Protein AF-A0A8H4RK35-F1 (afdb_monomer_lite)

Structure (mmCIF, N/CA/C/O backbone):
data_AF-A0A8H4RK35-F1
#
_entry.id   AF-A0A8H4RK35-F1
#
loop_
_atom_site.group_PDB
_atom_site.id
_atom_site.type_symbol
_atom_site.label_atom_id
_atom_site.label_alt_id
_atom_site.label_comp_id
_atom_site.label_asym_id
_atom_site.label_entity_id
_atom_site.label_seq_id
_atom_site.pdbx_PDB_ins_code
_atom_site.Cartn_x
_atom_site.Cartn_y
_atom_site.Cartn_z
_atom_site.occupancy
_atom_site.B_iso_or_equiv
_atom_site.auth_seq_id
_atom_site.auth_comp_id
_atom_site.auth_asym_id
_atom_site.auth_atom_id
_atom_site.pdbx_PDB_model_num
ATOM 1 N N . MET A 1 1 ? 37.881 6.947 0.145 1.00 39.62 1 MET A N 1
ATOM 2 C CA . MET A 1 1 ? 37.598 7.132 1.584 1.00 39.62 1 MET A CA 1
ATOM 3 C C . MET A 1 1 ? 38.360 6.062 2.355 1.00 39.62 1 MET A C 1
ATOM 5 O O . MET A 1 1 ? 38.333 4.922 1.907 1.00 39.62 1 MET A O 1
ATOM 9 N N . PRO A 1 2 ? 39.087 6.406 3.430 1.00 35.59 2 PRO A N 1
ATOM 10 C CA . PRO A 1 2 ? 39.788 5.427 4.257 1.00 35.59 2 PRO A CA 1
ATOM 11 C C . PRO A 1 2 ? 38.775 4.466 4.896 1.00 35.59 2 PRO A C 1
ATOM 13 O O . PRO A 1 2 ? 37.676 4.885 5.260 1.00 35.59 2 PRO A O 1
ATOM 16 N N . GLY A 1 3 ? 39.137 3.181 4.942 1.00 47.47 3 GLY A N 1
ATOM 17 C CA . GLY A 1 3 ? 38.248 2.041 5.166 1.00 47.47 3 GLY A CA 1
ATOM 18 C C . GLY A 1 3 ? 37.337 2.161 6.385 1.00 47.47 3 GLY A C 1
ATOM 19 O O . GLY A 1 3 ? 37.748 1.881 7.509 1.00 47.47 3 GLY A O 1
ATOM 20 N N . LYS A 1 4 ? 36.066 2.503 6.147 1.00 56.28 4 LYS A N 1
ATOM 21 C CA . LYS A 1 4 ? 34.997 2.148 7.081 1.00 56.28 4 LYS A CA 1
ATOM 22 C C . LYS A 1 4 ? 34.865 0.628 7.043 1.00 56.28 4 LYS A C 1
ATOM 24 O O . LYS A 1 4 ? 34.703 0.060 5.965 1.00 56.28 4 LYS A O 1
ATOM 29 N N . ALA A 1 5 ? 34.993 -0.011 8.203 1.00 62.56 5 ALA A N 1
ATOM 30 C CA . ALA A 1 5 ? 34.724 -1.434 8.347 1.00 62.56 5 ALA A CA 1
ATOM 31 C C . ALA A 1 5 ? 33.320 -1.730 7.799 1.00 62.56 5 ALA A C 1
ATOM 33 O O . ALA A 1 5 ? 32.367 -1.032 8.153 1.00 62.56 5 ALA A O 1
ATOM 34 N N . ILE A 1 6 ? 33.221 -2.718 6.908 1.00 66.38 6 ILE A N 1
ATOM 35 C CA . ILE A 1 6 ? 31.940 -3.215 6.401 1.00 66.38 6 ILE A CA 1
ATOM 36 C C . ILE A 1 6 ? 31.143 -3.684 7.617 1.00 66.38 6 ILE A C 1
ATOM 38 O O . ILE A 1 6 ? 31.608 -4.566 8.343 1.00 66.38 6 ILE A O 1
ATOM 42 N N . LYS A 1 7 ? 29.984 -3.065 7.867 1.00 71.69 7 LYS A N 1
ATOM 43 C CA . LYS A 1 7 ? 29.102 -3.512 8.945 1.00 71.69 7 LYS A CA 1
ATOM 44 C C . LYS A 1 7 ? 28.591 -4.913 8.611 1.00 71.69 7 LYS A C 1
ATOM 46 O O . LYS A 1 7 ? 28.168 -5.200 7.501 1.00 71.69 7 LYS A O 1
ATOM 51 N N . THR A 1 8 ? 28.622 -5.795 9.587 1.00 71.19 8 THR A N 1
ATOM 52 C CA . THR A 1 8 ? 28.110 -7.160 9.521 1.00 71.19 8 THR A CA 1
ATOM 53 C C . THR A 1 8 ? 26.734 -7.237 10.178 1.00 71.19 8 THR A C 1
ATOM 55 O O . THR A 1 8 ? 26.341 -6.355 10.940 1.00 71.19 8 THR A O 1
ATOM 58 N N . ALA A 1 9 ? 26.004 -8.335 9.968 1.00 69.75 9 ALA A N 1
ATOM 59 C CA . ALA A 1 9 ? 24.742 -8.583 10.674 1.00 69.75 9 ALA A CA 1
ATOM 60 C C . ALA A 1 9 ? 24.881 -8.502 12.213 1.00 69.75 9 ALA A C 1
ATOM 62 O O . ALA A 1 9 ? 23.932 -8.129 12.902 1.00 69.75 9 ALA A O 1
ATOM 63 N N . ALA A 1 10 ? 26.067 -8.807 12.760 1.00 77.94 10 ALA A N 1
ATOM 64 C CA . ALA A 1 10 ? 26.338 -8.714 14.193 1.00 77.94 10 ALA A CA 1
ATOM 65 C C . ALA A 1 10 ? 26.300 -7.266 14.711 1.00 77.94 10 ALA A C 1
ATOM 67 O O . ALA A 1 10 ? 25.851 -7.039 15.834 1.00 77.94 10 ALA A O 1
ATOM 68 N N . ASP A 1 11 ? 26.689 -6.293 13.883 1.00 81.00 11 ASP A N 1
ATOM 69 C CA . ASP A 1 11 ? 26.673 -4.870 14.238 1.00 81.00 11 ASP A CA 1
ATOM 70 C C . ASP A 1 11 ? 25.243 -4.335 14.413 1.00 81.00 11 ASP A C 1
ATOM 72 O O . ASP A 1 11 ? 25.012 -3.391 15.168 1.00 81.00 11 ASP A O 1
ATOM 76 N N . PHE A 1 12 ? 24.265 -4.981 13.770 1.00 79.19 12 PHE A N 1
ATOM 77 C CA . PHE A 1 12 ? 22.845 -4.634 13.859 1.00 79.19 12 PHE A CA 1
ATOM 78 C C . PHE A 1 12 ? 22.069 -5.494 14.869 1.00 79.19 12 PHE A C 1
ATOM 80 O O . PHE A 1 12 ? 20.941 -5.155 15.229 1.00 79.19 12 PHE A O 1
ATOM 87 N N . ALA A 1 13 ? 22.653 -6.584 15.380 1.00 79.88 13 ALA A N 1
ATOM 88 C CA . ALA A 1 13 ? 21.965 -7.539 16.253 1.00 79.88 13 ALA A CA 1
ATOM 89 C C . ALA A 1 13 ? 21.331 -6.914 17.517 1.00 79.88 13 ALA A C 1
ATOM 91 O O . ALA A 1 13 ? 20.206 -7.298 17.855 1.00 79.88 13 ALA A O 1
ATOM 92 N N . PRO A 1 14 ? 21.960 -5.943 18.217 1.00 82.44 14 PRO A N 1
ATOM 93 C CA . PRO A 1 14 ? 21.325 -5.282 19.358 1.00 82.44 14 PRO A CA 1
ATOM 94 C C . PRO A 1 14 ? 20.081 -4.473 18.966 1.00 82.44 14 PRO A C 1
ATOM 96 O O . PRO A 1 14 ? 19.072 -4.533 19.672 1.00 82.44 14 PRO A O 1
ATOM 99 N N . ALA A 1 15 ? 20.136 -3.756 17.837 1.00 76.38 15 ALA A N 1
ATOM 100 C CA . ALA A 1 15 ? 19.015 -2.975 17.316 1.00 76.38 15 ALA A CA 1
ATOM 101 C C . ALA A 1 15 ? 17.861 -3.897 16.894 1.00 76.38 15 ALA A C 1
ATOM 103 O O . ALA A 1 15 ? 16.739 -3.724 17.365 1.00 76.38 15 ALA A O 1
ATOM 104 N N . ILE A 1 16 ? 18.164 -4.964 16.146 1.00 74.56 16 ILE A N 1
ATOM 105 C CA . ILE A 1 16 ? 17.194 -5.995 15.745 1.00 74.56 16 ILE A CA 1
ATOM 106 C C . ILE A 1 16 ? 16.544 -6.646 16.973 1.00 74.56 16 ILE A C 1
ATOM 108 O O . ILE A 1 16 ? 15.328 -6.817 17.028 1.00 74.56 16 ILE A O 1
ATOM 112 N N . LYS A 1 17 ? 17.327 -6.994 18.003 1.00 76.25 17 LYS A N 1
ATOM 113 C CA . LYS A 1 17 ? 16.791 -7.601 19.230 1.00 76.25 17 LYS A CA 1
ATOM 114 C C . LYS A 1 17 ? 15.854 -6.649 19.977 1.00 76.25 17 LYS A C 1
ATOM 116 O O . LYS A 1 17 ? 14.818 -7.090 20.472 1.00 76.25 17 LYS A O 1
ATOM 121 N N . LYS A 1 18 ? 16.207 -5.362 20.066 1.00 75.25 18 LYS A N 1
ATOM 122 C CA . LYS A 1 18 ? 15.355 -4.326 20.666 1.00 75.25 18 LYS A CA 1
ATOM 123 C C . LYS A 1 18 ? 14.044 -4.176 19.884 1.00 75.25 18 LYS A C 1
ATOM 125 O O . LYS A 1 18 ? 12.985 -4.172 20.506 1.00 75.25 18 LYS A O 1
ATOM 130 N N . LYS A 1 19 ? 14.127 -4.130 18.552 1.00 68.75 19 LYS A N 1
ATOM 131 C CA . LYS A 1 19 ? 12.992 -4.051 17.622 1.00 68.75 19 LYS A CA 1
ATOM 132 C C . LYS A 1 19 ? 12.044 -5.238 17.798 1.00 68.75 19 LYS A C 1
ATOM 134 O O . LYS A 1 19 ? 10.891 -5.054 18.176 1.00 68.75 19 LYS A O 1
ATOM 139 N N . ASN A 1 20 ? 12.556 -6.466 17.709 1.00 68.12 20 ASN A N 1
ATOM 140 C CA . ASN A 1 20 ? 11.764 -7.688 17.897 1.00 68.12 20 ASN A CA 1
ATOM 141 C C . ASN A 1 20 ? 11.079 -7.761 19.275 1.00 68.12 20 ASN A C 1
ATOM 143 O O . ASN A 1 20 ? 9.989 -8.315 19.396 1.00 68.12 20 ASN A O 1
ATOM 147 N N . ALA A 1 21 ? 11.688 -7.200 20.326 1.00 68.12 21 ALA A N 1
ATOM 148 C CA . ALA A 1 21 ? 11.085 -7.172 21.659 1.00 68.12 21 ALA A CA 1
ATOM 149 C C . ALA A 1 21 ? 9.867 -6.232 21.753 1.00 68.12 21 ALA A C 1
ATOM 151 O O . ALA A 1 21 ? 8.951 -6.503 22.529 1.00 68.12 21 ALA A O 1
ATOM 152 N N . GLN A 1 22 ? 9.828 -5.154 20.963 1.00 61.41 22 GLN A N 1
ATOM 153 C CA . GLN A 1 22 ? 8.703 -4.211 20.922 1.00 61.41 22 GLN A CA 1
ATOM 154 C C . GLN A 1 22 ? 7.500 -4.750 20.130 1.00 61.41 22 GLN A C 1
ATOM 156 O O . GLN A 1 22 ? 6.371 -4.327 20.368 1.00 61.41 22 GLN A O 1
ATOM 161 N N . GLN A 1 23 ? 7.712 -5.732 19.250 1.00 60.75 23 GLN A N 1
ATOM 162 C CA . GLN A 1 23 ? 6.673 -6.283 18.375 1.00 60.75 23 GLN A CA 1
ATOM 163 C C . GLN A 1 23 ? 5.674 -7.239 19.076 1.00 60.75 23 GLN A C 1
ATOM 165 O O . GLN A 1 23 ? 4.707 -7.682 18.459 1.00 60.75 23 GLN A O 1
ATOM 170 N N . LEU A 1 24 ? 5.869 -7.583 20.359 1.00 58.88 24 LEU A N 1
ATOM 171 C CA . LEU A 1 24 ? 5.286 -8.794 20.972 1.00 58.88 24 LEU A CA 1
ATOM 172 C C . LEU A 1 24 ? 4.182 -8.576 22.029 1.00 58.88 24 LEU A C 1
ATOM 174 O O . LEU A 1 24 ? 4.066 -9.363 22.967 1.00 58.88 24 LEU A O 1
ATOM 178 N N . ALA A 1 25 ? 3.317 -7.569 21.883 1.00 62.53 25 ALA A N 1
ATOM 179 C CA . ALA A 1 25 ? 2.195 -7.389 22.821 1.00 62.53 25 ALA A CA 1
ATOM 180 C C . ALA A 1 25 ? 1.102 -8.479 22.707 1.00 62.53 25 ALA A C 1
ATOM 182 O O . ALA A 1 25 ? 0.469 -8.823 23.705 1.00 62.53 25 ALA A O 1
ATOM 183 N N . TRP A 1 26 ? 0.892 -9.046 21.513 1.00 71.81 26 TRP A N 1
ATOM 184 C CA . TRP A 1 26 ? -0.109 -10.092 21.249 1.00 71.81 26 TRP A CA 1
ATOM 185 C C . TRP A 1 26 ? 0.537 -11.294 20.562 1.00 71.81 26 TRP A C 1
ATOM 187 O O . TRP A 1 26 ? 0.339 -11.551 19.377 1.00 71.81 26 TRP A O 1
ATOM 197 N N . ASN A 1 27 ? 1.381 -11.998 21.314 1.00 67.31 27 ASN A N 1
ATOM 198 C CA . ASN A 1 27 ? 2.145 -13.128 20.802 1.00 67.31 27 ASN A CA 1
ATOM 199 C C . ASN A 1 27 ? 1.324 -14.429 20.835 1.00 67.31 27 ASN A C 1
ATOM 201 O O . ASN A 1 27 ? 0.792 -14.805 21.879 1.00 67.31 27 ASN A O 1
ATOM 205 N N . ILE A 1 28 ? 1.282 -15.146 19.711 1.00 66.75 28 ILE A N 1
ATOM 206 C CA . ILE A 1 28 ? 0.770 -16.519 19.640 1.00 66.75 28 ILE A CA 1
ATOM 207 C C . ILE A 1 28 ? 1.924 -17.463 19.984 1.00 66.75 28 ILE A C 1
ATOM 209 O O . ILE A 1 28 ? 3.001 -17.388 19.387 1.00 66.75 28 ILE A O 1
ATOM 213 N N . ALA A 1 29 ? 1.717 -18.362 20.949 1.00 68.12 29 ALA A N 1
ATOM 214 C CA . ALA A 1 29 ? 2.724 -19.363 21.287 1.00 68.12 29 ALA A CA 1
ATOM 215 C C . ALA A 1 29 ? 3.028 -20.251 20.068 1.00 68.12 29 ALA A C 1
ATOM 217 O O . ALA A 1 29 ? 2.109 -20.655 19.363 1.00 68.12 29 ALA A O 1
ATOM 218 N N . ALA A 1 30 ? 4.300 -20.609 19.859 1.00 71.00 30 ALA A N 1
ATOM 219 C CA . ALA A 1 30 ? 4.744 -21.382 18.691 1.00 71.00 30 ALA A CA 1
ATOM 220 C C . ALA A 1 30 ? 3.949 -22.686 18.468 1.00 71.00 30 ALA A C 1
ATOM 222 O O . ALA A 1 30 ? 3.739 -23.090 17.332 1.00 71.00 30 ALA A O 1
ATOM 223 N N . ALA A 1 31 ? 3.452 -23.302 19.546 1.00 69.25 31 ALA A N 1
ATOM 224 C CA . ALA A 1 31 ? 2.622 -24.507 19.500 1.00 69.25 31 ALA A CA 1
ATOM 225 C C . ALA A 1 31 ? 1.232 -24.311 18.855 1.00 69.25 31 ALA A C 1
ATOM 227 O O . ALA A 1 31 ? 0.598 -25.292 18.490 1.00 69.25 31 ALA A O 1
ATOM 228 N N . HIS A 1 32 ? 0.759 -23.069 18.724 1.00 74.00 32 HIS A N 1
ATOM 229 C CA . HIS A 1 32 ? -0.528 -22.715 18.114 1.00 74.00 32 HIS A CA 1
ATOM 230 C C . HIS A 1 32 ? -0.359 -22.068 16.733 1.00 74.00 32 HIS A C 1
ATOM 232 O O . HIS A 1 32 ? -1.297 -21.467 16.211 1.00 74.00 32 HIS A O 1
ATOM 238 N N . MET A 1 33 ? 0.841 -22.149 16.150 1.00 75.75 33 MET A N 1
ATOM 239 C CA . MET A 1 33 ? 1.058 -21.726 14.771 1.00 75.75 33 MET A CA 1
ATOM 240 C C . MET A 1 33 ? 0.312 -22.670 13.815 1.00 75.75 33 MET A C 1
ATOM 242 O O . MET A 1 33 ? 0.210 -23.867 14.094 1.00 75.75 33 MET A O 1
ATOM 246 N N . PRO A 1 34 ? -0.222 -22.153 12.697 1.00 74.44 34 PRO A N 1
ATOM 247 C CA . PRO A 1 34 ? -0.911 -22.969 11.722 1.00 74.44 34 PRO A CA 1
ATOM 248 C C . PRO A 1 34 ? 0.071 -23.935 11.049 1.00 74.44 34 PRO A C 1
ATOM 250 O O . PRO A 1 34 ? 1.275 -23.659 11.001 1.00 74.44 34 PRO A O 1
ATOM 253 N N . PRO A 1 35 ? -0.432 -25.054 10.506 1.00 77.75 35 PRO A N 1
ATOM 254 C CA . PRO A 1 35 ? 0.391 -25.969 9.727 1.00 77.75 35 PRO A CA 1
ATOM 255 C C . PRO A 1 35 ? 0.931 -25.276 8.469 1.00 77.75 35 PRO A C 1
ATOM 257 O O . PRO A 1 35 ? 0.308 -24.351 7.950 1.00 77.75 35 PRO A O 1
ATOM 260 N N . GLU A 1 36 ? 2.040 -25.778 7.919 1.00 76.00 36 GLU A N 1
ATOM 261 C CA . GLU A 1 36 ? 2.629 -25.270 6.663 1.00 76.00 36 GLU A CA 1
ATOM 262 C C . GLU A 1 36 ? 1.656 -25.326 5.471 1.00 76.00 36 GLU A C 1
ATOM 264 O O . GLU A 1 36 ? 1.804 -24.589 4.502 1.00 76.00 36 GLU A O 1
ATOM 269 N N . THR A 1 37 ? 0.620 -26.165 5.554 1.00 75.81 37 THR A N 1
ATOM 270 C CA . THR A 1 37 ? -0.448 -26.266 4.552 1.00 75.81 37 THR A CA 1
ATOM 271 C C . THR A 1 37 ? -1.437 -25.096 4.585 1.00 75.81 37 THR A C 1
ATOM 273 O O . THR A 1 37 ? -2.235 -24.958 3.660 1.00 75.81 37 THR A O 1
ATOM 276 N N . GLN A 1 38 ? -1.441 -24.268 5.637 1.00 74.44 38 GLN A N 1
ATOM 277 C CA . GLN A 1 38 ? -2.316 -23.100 5.740 1.00 74.44 38 GLN A CA 1
ATOM 278 C C . GLN A 1 38 ? -1.737 -21.935 4.931 1.00 74.44 38 GLN A C 1
ATOM 280 O O . GLN A 1 38 ? -0.868 -21.198 5.392 1.00 74.44 38 GLN A O 1
ATOM 285 N N . THR A 1 39 ? -2.270 -21.721 3.733 1.00 68.31 39 THR A N 1
ATOM 286 C CA . THR A 1 39 ? -1.806 -20.665 2.819 1.00 68.31 39 THR A CA 1
ATOM 287 C C . THR A 1 39 ? -2.515 -19.323 3.028 1.00 68.31 39 THR A C 1
ATOM 289 O O . THR A 1 39 ? -2.046 -18.291 2.550 1.00 68.31 39 THR A O 1
ATOM 292 N N . ARG A 1 40 ? -3.640 -19.302 3.764 1.00 68.69 40 ARG A N 1
ATOM 293 C CA . ARG A 1 40 ? -4.471 -18.105 3.979 1.00 68.69 40 ARG A CA 1
ATOM 294 C C . ARG A 1 40 ? -4.368 -17.581 5.409 1.00 68.69 40 ARG A C 1
ATOM 296 O O . ARG A 1 40 ? -4.878 -18.193 6.345 1.00 68.69 40 ARG A O 1
ATOM 303 N N . VAL A 1 41 ? -3.800 -16.384 5.556 1.00 70.56 41 VAL A N 1
ATOM 304 C CA . VAL A 1 41 ? -3.624 -15.689 6.849 1.00 70.56 41 VAL A CA 1
ATOM 305 C C . VAL A 1 41 ? -4.959 -15.250 7.475 1.00 70.56 41 VAL A C 1
ATOM 307 O O . VAL A 1 41 ? -5.111 -15.235 8.698 1.00 70.56 41 VAL A O 1
ATOM 310 N N . ILE A 1 42 ? -5.948 -14.924 6.638 1.00 71.25 42 ILE A N 1
ATOM 311 C CA . ILE A 1 42 ? -7.263 -14.416 7.069 1.00 71.25 42 ILE A CA 1
ATOM 312 C C . ILE A 1 42 ? -8.022 -15.471 7.881 1.00 71.25 42 ILE A C 1
ATOM 314 O O . ILE A 1 42 ? -8.547 -15.178 8.952 1.00 71.25 42 ILE A O 1
ATOM 318 N N . GLU A 1 43 ? -8.041 -16.713 7.393 1.00 75.94 43 GLU A N 1
ATOM 319 C CA . GLU A 1 43 ? -8.719 -17.827 8.062 1.00 75.94 43 GLU A CA 1
ATOM 320 C C . GLU A 1 43 ? -8.075 -18.124 9.411 1.00 75.94 43 GLU A C 1
ATOM 322 O O . GLU A 1 43 ? -8.771 -18.190 10.426 1.00 75.94 43 GLU A O 1
ATOM 327 N N . PHE A 1 44 ? -6.743 -18.211 9.442 1.00 81.12 44 PHE A N 1
ATOM 328 C CA . PHE A 1 44 ? -6.019 -18.469 10.678 1.00 81.12 44 PHE A CA 1
ATOM 329 C C . PHE A 1 44 ? -6.317 -17.420 11.749 1.00 81.12 44 PHE A C 1
ATOM 331 O O . PHE A 1 44 ? -6.559 -17.764 12.904 1.00 81.12 44 PHE A O 1
ATOM 338 N N . THR A 1 45 ? -6.365 -16.140 11.385 1.00 82.25 45 THR A N 1
ATOM 339 C CA . THR A 1 45 ? -6.602 -15.097 12.386 1.00 82.25 45 THR A CA 1
ATOM 340 C C . THR A 1 45 ? -7.977 -15.207 13.045 1.00 82.25 45 THR A C 1
ATOM 342 O O . THR A 1 45 ? -8.098 -14.930 14.237 1.00 82.25 45 THR A O 1
ATOM 345 N N . SER A 1 46 ? -8.992 -15.697 12.324 1.00 83.25 46 SER A N 1
ATOM 346 C CA . SER A 1 46 ? -10.305 -15.994 12.916 1.00 83.25 46 SER A CA 1
ATOM 347 C C . SER A 1 46 ? -10.297 -17.196 13.872 1.00 83.25 46 SER A C 1
ATOM 349 O O . SER A 1 46 ? -11.143 -17.284 14.758 1.00 83.25 46 SER A O 1
ATOM 351 N N . GLN A 1 47 ? -9.328 -18.102 13.723 1.00 84.12 47 GLN A N 1
ATOM 352 C CA . GLN A 1 47 ? -9.230 -19.365 14.463 1.00 84.12 47 GLN A CA 1
ATOM 353 C C . GLN A 1 47 ? -8.212 -19.319 15.611 1.00 84.12 47 GLN A C 1
ATOM 355 O O . GLN A 1 47 ? -8.289 -20.122 16.535 1.00 84.12 47 GLN A O 1
ATOM 360 N N . CYS A 1 48 ? -7.267 -18.375 15.581 1.00 83.69 48 CYS A N 1
ATOM 361 C CA . CYS A 1 48 ? -6.136 -18.324 16.511 1.00 83.69 48 CYS A CA 1
ATOM 362 C C . CYS A 1 48 ? -6.503 -17.954 17.961 1.00 83.69 48 CYS A C 1
ATOM 364 O O . CYS A 1 48 ? -5.658 -18.044 18.849 1.00 83.69 48 CYS A O 1
ATOM 366 N N . GLY A 1 49 ? -7.736 -17.500 18.210 1.00 85.25 49 GLY A N 1
ATOM 367 C CA . GLY A 1 49 ? -8.240 -17.165 19.547 1.00 85.25 49 GLY A CA 1
ATOM 368 C C . GLY A 1 49 ? -7.712 -15.857 20.154 1.00 85.25 49 GLY A C 1
ATOM 369 O O . GLY A 1 49 ? -8.071 -15.534 21.283 1.00 85.25 49 GLY A O 1
ATOM 370 N N . ILE A 1 50 ? -6.886 -15.087 19.433 1.00 87.38 50 ILE A N 1
ATOM 371 C CA . ILE A 1 50 ? -6.377 -13.780 19.897 1.00 87.38 50 ILE A CA 1
ATOM 372 C C . ILE A 1 50 ? -7.443 -12.682 19.805 1.00 87.38 50 ILE A C 1
ATOM 374 O O . ILE A 1 50 ? -7.499 -11.792 20.661 1.00 87.38 50 ILE A O 1
ATOM 378 N N . LEU A 1 51 ? -8.269 -12.733 18.758 1.00 89.81 51 LEU A N 1
ATOM 379 C CA . LEU A 1 51 ? -9.367 -11.801 18.551 1.00 89.81 51 LEU A CA 1
ATOM 380 C C . LEU A 1 51 ? -10.664 -12.411 19.072 1.00 89.81 51 LEU A C 1
ATOM 382 O O . LEU A 1 51 ? -10.986 -13.561 18.772 1.00 89.81 51 LEU A O 1
ATOM 386 N N . ASN A 1 52 ? -11.414 -11.630 19.844 1.00 92.62 52 ASN A N 1
ATOM 387 C CA . ASN A 1 52 ? -12.762 -12.014 20.246 1.00 92.62 52 ASN A CA 1
ATOM 388 C C . ASN A 1 52 ? -13.767 -11.788 19.095 1.00 92.62 52 ASN A C 1
ATOM 390 O O . ASN A 1 52 ? -13.432 -11.239 18.045 1.00 92.62 52 ASN A O 1
ATOM 394 N N . LYS A 1 53 ? -15.022 -12.204 19.296 1.00 93.31 53 LYS A N 1
ATOM 395 C CA . LYS A 1 53 ? -16.074 -12.093 18.275 1.00 93.31 53 LYS A CA 1
ATOM 396 C C . LYS A 1 53 ? -16.293 -10.652 17.792 1.00 93.31 53 LYS A C 1
ATOM 398 O O . LYS A 1 53 ? -16.407 -10.436 16.592 1.00 93.31 53 LYS A O 1
ATOM 403 N N . GLU A 1 54 ? -16.320 -9.682 18.702 1.00 94.19 54 GLU A N 1
ATOM 404 C CA . GLU A 1 54 ? -16.519 -8.266 18.362 1.00 94.19 54 GLU A CA 1
ATOM 405 C C . GLU A 1 54 ? -15.331 -7.714 17.564 1.00 94.19 54 GLU A C 1
ATOM 407 O O . GLU A 1 54 ? -15.510 -7.002 16.583 1.00 94.19 54 GLU A O 1
ATOM 412 N N . GLU A 1 55 ? -14.108 -8.089 17.934 1.00 93.44 55 GLU A N 1
ATOM 413 C CA . GLU A 1 55 ? -12.889 -7.686 17.230 1.00 93.44 55 GLU A CA 1
ATOM 414 C C . GLU A 1 55 ? -12.837 -8.268 15.814 1.00 93.44 55 GLU A C 1
ATOM 416 O O . GLU A 1 55 ? -12.476 -7.554 14.879 1.00 93.44 55 GLU A O 1
ATOM 421 N N . LEU A 1 56 ? -13.258 -9.524 15.635 1.00 91.19 56 LEU A N 1
ATOM 422 C CA . LEU A 1 56 ? -13.413 -10.139 14.313 1.00 91.19 56 LEU A CA 1
ATOM 423 C C . LEU A 1 56 ? -14.477 -9.420 13.475 1.00 91.19 56 LEU A C 1
ATOM 425 O O . LEU A 1 56 ? -14.269 -9.174 12.287 1.00 91.19 56 LEU A O 1
ATOM 429 N N . GLU A 1 57 ? -15.595 -9.033 14.088 1.00 92.19 57 GLU A N 1
ATOM 430 C CA . GLU A 1 57 ? -16.634 -8.237 13.430 1.00 92.19 57 GLU A CA 1
ATOM 431 C C . GLU A 1 57 ? -16.166 -6.823 13.072 1.00 92.19 57 GLU A C 1
ATOM 433 O O . GLU A 1 57 ? -16.702 -6.244 12.134 1.00 92.19 57 GLU A O 1
ATOM 438 N N . ILE A 1 58 ? -15.201 -6.246 13.794 1.00 91.50 58 ILE A N 1
ATOM 439 C CA . ILE A 1 58 ? -14.614 -4.936 13.480 1.00 91.50 58 ILE A CA 1
ATOM 440 C C . ILE A 1 58 ? -13.688 -5.037 12.269 1.00 91.50 58 ILE A C 1
ATOM 442 O O . ILE A 1 58 ? -13.856 -4.283 11.314 1.00 91.50 58 ILE A O 1
ATOM 446 N N . ILE A 1 59 ? -12.723 -5.961 12.284 1.00 86.38 59 ILE A N 1
ATOM 447 C CA . ILE A 1 59 ? -11.693 -6.040 11.230 1.00 86.38 59 ILE A CA 1
ATOM 448 C C . ILE A 1 59 ? -12.233 -6.520 9.879 1.00 86.38 59 ILE A C 1
ATOM 450 O O . ILE A 1 59 ? -11.529 -6.453 8.878 1.00 86.38 59 ILE A O 1
ATOM 454 N N . THR A 1 60 ? -13.466 -7.027 9.860 1.00 85.19 60 THR A N 1
ATOM 455 C CA . THR A 1 60 ? -14.157 -7.468 8.646 1.00 85.19 60 THR A CA 1
ATOM 456 C C . THR A 1 60 ? -15.086 -6.406 8.059 1.00 85.19 60 THR A C 1
ATOM 458 O O . THR A 1 60 ? -15.680 -6.676 7.025 1.00 85.19 60 THR A O 1
ATOM 461 N N . LYS A 1 61 ? -15.226 -5.218 8.670 1.00 84.31 61 LYS A N 1
ATOM 462 C CA . LYS A 1 61 ? -16.072 -4.126 8.150 1.00 84.31 61 LYS A CA 1
ATOM 463 C C . LYS A 1 61 ? -15.389 -3.312 7.063 1.00 84.31 61 LYS A C 1
ATOM 465 O O . LYS A 1 61 ? -14.177 -3.113 7.083 1.00 84.31 61 LYS A O 1
ATOM 470 N N . ASP A 1 62 ? -16.214 -2.744 6.188 1.00 82.06 62 ASP A N 1
ATOM 471 C CA . ASP A 1 62 ? -15.780 -1.747 5.220 1.00 82.06 62 ASP A CA 1
ATOM 472 C C . ASP A 1 62 ? -15.280 -0.466 5.902 1.00 82.06 62 ASP A C 1
ATOM 474 O O . ASP A 1 62 ? -15.775 -0.057 6.953 1.00 82.06 62 ASP A O 1
ATOM 478 N N . ALA A 1 63 ? -14.316 0.215 5.279 1.00 79.75 63 ALA A N 1
ATOM 479 C CA . ALA A 1 63 ? -13.723 1.431 5.834 1.00 79.75 63 ALA A CA 1
ATOM 480 C C . ALA A 1 63 ? -14.763 2.545 6.035 1.00 79.75 63 ALA A C 1
ATOM 482 O O . ALA A 1 63 ? -14.757 3.212 7.066 1.00 79.75 63 ALA A O 1
ATOM 483 N N . GLY A 1 64 ? -15.698 2.700 5.089 1.00 84.50 64 GLY A N 1
ATOM 484 C CA . GLY A 1 64 ? -16.804 3.654 5.213 1.00 84.50 64 GLY A CA 1
ATOM 485 C C . GLY A 1 64 ? -17.744 3.322 6.376 1.00 84.50 64 GLY A C 1
ATOM 486 O O . GLY A 1 64 ? -18.160 4.222 7.105 1.00 84.50 64 GLY A O 1
ATOM 487 N N . ASP A 1 65 ? -18.014 2.035 6.610 1.00 89.62 65 ASP A N 1
ATOM 488 C CA . ASP A 1 65 ? -18.801 1.582 7.759 1.00 89.62 65 ASP A CA 1
ATOM 489 C C . ASP A 1 65 ? -18.062 1.842 9.073 1.00 89.62 65 ASP A C 1
ATOM 491 O O . ASP A 1 65 ? -18.672 2.309 10.033 1.00 89.62 65 ASP A O 1
ATOM 495 N N . LEU A 1 66 ? -16.752 1.587 9.126 1.00 90.75 66 LEU A N 1
ATOM 496 C CA . LEU A 1 66 ? -15.928 1.888 10.297 1.00 90.75 66 LEU A CA 1
ATOM 497 C C . LEU A 1 66 ? -15.935 3.381 10.618 1.00 90.75 66 LEU A C 1
ATOM 499 O O . LEU A 1 66 ? -16.220 3.732 11.760 1.00 90.75 66 LEU A O 1
ATOM 503 N N . VAL A 1 67 ? -15.712 4.242 9.618 1.00 91.56 67 VAL A N 1
ATOM 504 C CA . VAL A 1 67 ? -15.786 5.704 9.772 1.00 91.56 67 VAL A CA 1
ATOM 505 C C . VAL A 1 67 ? -17.173 6.131 10.252 1.00 91.56 67 VAL A C 1
ATOM 507 O O . VAL A 1 67 ? -17.297 6.949 11.157 1.00 91.56 67 VAL A O 1
ATOM 510 N N . ASN A 1 68 ? -18.248 5.561 9.708 1.00 93.69 68 ASN A N 1
ATOM 511 C CA . ASN A 1 68 ? -19.603 5.860 10.172 1.00 93.69 68 ASN A CA 1
ATOM 512 C C . ASN A 1 68 ? -19.825 5.420 11.635 1.00 93.69 68 ASN A C 1
ATOM 514 O O . ASN A 1 68 ? -20.432 6.130 12.435 1.00 93.69 68 ASN A O 1
ATOM 518 N N . LEU A 1 69 ? -19.321 4.249 12.027 1.00 95.69 69 LEU A N 1
ATOM 519 C CA . LEU A 1 69 ? -19.461 3.740 13.392 1.00 95.69 69 LEU A CA 1
ATOM 520 C C . LEU A 1 69 ? -18.649 4.550 14.410 1.00 95.69 69 LEU A C 1
ATOM 522 O O . LEU A 1 69 ? -19.145 4.774 15.515 1.00 95.69 69 LEU A O 1
ATOM 526 N N . THR A 1 70 ? -17.450 5.011 14.052 1.00 94.50 70 THR A N 1
ATOM 527 C CA . THR A 1 70 ? -16.623 5.870 14.914 1.00 94.50 70 THR A CA 1
ATOM 528 C C . THR A 1 70 ? -17.196 7.282 15.016 1.00 94.50 70 THR A C 1
ATOM 530 O O . THR A 1 70 ? -17.341 7.805 16.117 1.00 94.50 70 THR A O 1
ATOM 533 N N . THR A 1 71 ? -17.617 7.884 13.900 1.00 94.00 71 THR A N 1
ATOM 534 C CA . THR A 1 71 ? -18.210 9.238 13.875 1.00 94.00 71 THR A CA 1
ATOM 535 C C . THR A 1 71 ? -19.566 9.322 14.579 1.00 94.00 71 THR A C 1
ATOM 537 O O . THR A 1 71 ? -19.897 10.361 15.147 1.00 94.00 71 THR A O 1
ATOM 540 N N . THR A 1 72 ? -20.340 8.231 14.600 1.00 93.69 72 THR A N 1
ATOM 541 C CA . THR A 1 72 ? -21.598 8.137 15.367 1.00 93.69 72 THR A CA 1
ATOM 542 C C . THR A 1 72 ? -21.395 7.716 16.825 1.00 93.69 72 THR A C 1
ATOM 544 O O . THR A 1 72 ? -22.368 7.635 17.576 1.00 93.69 72 THR A O 1
ATOM 547 N N . GLY A 1 73 ? -20.158 7.423 17.240 1.00 92.31 73 GLY A N 1
ATOM 548 C CA . GLY A 1 73 ? -19.831 6.969 18.593 1.00 92.31 73 GLY A CA 1
ATOM 549 C C . GLY A 1 73 ? -20.322 5.558 18.933 1.00 92.31 73 GLY A C 1
ATOM 550 O O . GLY A 1 73 ? -20.300 5.170 20.100 1.00 92.31 73 GLY A O 1
ATOM 551 N N . LYS A 1 74 ? -20.777 4.779 17.940 1.00 95.56 74 LYS A N 1
ATOM 552 C CA . LYS A 1 74 ? -21.183 3.374 18.126 1.00 95.56 74 LYS A CA 1
ATOM 553 C C . LYS A 1 74 ? -19.987 2.466 18.402 1.00 95.56 74 LYS A C 1
ATOM 555 O O . LYS A 1 74 ? -20.135 1.465 19.095 1.00 95.56 74 LYS A O 1
ATOM 560 N N . LEU A 1 75 ? -18.823 2.814 17.859 1.00 96.12 75 LEU A N 1
ATOM 561 C CA . LEU A 1 75 ? -17.531 2.227 18.198 1.00 96.12 75 LEU A CA 1
ATOM 562 C C . LEU A 1 75 ? -16.570 3.344 18.605 1.00 96.12 75 LEU A C 1
ATOM 564 O O . LEU A 1 75 ? -16.630 4.440 18.058 1.00 96.12 75 LEU A O 1
ATOM 568 N N . SER A 1 76 ? -15.668 3.064 19.544 1.00 96.25 76 SER A N 1
ATOM 569 C CA . SER A 1 76 ? -14.584 3.989 19.879 1.00 96.25 76 SER A CA 1
ATOM 570 C C . SER A 1 76 ? -13.396 3.815 18.930 1.00 96.25 76 SER A C 1
ATOM 572 O O . SER A 1 76 ? -13.134 2.706 18.446 1.00 96.25 76 SER A O 1
ATOM 574 N N . CYS A 1 77 ? -12.632 4.886 18.703 1.00 95.12 77 CYS A N 1
ATOM 575 C CA . CYS A 1 77 ? -11.386 4.844 17.933 1.00 95.12 77 CYS A CA 1
ATOM 576 C C . CYS A 1 77 ? -10.418 3.813 18.529 1.00 95.12 77 CYS A C 1
ATOM 578 O O . CYS A 1 77 ? -9.739 3.083 17.797 1.00 95.12 77 CYS A O 1
ATOM 580 N N . LEU A 1 78 ? -10.379 3.720 19.864 1.00 95.12 78 LEU A N 1
ATOM 581 C CA . LEU A 1 78 ? -9.541 2.767 20.584 1.00 95.12 78 LEU A CA 1
ATOM 582 C C . LEU A 1 78 ? -9.951 1.313 20.321 1.00 95.12 78 LEU A C 1
ATOM 584 O O . LEU A 1 78 ? -9.069 0.469 20.146 1.00 95.12 78 LEU A O 1
ATOM 588 N N . ALA A 1 79 ? -11.252 1.004 20.286 1.00 95.25 79 ALA A N 1
ATOM 589 C CA . ALA A 1 79 ? -11.735 -0.351 20.015 1.00 95.25 79 ALA A CA 1
ATOM 590 C C . ALA A 1 79 ? -11.369 -0.787 18.592 1.00 95.25 79 ALA A C 1
ATOM 592 O O . ALA A 1 79 ? -10.792 -1.861 18.407 1.00 95.25 79 ALA A O 1
ATOM 593 N N . VAL A 1 80 ? -11.617 0.087 17.609 1.00 93.94 80 VAL A N 1
ATOM 594 C CA 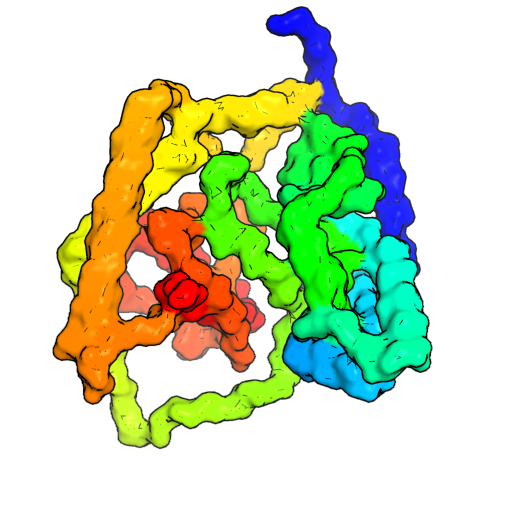. VAL A 1 80 ? -11.282 -0.174 16.204 1.00 93.94 80 VAL A CA 1
ATOM 595 C C . VAL A 1 80 ? -9.779 -0.391 16.046 1.00 93.94 80 VAL A C 1
ATOM 597 O O . VAL A 1 80 ? -9.343 -1.443 15.582 1.00 93.94 80 VAL A O 1
ATOM 600 N N . THR A 1 81 ? -8.969 0.553 16.522 1.00 92.12 81 THR A N 1
ATOM 601 C CA . THR A 1 81 ? -7.507 0.473 16.412 1.00 92.12 81 THR A CA 1
ATOM 602 C C . THR A 1 81 ? -6.951 -0.763 17.113 1.00 92.12 81 THR A C 1
ATOM 604 O O . THR A 1 81 ? -6.094 -1.446 16.561 1.00 92.12 81 THR A O 1
ATOM 607 N N . THR A 1 82 ? -7.458 -1.116 18.297 1.00 91.12 82 THR A N 1
ATOM 608 C CA . THR A 1 82 ? -6.994 -2.306 19.028 1.00 91.12 82 THR A CA 1
ATOM 609 C C . THR A 1 82 ? -7.245 -3.593 18.240 1.00 91.12 82 THR A C 1
ATOM 611 O O . THR A 1 82 ? -6.343 -4.427 18.157 1.00 91.12 82 THR A O 1
ATOM 614 N N . ALA A 1 83 ? -8.419 -3.740 17.618 1.00 91.19 83 ALA A N 1
ATOM 615 C CA . ALA A 1 83 ? -8.743 -4.909 16.803 1.00 91.19 83 ALA A CA 1
ATOM 616 C C . ALA A 1 83 ? -7.802 -5.039 15.588 1.00 91.19 83 ALA A C 1
ATOM 618 O O . ALA A 1 83 ? -7.241 -6.111 15.348 1.00 91.19 83 ALA A O 1
ATOM 619 N N . PHE A 1 84 ? -7.547 -3.936 14.874 1.00 89.50 84 PHE A N 1
ATOM 620 C CA . PHE A 1 84 ? -6.620 -3.920 13.735 1.00 89.50 84 PHE A CA 1
ATOM 621 C C . PHE A 1 84 ? -5.168 -4.178 14.145 1.00 89.50 84 PHE A C 1
ATOM 623 O O . PHE A 1 84 ? -4.456 -4.910 13.460 1.00 89.50 84 PHE A O 1
ATOM 630 N N . CYS A 1 85 ? -4.721 -3.630 15.273 1.00 87.00 85 CYS A N 1
ATOM 631 C CA . CYS A 1 85 ? -3.378 -3.875 15.787 1.00 87.00 85 CYS A CA 1
ATOM 632 C C . CYS A 1 85 ? -3.192 -5.359 16.177 1.00 87.00 85 CYS A C 1
ATOM 634 O O . CYS A 1 85 ? -2.161 -5.950 15.851 1.00 87.00 85 CYS A O 1
ATOM 636 N N . LYS A 1 86 ? -4.201 -6.001 16.791 1.00 86.38 86 LYS A N 1
ATOM 637 C CA . LYS A 1 86 ? -4.193 -7.453 17.051 1.00 86.38 86 LYS A CA 1
ATOM 638 C C . LYS A 1 86 ? -4.098 -8.254 15.758 1.00 86.38 86 LYS A C 1
ATOM 640 O O . LYS A 1 86 ? -3.238 -9.121 15.641 1.00 86.38 86 LYS A O 1
ATOM 645 N N . ALA A 1 87 ? -4.943 -7.937 14.780 1.00 85.75 87 ALA A N 1
ATOM 646 C CA . ALA A 1 87 ? -4.947 -8.615 13.490 1.00 85.75 87 ALA A CA 1
ATOM 647 C C . ALA A 1 87 ? -3.601 -8.478 12.755 1.00 85.75 87 ALA A C 1
ATOM 649 O O . ALA A 1 87 ? -3.097 -9.460 12.211 1.00 85.75 87 ALA A O 1
ATOM 650 N N . ALA A 1 88 ? -2.989 -7.289 12.793 1.00 82.88 88 ALA A N 1
ATOM 651 C CA . ALA A 1 88 ? -1.667 -7.041 12.225 1.00 82.88 88 ALA A CA 1
ATOM 652 C C . ALA A 1 88 ? -0.579 -7.870 12.923 1.00 82.88 88 ALA A C 1
ATOM 654 O O . ALA A 1 88 ? 0.241 -8.485 12.245 1.00 82.88 88 ALA A O 1
ATOM 655 N N . ALA A 1 89 ? -0.600 -7.948 14.258 1.00 81.06 89 ALA A N 1
ATOM 656 C CA . ALA A 1 89 ? 0.345 -8.765 15.017 1.00 81.06 89 ALA A CA 1
ATOM 657 C C . ALA A 1 89 ? 0.228 -10.257 14.670 1.00 81.06 89 ALA A C 1
ATOM 659 O O . ALA A 1 89 ? 1.247 -10.914 14.466 1.00 81.06 89 ALA A O 1
ATOM 660 N N . VAL A 1 90 ? -0.997 -10.780 14.536 1.00 79.88 90 VAL A N 1
ATOM 661 C CA . VAL A 1 90 ? -1.230 -12.167 14.102 1.00 79.88 90 VAL A CA 1
ATOM 662 C C . VAL A 1 90 ? -0.693 -12.384 12.687 1.00 79.88 90 VAL A C 1
ATOM 664 O O . VAL A 1 90 ? 0.135 -13.267 12.472 1.00 79.88 90 VAL A O 1
ATOM 667 N N . ALA A 1 91 ? -1.084 -11.538 11.731 1.00 80.00 91 ALA A N 1
ATOM 668 C CA . ALA A 1 91 ? -0.651 -11.654 10.341 1.00 80.00 91 ALA A CA 1
ATOM 669 C C . ALA A 1 91 ? 0.877 -11.572 10.187 1.00 80.00 91 ALA A C 1
ATOM 671 O O . ALA A 1 91 ? 1.468 -12.301 9.382 1.00 80.00 91 ALA A O 1
ATOM 672 N N . HIS A 1 92 ? 1.530 -10.735 10.996 1.00 77.00 92 HIS A N 1
ATOM 673 C CA . HIS A 1 92 ? 2.973 -10.537 10.964 1.00 77.00 92 HIS A CA 1
ATOM 674 C C . HIS A 1 92 ? 3.740 -11.811 11.309 1.00 77.00 92 HIS A C 1
ATOM 676 O O . HIS A 1 92 ? 4.777 -12.077 10.711 1.00 77.00 92 HIS A O 1
ATOM 682 N N . ARG A 1 93 ? 3.204 -12.663 12.190 1.00 74.31 93 ARG A N 1
ATOM 683 C CA . ARG A 1 93 ? 3.838 -13.946 12.531 1.00 74.31 93 ARG A CA 1
ATOM 684 C C . ARG A 1 93 ? 3.883 -14.926 11.360 1.00 74.31 93 ARG A C 1
ATOM 686 O O . ARG A 1 93 ? 4.766 -15.776 11.342 1.00 74.31 93 ARG A O 1
ATOM 693 N N . HIS A 1 94 ? 2.969 -14.807 10.398 1.00 71.38 94 HIS A N 1
ATOM 694 C CA . HIS A 1 94 ? 2.944 -15.667 9.210 1.00 71.38 94 HIS A CA 1
ATOM 695 C C . HIS A 1 94 ? 3.765 -15.110 8.061 1.00 71.38 94 HIS A C 1
ATOM 697 O O . HIS A 1 94 ? 4.349 -15.870 7.299 1.00 71.38 94 HIS A O 1
ATOM 703 N N . THR A 1 95 ? 3.771 -13.789 7.912 1.00 72.69 95 THR A N 1
ATOM 704 C CA . THR A 1 95 ? 4.228 -13.146 6.672 1.00 72.69 95 THR A CA 1
ATOM 705 C C . THR A 1 95 ? 5.424 -12.226 6.865 1.00 72.69 95 THR A C 1
ATOM 707 O O . THR A 1 95 ? 6.031 -11.819 5.883 1.00 72.69 95 THR A O 1
ATOM 710 N N . ASN A 1 96 ? 5.784 -11.907 8.112 1.00 74.44 96 ASN A N 1
ATOM 711 C CA . ASN A 1 96 ? 6.897 -11.027 8.460 1.00 74.44 96 ASN A CA 1
ATOM 712 C C . ASN A 1 96 ? 6.858 -9.662 7.732 1.00 74.44 96 ASN A C 1
ATOM 714 O O . ASN A 1 96 ? 7.889 -9.116 7.356 1.00 74.44 96 ASN A O 1
ATOM 718 N N . PHE A 1 97 ? 5.654 -9.117 7.514 1.00 75.62 97 PHE A N 1
ATOM 719 C CA . PHE A 1 97 ? 5.432 -7.939 6.657 1.00 75.62 97 PHE A CA 1
ATOM 720 C C . PHE A 1 97 ? 5.509 -6.571 7.363 1.00 75.62 97 PHE A C 1
ATOM 722 O O . PHE A 1 97 ? 5.394 -5.539 6.707 1.00 75.62 97 PHE A O 1
ATOM 729 N N . LEU A 1 98 ? 5.635 -6.538 8.691 1.00 77.56 98 LEU A N 1
ATOM 730 C CA . LEU A 1 98 ? 5.710 -5.295 9.459 1.00 77.56 98 LEU A CA 1
ATOM 731 C C . LEU A 1 98 ? 7.175 -4.931 9.619 1.00 77.56 98 LEU A C 1
ATOM 733 O O . LEU A 1 98 ? 7.947 -5.723 10.160 1.00 77.56 98 LEU A O 1
ATOM 737 N N . THR A 1 99 ? 7.543 -3.746 9.155 1.00 77.06 99 THR A N 1
ATOM 738 C CA . THR A 1 99 ? 8.876 -3.184 9.385 1.00 77.06 99 THR A CA 1
ATOM 739 C C . THR A 1 99 ? 8.911 -2.499 10.737 1.00 77.06 99 THR A C 1
ATOM 741 O O . THR A 1 99 ? 9.795 -2.794 11.531 1.00 77.06 99 THR A O 1
ATOM 744 N N . GLU A 1 100 ? 7.900 -1.686 11.048 1.00 79.06 100 GLU A N 1
ATOM 745 C CA . GLU A 1 100 ? 7.801 -0.944 12.304 1.00 79.06 100 GLU A CA 1
ATOM 746 C C . GLU A 1 100 ? 6.410 -1.002 12.934 1.00 79.06 100 GLU A C 1
ATOM 748 O O . GLU A 1 100 ? 5.378 -0.985 12.255 1.00 79.06 100 GLU A O 1
ATOM 753 N N . ILE A 1 101 ? 6.390 -1.078 14.270 1.00 80.88 101 ILE A N 1
ATOM 754 C CA . ILE A 1 101 ? 5.172 -1.261 15.067 1.00 80.88 101 ILE A CA 1
ATOM 755 C C . ILE A 1 101 ? 5.052 -0.150 16.106 1.00 80.88 101 ILE A C 1
ATOM 757 O O . ILE A 1 101 ? 5.766 -0.123 17.105 1.00 80.88 101 ILE A O 1
ATOM 761 N N . PHE A 1 102 ? 4.058 0.715 15.930 1.00 82.88 102 PHE A N 1
ATOM 762 C CA . PHE A 1 102 ? 3.797 1.854 16.814 1.00 82.88 102 PHE A CA 1
ATOM 763 C C . PHE A 1 102 ? 2.401 1.793 17.445 1.00 82.88 102 PHE A C 1
ATOM 765 O O . PHE A 1 102 ? 1.730 2.804 17.656 1.00 82.88 102 PHE A O 1
ATOM 772 N N . PHE A 1 103 ? 1.980 0.585 17.845 1.00 86.62 103 PHE A N 1
ATOM 773 C CA . PHE A 1 103 ? 0.703 0.339 18.526 1.00 86.62 103 PHE A CA 1
ATOM 774 C C . PHE A 1 103 ? 0.489 1.216 19.762 1.00 86.62 103 PHE A C 1
ATOM 776 O O . PHE A 1 103 ? -0.636 1.631 20.025 1.00 86.62 103 PHE A O 1
ATOM 783 N N . THR A 1 104 ? 1.544 1.505 20.527 1.00 87.00 104 THR A N 1
ATOM 784 C CA . THR A 1 104 ? 1.448 2.375 21.707 1.00 87.00 104 THR A CA 1
ATOM 785 C C . THR A 1 104 ? 1.064 3.797 21.310 1.00 87.00 104 THR A C 1
ATOM 787 O O . THR A 1 104 ? 0.086 4.321 21.834 1.00 87.00 104 THR A O 1
ATOM 790 N N . GLN A 1 105 ? 1.772 4.391 20.344 1.00 88.69 105 GLN A N 1
ATOM 791 C CA . GLN A 1 105 ? 1.478 5.735 19.837 1.00 88.69 105 GLN A CA 1
ATOM 792 C C . GLN A 1 105 ? 0.069 5.804 19.236 1.00 88.69 105 GLN A C 1
ATOM 794 O O . GLN A 1 105 ? -0.688 6.719 19.551 1.00 88.69 105 GLN A O 1
ATOM 799 N N . ALA A 1 106 ? -0.317 4.792 18.451 1.00 89.69 106 ALA A N 1
ATOM 800 C CA . ALA A 1 106 ? -1.656 4.689 17.879 1.00 89.69 106 ALA A CA 1
ATOM 801 C C . ALA A 1 106 ? -2.745 4.652 18.965 1.00 89.69 106 ALA A C 1
ATOM 803 O O . ALA A 1 106 ? -3.746 5.360 18.878 1.00 89.69 106 ALA A O 1
ATOM 804 N N . ARG A 1 107 ? -2.536 3.866 20.031 1.00 89.69 107 ARG A N 1
ATOM 805 C CA . ARG A 1 107 ? -3.485 3.760 21.147 1.00 89.69 107 ARG A CA 1
ATOM 806 C C . ARG A 1 107 ? -3.578 5.047 21.957 1.00 89.69 107 ARG A C 1
ATOM 808 O O . ARG A 1 107 ? -4.692 5.432 22.300 1.00 89.69 107 ARG A O 1
ATOM 815 N N . GLU A 1 108 ? -2.470 5.725 22.249 1.00 92.31 108 GLU A N 1
ATOM 816 C CA . GLU A 1 108 ? -2.536 7.024 22.934 1.00 92.31 108 GLU A CA 1
ATOM 817 C C . GLU A 1 108 ? -3.288 8.054 22.087 1.00 92.31 108 GLU A C 1
ATOM 819 O O . GLU A 1 108 ? -4.231 8.672 22.580 1.00 92.31 108 GLU A O 1
ATOM 824 N N . ARG A 1 109 ? -3.004 8.123 20.780 1.00 91.69 109 ARG A N 1
ATOM 825 C CA . ARG A 1 109 ? -3.734 9.007 19.867 1.00 91.69 109 ARG A CA 1
ATOM 826 C C . ARG A 1 109 ? -5.235 8.715 19.842 1.00 91.69 109 ARG A C 1
ATOM 828 O O . ARG A 1 109 ? -6.046 9.636 19.856 1.00 91.69 109 ARG A O 1
ATOM 835 N N . THR A 1 110 ? -5.631 7.443 19.842 1.00 93.75 110 THR A N 1
ATOM 836 C CA . THR A 1 110 ? -7.061 7.091 19.858 1.00 93.75 110 THR A CA 1
ATOM 837 C C . THR A 1 110 ? -7.761 7.507 21.145 1.00 93.75 110 THR A C 1
ATOM 839 O O . THR A 1 110 ? -8.909 7.933 21.084 1.00 93.75 110 THR A O 1
ATOM 842 N N . LYS A 1 111 ? -7.077 7.456 22.297 1.00 94.19 111 LYS A N 1
ATOM 843 C CA . LYS A 1 111 ? -7.641 7.943 23.564 1.00 94.19 111 LYS A CA 1
ATOM 844 C C . LYS A 1 111 ? -7.865 9.452 23.533 1.00 94.19 111 LYS A C 1
ATOM 846 O O . LYS A 1 111 ? -8.886 9.905 24.038 1.00 94.19 111 LYS A O 1
ATOM 851 N N . GLU A 1 112 ? -6.945 10.216 22.943 1.00 93.62 112 GLU A N 1
ATOM 852 C CA . GLU A 1 112 ? -7.110 11.664 22.752 1.00 93.62 112 GLU A CA 1
ATOM 853 C C . GLU A 1 112 ? -8.321 11.978 21.868 1.00 93.62 112 GLU A C 1
ATOM 855 O O . GLU A 1 112 ? -9.139 12.826 22.224 1.00 93.62 112 GLU A O 1
ATOM 860 N N . LEU A 1 113 ? -8.466 11.267 20.742 1.00 92.50 113 LEU A N 1
ATOM 861 C CA . LEU A 1 113 ? -9.600 11.441 19.831 1.00 92.50 113 LEU A CA 1
ATOM 862 C C . LEU A 1 113 ? -10.931 11.069 20.489 1.00 92.50 113 LEU A C 1
ATOM 864 O O . LEU A 1 113 ? -11.889 11.832 20.394 1.00 92.50 113 LEU A O 1
ATOM 868 N N . ASP A 1 114 ? -10.988 9.937 21.192 1.00 95.44 114 ASP A N 1
ATOM 869 C CA . ASP A 1 114 ? -12.193 9.502 21.902 1.00 95.44 114 ASP A CA 1
ATOM 870 C C . ASP A 1 114 ? -12.562 10.474 23.039 1.00 95.44 114 ASP A C 1
ATOM 872 O O . ASP A 1 114 ? -13.741 10.775 23.242 1.00 95.44 114 ASP A O 1
ATOM 876 N N . ALA A 1 115 ? -11.573 11.007 23.768 1.00 94.69 115 ALA A N 1
ATOM 877 C CA . ALA A 1 115 ? -11.793 12.016 24.805 1.00 94.69 115 ALA A CA 1
ATOM 878 C C . ALA A 1 115 ? -12.323 13.331 24.214 1.00 94.69 115 ALA A C 1
ATOM 880 O O . ALA A 1 115 ? -13.318 13.864 24.706 1.00 94.69 115 ALA A O 1
ATOM 881 N N . SER A 1 116 ? -11.711 13.809 23.127 1.00 93.12 116 SER A N 1
ATOM 882 C CA . SER A 1 116 ? -12.150 15.010 22.412 1.00 93.12 116 SER A CA 1
ATOM 883 C C . SER A 1 116 ? -13.563 14.851 21.843 1.00 93.12 116 SER A C 1
ATOM 885 O O . SER A 1 116 ? -14.390 15.753 21.981 1.00 93.12 116 SER A O 1
ATOM 887 N N . PHE A 1 117 ? -13.891 13.686 21.279 1.00 94.06 117 PHE A N 1
ATOM 888 C CA . PHE A 1 117 ? -15.235 13.385 20.786 1.00 94.06 117 PHE A CA 1
ATOM 889 C C . PHE A 1 117 ? -16.269 13.363 21.913 1.00 94.06 117 PHE A C 1
ATOM 891 O O . PHE A 1 117 ? -17.357 13.913 21.767 1.00 94.06 117 PHE A O 1
ATOM 898 N N . LYS A 1 118 ? -15.923 12.785 23.069 1.00 94.00 118 LYS A N 1
ATOM 899 C CA . LYS A 1 118 ? -16.798 12.768 24.247 1.00 94.00 118 LYS A CA 1
ATOM 900 C C . LYS A 1 118 ? -17.065 14.170 24.805 1.00 94.00 118 LYS A C 1
ATOM 902 O O . LYS A 1 118 ? -18.158 14.414 25.307 1.00 94.00 118 LYS A O 1
ATOM 907 N N . GLU A 1 119 ? -16.084 15.067 24.740 1.00 94.81 119 GLU A N 1
ATOM 908 C CA . GLU A 1 119 ? -16.212 16.453 25.206 1.00 94.81 119 GLU A CA 1
ATOM 909 C C . GLU A 1 119 ? -16.993 17.334 24.221 1.00 94.81 119 GLU A C 1
ATOM 911 O O . GLU A 1 119 ? -17.869 18.098 24.623 1.00 94.81 119 GLU A O 1
ATOM 916 N N . THR A 1 120 ? -16.693 17.226 22.926 1.00 93.69 120 THR A N 1
ATOM 917 C CA . THR A 1 120 ? -17.209 18.145 21.897 1.00 93.69 120 THR A CA 1
ATOM 918 C C . THR A 1 120 ? -18.460 17.637 21.182 1.00 93.69 120 THR A C 1
ATOM 920 O O . THR A 1 120 ? -19.185 18.429 20.579 1.00 93.69 120 THR A O 1
ATOM 923 N N . GLY A 1 121 ? -18.698 16.322 21.198 1.00 90.25 121 GLY A N 1
ATOM 924 C CA . GLY A 1 121 ? -19.713 15.648 20.387 1.00 90.25 121 GLY A CA 1
ATOM 925 C C . GLY A 1 121 ? -19.437 15.687 18.880 1.00 90.25 121 GLY A C 1
ATOM 926 O O . GLY A 1 121 ? -20.331 15.361 18.099 1.00 90.25 121 GLY A O 1
ATOM 927 N N . LYS A 1 122 ? -18.242 16.123 18.454 1.00 88.69 122 LYS A N 1
ATOM 928 C CA . LYS A 1 122 ? -17.881 16.296 17.043 1.00 88.69 122 LYS A CA 1
ATOM 929 C C . LYS A 1 122 ? -16.699 15.397 16.684 1.00 88.69 122 LYS A C 1
ATOM 931 O O . LYS A 1 122 ? -15.679 15.457 17.371 1.00 88.69 122 LYS A O 1
ATOM 936 N N . PRO A 1 123 ? -16.813 14.556 15.640 1.00 87.00 123 PRO A N 1
ATOM 937 C CA . PRO A 1 123 ? -15.662 13.814 15.143 1.00 87.00 123 PRO A CA 1
ATOM 938 C C . PRO A 1 123 ? -14.640 14.791 14.554 1.00 87.00 123 PRO A C 1
ATOM 940 O O . PRO A 1 123 ? -15.020 15.884 14.139 1.00 87.00 123 PRO A O 1
ATOM 943 N N . ALA A 1 124 ? -13.362 14.396 14.523 1.00 77.31 124 ALA A N 1
ATOM 944 C CA . ALA A 1 124 ? -12.304 15.268 14.017 1.00 77.31 124 ALA A CA 1
ATOM 945 C C . ALA A 1 124 ? -12.566 15.671 12.561 1.00 77.31 124 ALA A C 1
ATOM 947 O O . ALA A 1 124 ? -12.754 16.851 12.312 1.00 77.31 124 ALA A O 1
ATOM 948 N N . GLU A 1 125 ? -12.605 14.707 11.632 1.00 87.00 125 GLU A N 1
ATOM 949 C CA . GLU A 1 125 ? -12.771 14.955 10.192 1.00 87.00 125 GLU A CA 1
ATOM 950 C C . GLU A 1 125 ? -13.095 13.650 9.414 1.00 87.00 125 GLU A C 1
ATOM 952 O O . GLU A 1 125 ? -13.431 12.620 10.006 1.00 87.00 125 GLU A O 1
ATOM 957 N N . ALA A 1 126 ? -13.012 13.691 8.078 1.00 87.56 126 ALA A N 1
ATOM 958 C CA . ALA A 1 126 ? -13.433 12.660 7.121 1.00 87.56 126 ALA A CA 1
ATOM 959 C C . ALA A 1 126 ? -12.973 11.210 7.388 1.00 87.56 126 ALA A C 1
ATOM 961 O O . ALA A 1 126 ? -13.670 10.282 6.983 1.00 87.56 126 ALA A O 1
ATOM 962 N N . LEU A 1 127 ? -11.827 10.990 8.043 1.00 89.88 127 LEU A N 1
ATOM 963 C CA . LEU A 1 127 ? -11.279 9.654 8.324 1.00 89.88 127 LEU A CA 1
ATOM 964 C C . LEU A 1 127 ? -11.228 9.348 9.828 1.00 89.88 127 LEU A C 1
ATOM 966 O O . LEU A 1 127 ? -10.422 8.528 10.269 1.00 89.88 127 LEU A O 1
ATOM 970 N N . PHE A 1 128 ? -12.076 10.009 10.620 1.00 92.88 128 PHE A N 1
ATOM 971 C CA . PHE A 1 128 ? -12.077 9.922 12.077 1.00 92.88 128 PHE A CA 1
ATOM 972 C C . PHE A 1 128 ? -12.050 8.479 12.603 1.00 92.88 128 PHE A C 1
ATOM 974 O O . PHE A 1 128 ? -12.994 7.708 12.428 1.00 92.88 128 PHE A O 1
ATOM 981 N N . GLY A 1 129 ? -10.960 8.125 13.284 1.00 87.94 129 GLY A N 1
ATOM 982 C CA . GLY A 1 129 ? -10.792 6.830 13.939 1.00 87.94 129 GLY A CA 1
ATOM 983 C C . GLY A 1 129 ? -10.454 5.669 13.001 1.00 87.94 129 GLY A C 1
ATOM 984 O O . GLY A 1 129 ? -10.383 4.537 13.479 1.00 87.94 129 GLY A O 1
ATOM 985 N N . LEU A 1 130 ? -10.235 5.916 11.703 1.00 91.19 130 LEU A N 1
ATOM 986 C CA . LEU A 1 130 ? -9.884 4.880 10.731 1.00 91.19 130 LEU A CA 1
ATOM 987 C C . LEU A 1 130 ? -8.394 4.506 10.837 1.00 91.19 130 LEU A C 1
ATOM 989 O O . LEU A 1 130 ? -7.541 5.374 10.621 1.00 91.19 130 LEU A O 1
ATOM 993 N N . PRO A 1 131 ? -8.045 3.235 11.115 1.00 88.50 131 PRO A N 1
ATOM 994 C CA . PRO A 1 131 ? -6.660 2.785 11.090 1.00 88.50 131 PRO A CA 1
ATOM 995 C C . PRO A 1 131 ? -6.108 2.740 9.663 1.00 88.50 131 PRO A C 1
ATOM 997 O O . PRO A 1 131 ? -6.713 2.152 8.767 1.00 88.50 131 PRO A O 1
ATOM 1000 N N . ILE A 1 132 ? -4.930 3.323 9.471 1.00 84.12 132 ILE A N 1
ATOM 1001 C CA . ILE A 1 132 ? -4.202 3.372 8.207 1.00 84.12 132 ILE A CA 1
ATOM 1002 C C . ILE A 1 132 ? -2.789 2.840 8.427 1.00 84.12 132 ILE A C 1
ATOM 1004 O O . ILE A 1 132 ? -2.059 3.286 9.313 1.00 84.12 132 ILE A O 1
ATOM 1008 N N . SER A 1 133 ? -2.399 1.893 7.581 1.00 79.44 133 SER A N 1
ATOM 1009 C CA . SER A 1 133 ? -1.017 1.446 7.481 1.00 79.44 133 SER A CA 1
ATOM 1010 C C . SER A 1 133 ? -0.277 2.232 6.402 1.00 79.44 133 SER A C 1
ATOM 1012 O O . SER A 1 133 ? -0.870 2.641 5.397 1.00 79.44 133 SER A O 1
ATOM 1014 N N . LEU A 1 134 ? 1.018 2.443 6.615 1.00 78.31 134 LEU A N 1
ATOM 1015 C CA . LEU A 1 134 ? 1.870 3.200 5.705 1.00 78.31 134 LEU A CA 1
ATOM 1016 C C . LEU A 1 134 ? 3.041 2.349 5.226 1.00 78.31 134 LEU A C 1
ATOM 1018 O O . LEU A 1 134 ? 3.463 1.411 5.896 1.00 78.31 134 LEU A O 1
ATOM 1022 N N . LYS A 1 135 ? 3.558 2.676 4.043 1.00 76.31 135 LYS A N 1
ATOM 1023 C CA . LYS A 1 135 ? 4.842 2.150 3.576 1.00 76.31 135 LYS A CA 1
ATOM 1024 C C . LYS A 1 135 ? 5.973 2.724 4.430 1.00 76.31 135 LYS A C 1
ATOM 1026 O O . LYS A 1 135 ? 5.911 3.897 4.790 1.00 76.31 135 LYS A O 1
ATOM 1031 N N . ASP A 1 136 ? 7.036 1.947 4.618 1.00 79.62 136 ASP A N 1
ATOM 1032 C CA . ASP A 1 136 ? 8.183 2.343 5.451 1.00 79.62 136 ASP A CA 1
ATOM 1033 C C . ASP A 1 136 ? 8.933 3.594 4.995 1.00 79.62 136 ASP A C 1
ATOM 1035 O O . ASP A 1 136 ? 9.668 4.176 5.768 1.00 79.62 136 ASP A O 1
ATOM 1039 N N . GLN A 1 137 ? 8.703 4.062 3.769 1.00 81.81 137 GLN A N 1
ATOM 1040 C CA . GLN A 1 137 ? 9.239 5.338 3.289 1.00 81.81 137 GLN A CA 1
ATOM 1041 C C . GLN A 1 137 ? 8.614 6.575 3.959 1.00 81.81 137 GLN A C 1
ATOM 1043 O O . GLN A 1 137 ? 9.141 7.675 3.818 1.00 81.81 137 GLN A O 1
ATOM 1048 N N . PHE A 1 138 ? 7.449 6.436 4.600 1.00 87.31 138 PHE A N 1
ATOM 1049 C CA . PHE A 1 138 ? 6.760 7.558 5.229 1.00 87.31 138 PHE A CA 1
ATOM 1050 C C . PHE A 1 138 ? 7.198 7.686 6.681 1.00 87.31 138 PHE A C 1
ATOM 1052 O O . PHE A 1 138 ? 6.746 6.950 7.553 1.00 87.31 138 PHE A O 1
ATOM 1059 N N . GLU A 1 139 ? 8.051 8.671 6.924 1.00 89.38 139 GLU A N 1
ATOM 1060 C CA . GLU A 1 139 ? 8.553 9.003 8.249 1.00 89.38 139 GLU A CA 1
ATOM 1061 C C . GLU A 1 139 ? 7.428 9.360 9.227 1.00 89.38 139 GLU A C 1
ATOM 1063 O O . GLU A 1 139 ? 6.577 10.210 8.938 1.00 89.38 139 GLU A O 1
ATOM 1068 N N . ILE A 1 140 ? 7.453 8.739 10.407 1.00 90.38 140 ILE A N 1
ATOM 1069 C CA . ILE A 1 140 ? 6.575 9.060 11.533 1.00 90.38 140 ILE A CA 1
ATOM 1070 C C . ILE A 1 140 ? 7.457 9.452 12.711 1.00 90.38 140 ILE A C 1
ATOM 1072 O O . ILE A 1 140 ? 8.324 8.694 13.153 1.00 90.38 140 ILE A O 1
ATOM 1076 N N . LYS A 1 141 ? 7.212 10.640 13.256 1.00 92.94 141 LYS A N 1
ATOM 1077 C CA . LYS A 1 141 ? 8.001 11.213 14.341 1.00 92.94 141 LYS A CA 1
ATOM 1078 C C . LYS A 1 141 ? 8.138 10.250 15.522 1.00 92.94 141 LYS A C 1
ATOM 1080 O O . LYS A 1 141 ? 7.143 9.809 16.100 1.00 92.94 141 LYS A O 1
ATOM 1085 N N . GLY A 1 142 ? 9.384 10.013 15.929 1.00 90.31 142 GLY A N 1
ATOM 1086 C CA . GLY A 1 142 ? 9.741 9.170 17.069 1.00 90.31 142 GLY A CA 1
ATOM 1087 C C . GLY A 1 142 ? 9.774 7.670 16.771 1.00 90.31 142 GLY A C 1
ATOM 1088 O O . GLY A 1 142 ? 9.967 6.889 17.702 1.00 90.31 142 GLY A O 1
ATOM 1089 N N . THR A 1 143 ? 9.601 7.269 15.510 1.00 88.06 143 THR A N 1
ATOM 1090 C CA . THR A 1 143 ? 9.697 5.871 15.058 1.00 88.06 143 THR A CA 1
ATOM 1091 C C . THR A 1 143 ? 10.891 5.687 14.127 1.00 88.06 143 THR A C 1
ATOM 1093 O O . THR A 1 143 ? 11.431 6.666 13.613 1.00 88.06 143 THR A O 1
ATOM 1096 N N . GLU A 1 144 ? 11.350 4.446 13.971 1.00 87.38 144 GLU A N 1
ATOM 1097 C CA . GLU A 1 144 ? 12.414 4.121 13.021 1.00 87.38 144 GLU A CA 1
ATOM 1098 C C . GLU A 1 144 ? 11.874 4.152 11.582 1.00 87.38 144 GLU A C 1
ATOM 1100 O O . GLU A 1 144 ? 10.711 3.843 11.342 1.00 87.38 144 GLU A O 1
ATOM 1105 N N . CYS A 1 145 ? 12.709 4.554 10.631 1.00 87.69 145 CYS A N 1
ATOM 1106 C CA . CYS A 1 145 ? 12.409 4.521 9.203 1.00 87.69 145 CYS A CA 1
ATOM 1107 C C . CYS A 1 145 ? 13.684 4.081 8.486 1.00 87.69 145 CYS A C 1
ATOM 1109 O O . CYS A 1 145 ? 14.646 4.852 8.404 1.00 87.69 145 CYS A O 1
ATOM 1111 N N . ASP A 1 146 ? 13.717 2.822 8.038 1.00 83.25 146 ASP A N 1
ATOM 1112 C CA . ASP A 1 146 ? 14.908 2.211 7.441 1.00 83.25 146 ASP A CA 1
ATOM 1113 C C . ASP A 1 146 ? 14.718 1.835 5.965 1.00 83.25 146 ASP A C 1
ATOM 1115 O O . ASP A 1 146 ? 15.700 1.584 5.268 1.00 83.25 146 ASP A O 1
ATOM 1119 N N . MET A 1 147 ? 13.481 1.838 5.455 1.00 81.38 147 MET A N 1
ATOM 1120 C CA . MET A 1 147 ? 13.133 1.487 4.074 1.00 81.38 147 MET A CA 1
ATOM 1121 C C . MET A 1 147 ? 13.647 0.100 3.637 1.00 81.38 147 MET A C 1
ATOM 1123 O O . MET A 1 147 ? 13.759 -0.193 2.442 1.00 81.38 147 MET A O 1
ATOM 1127 N N . GLY A 1 148 ? 13.953 -0.780 4.593 1.00 78.44 148 GLY A N 1
ATOM 1128 C CA . GLY A 1 148 ? 14.606 -2.063 4.356 1.00 78.44 148 GLY A CA 1
ATOM 1129 C C . GLY A 1 148 ? 16.091 -1.963 3.983 1.00 78.44 148 GLY A C 1
ATOM 1130 O O . GLY A 1 148 ? 16.624 -2.921 3.420 1.00 78.44 148 GLY A O 1
ATOM 1131 N N . ILE A 1 149 ? 16.747 -0.833 4.265 1.00 82.19 149 ILE A N 1
ATOM 1132 C CA . ILE A 1 149 ? 18.177 -0.589 4.045 1.00 82.19 149 ILE A CA 1
ATOM 1133 C C . ILE A 1 149 ? 18.918 -0.805 5.366 1.00 82.19 149 ILE A C 1
ATOM 1135 O O . ILE A 1 149 ? 18.731 -0.064 6.333 1.00 82.19 149 ILE A O 1
ATOM 1139 N N . ALA A 1 150 ? 19.812 -1.796 5.423 1.00 82.38 150 ALA A N 1
ATOM 1140 C CA . ALA A 1 150 ? 20.485 -2.161 6.669 1.00 82.38 150 ALA A CA 1
ATOM 1141 C C . ALA A 1 150 ? 21.320 -1.010 7.249 1.00 82.38 150 ALA A C 1
ATOM 1143 O O . ALA A 1 150 ? 21.442 -0.870 8.465 1.00 82.38 150 ALA A O 1
ATOM 1144 N N . SER A 1 151 ? 21.892 -0.155 6.399 1.00 83.44 151 SER A N 1
ATOM 1145 C CA . SER A 1 151 ? 22.696 0.980 6.861 1.00 83.44 151 SER A CA 1
ATOM 1146 C C . SER A 1 151 ? 21.894 2.045 7.623 1.00 83.44 151 SER A C 1
ATOM 1148 O O . SER A 1 151 ? 22.509 2.818 8.365 1.00 83.44 151 SER A O 1
ATOM 1150 N N . TRP A 1 152 ? 20.565 2.066 7.461 1.00 86.19 152 TRP A N 1
ATOM 1151 C CA . TRP A 1 152 ? 19.641 3.015 8.084 1.00 86.19 152 TRP A CA 1
ATOM 1152 C C . TRP A 1 152 ? 18.999 2.484 9.370 1.00 86.19 152 TRP A C 1
ATOM 1154 O O . TRP A 1 152 ? 18.304 3.229 10.051 1.00 86.19 152 TRP A O 1
ATOM 1164 N N . ILE A 1 153 ? 19.289 1.242 9.772 1.00 85.19 153 ILE A N 1
ATOM 1165 C CA . ILE A 1 153 ? 18.866 0.716 11.077 1.00 85.19 153 ILE A CA 1
ATOM 1166 C C . ILE A 1 153 ? 19.358 1.652 12.193 1.00 85.19 153 ILE A C 1
ATOM 1168 O O . ILE A 1 153 ? 20.550 1.968 12.290 1.00 85.19 153 ILE A O 1
ATOM 1172 N N . GLY A 1 154 ? 18.439 2.065 13.062 1.00 82.69 154 GLY A N 1
ATOM 1173 C CA . GLY A 1 154 ? 18.640 3.054 14.116 1.00 82.69 154 GLY A CA 1
ATOM 1174 C C . GLY A 1 154 ? 18.264 4.488 13.732 1.00 82.69 154 GLY A C 1
ATOM 1175 O O . GLY A 1 154 ? 18.380 5.370 14.585 1.00 82.69 154 GLY A O 1
ATOM 1176 N N . HIS A 1 155 ? 17.843 4.748 12.490 1.00 87.06 155 HIS A N 1
ATOM 1177 C CA . HIS A 1 155 ? 17.398 6.067 12.044 1.00 87.06 155 HIS A CA 1
ATOM 1178 C C . HIS A 1 155 ? 15.991 6.372 12.571 1.00 87.06 155 HIS A C 1
ATOM 1180 O O . HIS A 1 155 ? 15.006 5.826 12.082 1.00 87.06 155 HIS A O 1
ATOM 1186 N N . ILE A 1 156 ? 15.905 7.242 13.581 1.00 90.31 156 ILE A N 1
ATOM 1187 C CA . ILE A 1 156 ? 14.636 7.674 14.178 1.00 90.31 156 ILE A CA 1
ATOM 1188 C C . ILE A 1 156 ? 14.184 8.975 13.525 1.00 90.31 156 ILE A C 1
ATOM 1190 O O . ILE A 1 156 ? 14.874 9.988 13.632 1.00 90.31 156 ILE A O 1
ATOM 1194 N N . SER A 1 157 ? 13.002 8.960 12.917 1.00 92.69 157 SER A N 1
ATOM 1195 C CA . SER A 1 157 ? 12.427 10.128 12.259 1.00 92.69 157 SER A CA 1
ATOM 1196 C C . SER A 1 157 ? 12.139 11.250 13.259 1.00 92.69 157 SER A C 1
ATOM 1198 O O . SER A 1 157 ? 11.450 11.065 14.269 1.00 92.69 157 SER A O 1
ATOM 1200 N N . GLU A 1 158 ? 12.640 12.448 12.964 1.00 95.50 158 GLU A N 1
ATOM 1201 C CA . GLU A 1 158 ? 12.433 13.641 13.797 1.00 95.50 158 GLU A CA 1
ATOM 1202 C C . GLU A 1 158 ? 11.066 14.294 13.554 1.00 95.50 158 GLU A C 1
ATOM 1204 O O . GLU A 1 158 ? 10.485 14.900 14.462 1.00 95.50 158 GLU A O 1
ATOM 1209 N N . ASN A 1 159 ? 10.547 14.149 12.334 1.00 94.44 159 ASN A N 1
ATOM 1210 C CA . ASN A 1 159 ? 9.328 14.787 11.854 1.00 94.44 159 ASN A CA 1
ATOM 1211 C C . ASN A 1 159 ? 8.421 13.772 11.154 1.00 94.44 159 ASN A C 1
ATOM 1213 O O . ASN A 1 159 ? 8.859 12.699 10.742 1.00 94.44 159 ASN A O 1
ATOM 1217 N N . ASN A 1 160 ? 7.144 14.125 11.035 1.00 92.19 160 ASN A N 1
ATOM 1218 C CA . ASN A 1 160 ? 6.210 13.378 10.208 1.00 92.19 160 ASN A CA 1
ATOM 1219 C C . ASN A 1 160 ? 6.419 13.746 8.732 1.00 92.19 160 ASN A C 1
ATOM 1221 O O . ASN A 1 160 ? 6.662 14.903 8.398 1.00 92.19 160 ASN A O 1
ATOM 1225 N N . SER A 1 161 ? 6.244 12.776 7.837 1.00 90.50 161 SER A N 1
ATOM 1226 C CA . SER A 1 161 ? 6.044 13.054 6.414 1.00 90.50 161 SER A CA 1
ATOM 1227 C C . SER A 1 161 ? 4.756 13.853 6.195 1.00 90.50 161 SER A C 1
ATOM 1229 O O . SER A 1 161 ? 3.765 13.638 6.892 1.00 90.50 161 SER A O 1
ATOM 1231 N N . VAL A 1 162 ? 4.716 14.698 5.160 1.00 89.38 162 VAL A N 1
ATOM 1232 C CA . VAL A 1 162 ? 3.539 15.536 4.836 1.00 89.38 162 VAL A CA 1
ATOM 1233 C C . VAL A 1 162 ? 2.250 14.709 4.740 1.00 89.38 162 VAL A C 1
ATOM 1235 O O . VAL A 1 162 ? 1.219 15.097 5.283 1.00 89.38 162 VAL A O 1
ATOM 1238 N N . LEU A 1 163 ? 2.304 13.529 4.110 1.00 84.31 163 LEU A N 1
ATOM 1239 C CA . LEU A 1 163 ? 1.143 12.638 4.011 1.00 84.31 163 LEU A CA 1
ATOM 1240 C C . LEU A 1 163 ? 0.649 12.160 5.387 1.00 84.31 163 LEU A C 1
ATOM 1242 O O . LEU A 1 163 ? -0.557 12.075 5.606 1.00 84.31 163 LEU A O 1
ATOM 1246 N N . VAL A 1 164 ? 1.562 11.872 6.320 1.00 88.12 164 VAL A N 1
ATOM 1247 C CA . VAL A 1 164 ? 1.222 11.458 7.690 1.00 88.12 164 VAL A CA 1
ATOM 1248 C C . VAL A 1 164 ? 0.478 12.580 8.402 1.00 88.12 164 VAL A C 1
ATOM 1250 O O . VAL A 1 164 ? -0.553 12.326 9.021 1.00 88.12 164 VAL A O 1
ATOM 1253 N N . GLU A 1 165 ? 0.958 13.818 8.278 1.00 90.88 165 GLU A N 1
ATOM 1254 C CA . GLU A 1 165 ? 0.299 14.983 8.873 1.00 90.88 165 GLU A CA 1
ATOM 1255 C C . GLU A 1 165 ? -1.099 15.195 8.293 1.00 90.88 165 GLU A C 1
ATOM 1257 O O . GLU A 1 165 ? -2.055 15.356 9.048 1.00 90.88 165 GLU A O 1
ATOM 1262 N N . VAL A 1 166 ? -1.247 15.125 6.966 1.00 89.12 166 VAL A N 1
ATOM 1263 C CA . VAL A 1 166 ? -2.553 15.240 6.298 1.00 89.12 166 VAL A CA 1
ATOM 1264 C C . VAL A 1 166 ? -3.526 14.182 6.819 1.00 89.12 166 VAL A C 1
ATOM 1266 O O . VAL A 1 166 ? -4.637 14.527 7.218 1.00 89.12 166 VAL A O 1
ATOM 1269 N N . LEU A 1 167 ? -3.108 12.914 6.879 1.00 88.44 167 LEU A N 1
ATOM 1270 C CA . LEU A 1 167 ? -3.942 11.811 7.366 1.00 88.44 167 LEU A CA 1
ATOM 1271 C C . LEU A 1 167 ? -4.341 11.990 8.838 1.00 88.44 167 LEU A C 1
ATOM 1273 O O . LEU A 1 167 ? -5.511 11.824 9.187 1.00 88.44 167 LEU A O 1
ATOM 1277 N N . GLN A 1 168 ? -3.394 12.363 9.702 1.00 89.81 168 GLN A N 1
ATOM 1278 C CA . GLN A 1 168 ? -3.658 12.584 11.127 1.00 89.81 168 GLN A CA 1
ATOM 1279 C C . GLN A 1 168 ? -4.564 13.800 11.370 1.00 89.81 168 GLN A C 1
ATOM 1281 O O . GLN A 1 168 ? -5.398 13.764 12.280 1.00 89.81 168 GLN A O 1
ATOM 1286 N N . ASN A 1 169 ? -4.446 14.844 10.542 1.00 90.19 169 ASN A N 1
ATOM 1287 C CA . ASN A 1 169 ? -5.298 16.032 10.596 1.00 90.19 169 ASN A CA 1
ATOM 1288 C C . ASN A 1 169 ? -6.742 15.723 10.191 1.00 90.19 169 ASN A C 1
ATOM 1290 O O . ASN A 1 169 ? -7.661 16.256 10.805 1.00 90.19 169 ASN A O 1
ATOM 1294 N N . VAL A 1 170 ? -6.958 14.812 9.233 1.00 89.62 170 VAL A N 1
ATOM 1295 C CA . VAL A 1 170 ? -8.313 14.351 8.873 1.00 89.62 170 VAL A CA 1
ATOM 1296 C C . VAL A 1 170 ? -8.854 13.244 9.795 1.00 89.62 170 VAL A C 1
ATOM 1298 O O . VAL A 1 170 ? -9.881 12.628 9.507 1.00 89.62 170 VAL A O 1
ATOM 1301 N N . GLY A 1 171 ? -8.181 12.989 10.923 1.00 87.25 171 GLY A N 1
ATOM 1302 C CA . GLY A 1 171 ? -8.640 12.086 11.979 1.00 87.25 171 GLY A CA 1
ATOM 1303 C C . GLY A 1 171 ? -8.260 10.613 11.806 1.00 87.25 171 GLY A C 1
ATOM 1304 O O . GLY A 1 171 ? -8.703 9.797 12.618 1.00 87.25 171 GLY A O 1
ATOM 1305 N N . ALA A 1 172 ? -7.448 10.263 10.804 1.00 89.00 172 ALA A N 1
ATOM 1306 C CA . ALA A 1 172 ? -6.967 8.896 10.632 1.00 89.00 172 ALA A CA 1
ATOM 1307 C C . ALA A 1 172 ? -5.919 8.518 11.692 1.00 89.00 172 ALA A C 1
ATOM 1309 O O . ALA A 1 172 ? -5.188 9.361 12.221 1.00 89.00 172 ALA A O 1
ATOM 1310 N N . ILE A 1 173 ? -5.818 7.220 11.977 1.00 86.62 173 ILE A N 1
ATOM 1311 C CA . ILE A 1 173 ? -4.883 6.655 12.950 1.00 86.62 173 ILE A CA 1
ATOM 1312 C C . ILE A 1 173 ? -3.826 5.835 12.230 1.00 86.62 173 ILE A C 1
ATOM 1314 O O . ILE A 1 173 ? -4.105 4.760 11.711 1.00 86.62 173 ILE A O 1
ATOM 1318 N N . THR A 1 174 ? -2.582 6.291 12.254 1.00 79.25 174 THR A N 1
ATOM 1319 C CA . THR A 1 174 ? -1.455 5.485 11.784 1.00 79.25 174 THR A CA 1
ATOM 1320 C C . THR A 1 174 ? -1.090 4.460 12.856 1.00 79.25 174 THR A C 1
ATOM 1322 O O . THR A 1 174 ? -0.793 4.856 13.986 1.00 79.25 174 THR A O 1
ATOM 1325 N N . ASN A 1 175 ? -1.065 3.162 12.530 1.00 68.50 175 ASN A N 1
ATOM 1326 C CA . ASN A 1 175 ? -0.773 2.110 13.519 1.00 68.50 175 ASN A CA 1
ATOM 1327 C C . ASN A 1 175 ? 0.399 1.166 13.202 1.00 68.50 175 ASN A C 1
ATOM 1329 O O . ASN A 1 175 ? 0.933 0.561 14.136 1.00 68.50 175 ASN A O 1
ATOM 1333 N N . ILE A 1 176 ? 0.786 1.034 11.932 1.00 62.22 176 ILE A N 1
ATOM 1334 C CA . ILE A 1 176 ? 1.891 0.175 11.490 1.00 62.22 176 ILE A CA 1
ATOM 1335 C C . ILE A 1 176 ? 2.594 0.728 10.251 1.00 62.22 176 ILE A C 1
ATOM 1337 O O . ILE A 1 176 ? 1.970 1.405 9.426 1.00 62.22 176 ILE A O 1
ATOM 1341 N N . SER A 1 177 ? 3.861 0.347 10.104 1.00 67.69 177 SER A N 1
ATOM 1342 C CA . SER A 1 177 ? 4.591 0.427 8.845 1.00 67.69 177 SER A CA 1
ATOM 1343 C C . SER A 1 177 ? 4.691 -0.955 8.199 1.00 67.69 177 SER A C 1
ATOM 1345 O O . SER A 1 177 ? 4.863 -1.970 8.884 1.00 67.69 177 SER A O 1
ATOM 1347 N N . GLN A 1 178 ? 4.541 -1.003 6.880 1.00 54.16 178 GLN A N 1
ATOM 1348 C CA . GLN A 1 178 ? 4.618 -2.220 6.082 1.00 54.16 178 GLN A CA 1
ATOM 1349 C C . GLN A 1 178 ? 5.879 -2.243 5.223 1.00 54.16 178 GLN A C 1
ATOM 1351 O O . GLN A 1 178 ? 6.333 -1.212 4.715 1.00 54.16 178 GLN A O 1
ATOM 1356 N N . THR A 1 179 ? 6.383 -3.458 4.992 1.00 45.44 179 THR A N 1
ATOM 1357 C CA . THR A 1 179 ? 7.491 -3.717 4.073 1.00 45.44 179 THR A CA 1
ATOM 1358 C C . THR A 1 179 ? 7.213 -3.104 2.712 1.00 45.44 179 THR A C 1
ATOM 1360 O O . THR A 1 179 ? 6.155 -3.313 2.115 1.00 45.44 179 THR A O 1
ATOM 1363 N N . LEU A 1 180 ? 8.203 -2.391 2.192 1.00 49.84 180 LEU A N 1
ATOM 1364 C CA . LEU A 1 180 ? 8.206 -1.937 0.813 1.00 49.84 180 LEU A CA 1
ATOM 1365 C C . LEU A 1 180 ? 8.239 -3.152 -0.125 1.00 49.84 180 LEU A C 1
ATOM 1367 O O . LEU A 1 180 ? 8.957 -4.123 0.129 1.00 49.84 180 LEU A O 1
ATOM 1371 N N . MET A 1 181 ? 7.518 -3.076 -1.250 1.00 37.22 181 MET A N 1
ATOM 1372 C CA . MET A 1 181 ? 7.889 -3.870 -2.423 1.00 37.22 181 MET A CA 1
ATOM 1373 C C . MET A 1 181 ? 9.338 -3.472 -2.721 1.00 37.22 181 MET A C 1
ATOM 1375 O O . MET A 1 181 ? 9.605 -2.307 -3.006 1.00 37.22 181 MET A O 1
ATOM 1379 N N . ARG A 1 182 ? 10.272 -4.385 -2.446 1.00 27.42 182 ARG A N 1
ATOM 1380 C CA . ARG A 1 182 ? 11.682 -4.075 -2.187 1.00 27.42 182 ARG A CA 1
ATOM 1381 C C . ARG A 1 182 ? 12.288 -3.214 -3.308 1.00 27.42 182 ARG A C 1
ATOM 1383 O O . ARG A 1 182 ? 12.625 -3.739 -4.359 1.00 27.42 182 ARG A O 1
ATOM 1390 N N . LEU A 1 183 ? 12.410 -1.911 -3.025 1.00 26.61 183 LEU A N 1
ATOM 1391 C CA . LEU A 1 183 ? 13.082 -0.844 -3.780 1.00 26.61 183 LEU A CA 1
ATOM 1392 C C . LEU A 1 183 ? 12.892 -0.887 -5.308 1.00 26.61 183 LEU A C 1
ATOM 1394 O O . LEU A 1 183 ? 13.767 -1.318 -6.058 1.00 26.61 183 LEU A O 1
ATOM 1398 N N . THR A 1 184 ? 11.780 -0.307 -5.763 1.00 24.95 184 THR A N 1
ATOM 1399 C CA . THR A 1 184 ? 11.718 0.386 -7.056 1.00 24.95 184 THR A CA 1
ATOM 1400 C C . THR A 1 184 ? 11.143 1.782 -6.859 1.00 24.95 184 THR A C 1
ATOM 1402 O O . THR A 1 184 ? 9.928 1.920 -6.743 1.00 24.95 184 THR A O 1
ATOM 1405 N N . ALA A 1 185 ? 12.015 2.785 -6.776 1.00 24.86 185 ALA A N 1
ATOM 1406 C CA . ALA A 1 185 ? 11.792 4.183 -7.163 1.00 24.86 185 ALA A CA 1
ATOM 1407 C C . ALA A 1 185 ? 12.799 5.070 -6.423 1.00 24.86 185 ALA A C 1
ATOM 1409 O O . ALA A 1 185 ? 12.832 5.108 -5.195 1.00 24.86 185 ALA A O 1
ATOM 1410 N N . ASN A 1 186 ? 13.601 5.786 -7.202 1.00 25.91 186 ASN A N 1
ATOM 1411 C CA . ASN A 1 186 ? 14.329 6.978 -6.791 1.00 25.91 186 ASN A CA 1
ATOM 1412 C C . ASN A 1 186 ? 13.378 7.937 -6.025 1.00 25.91 186 ASN A C 1
ATOM 1414 O O . ASN A 1 186 ? 12.214 8.048 -6.436 1.00 25.91 186 ASN A O 1
ATOM 1418 N N . PRO A 1 187 ? 13.816 8.640 -4.958 1.00 26.53 187 PRO A N 1
ATOM 1419 C CA . PRO A 1 187 ? 13.017 9.673 -4.283 1.00 26.53 187 PRO A CA 1
ATOM 1420 C C . PRO A 1 187 ? 12.452 10.766 -5.216 1.00 26.53 187 PRO A C 1
ATOM 1422 O O . PRO A 1 187 ? 11.513 11.457 -4.825 1.00 26.53 187 PRO A O 1
ATOM 1425 N N . SER A 1 188 ? 12.956 10.912 -6.449 1.00 25.34 188 SER A N 1
ATOM 1426 C CA . SER A 1 188 ? 12.409 11.829 -7.465 1.00 25.34 188 SER A CA 1
ATOM 1427 C C . SER A 1 188 ? 11.201 11.288 -8.246 1.00 25.34 188 SER A C 1
ATOM 1429 O O . SER A 1 188 ? 10.411 12.067 -8.781 1.00 25.34 188 SER A O 1
ATOM 1431 N N . SER A 1 189 ? 11.008 9.967 -8.299 1.00 26.92 189 SER A N 1
ATOM 1432 C CA . SER A 1 189 ? 9.849 9.343 -8.939 1.00 26.92 189 SER A CA 1
ATOM 1433 C C . SER A 1 189 ? 8.783 9.069 -7.887 1.00 26.92 189 SER A C 1
ATOM 1435 O O . SER A 1 189 ? 8.803 8.031 -7.230 1.00 26.92 189 SER A O 1
ATOM 1437 N N . GLY A 1 190 ? 7.859 10.018 -7.714 1.00 28.83 190 GLY A N 1
ATOM 1438 C CA . GLY A 1 190 ? 6.662 9.849 -6.894 1.00 28.83 190 GLY A CA 1
ATOM 1439 C C . GLY A 1 190 ? 5.948 8.557 -7.280 1.00 28.83 190 GLY A C 1
ATOM 1440 O O . GLY A 1 190 ? 5.253 8.485 -8.291 1.00 28.83 190 GLY A O 1
ATOM 1441 N N . GLY A 1 191 ? 6.177 7.497 -6.506 1.00 28.73 191 GLY A N 1
ATOM 1442 C CA . GLY A 1 191 ? 5.546 6.214 -6.741 1.00 28.73 191 GLY A CA 1
ATOM 1443 C C . GLY A 1 191 ? 4.051 6.394 -6.545 1.00 28.73 191 GLY A C 1
ATOM 1444 O O . GLY A 1 191 ? 3.604 6.533 -5.415 1.00 28.73 191 GLY A O 1
ATOM 1445 N N . GLY A 1 192 ? 3.257 6.353 -7.611 1.00 30.84 192 GLY A N 1
ATOM 1446 C CA . GLY A 1 192 ? 1.788 6.342 -7.565 1.00 30.84 192 GLY A CA 1
ATOM 1447 C C . GLY A 1 192 ? 1.196 5.013 -7.084 1.00 30.84 192 GLY A C 1
ATOM 1448 O O . GLY A 1 192 ? 0.025 4.728 -7.310 1.00 30.84 192 GLY A O 1
ATOM 1449 N N . GLU A 1 193 ? 1.984 4.219 -6.357 1.00 33.94 193 GLU A N 1
ATOM 1450 C CA . GLU A 1 193 ? 1.496 3.245 -5.373 1.00 33.94 193 GLU A CA 1
ATOM 1451 C C . GLU A 1 193 ? 1.615 3.768 -3.928 1.00 33.94 193 GLU A C 1
ATOM 1453 O O . GLU A 1 193 ? 1.146 3.124 -2.995 1.00 33.94 193 GLU A O 1
ATOM 1458 N N . GLY A 1 194 ? 2.260 4.917 -3.717 1.00 29.81 194 GLY A N 1
ATOM 1459 C CA . GLY A 1 194 ? 2.469 5.594 -2.434 1.00 29.81 194 GLY A CA 1
ATOM 1460 C C . GLY A 1 194 ? 1.210 6.242 -1.857 1.00 29.81 194 GLY A C 1
ATOM 1461 O O . GLY A 1 194 ? 1.213 6.627 -0.696 1.00 29.81 194 GLY A O 1
ATOM 1462 N N . ALA A 1 195 ? 0.120 6.291 -2.625 1.00 26.73 195 ALA A N 1
ATOM 1463 C CA . ALA A 1 195 ? -1.215 6.622 -2.131 1.00 26.73 195 ALA A CA 1
ATOM 1464 C C . ALA A 1 195 ? -2.152 5.405 -2.076 1.00 26.73 195 ALA A C 1
ATOM 1466 O O . ALA A 1 195 ? -3.331 5.562 -1.768 1.00 26.73 195 ALA A O 1
ATOM 1467 N N . THR A 1 196 ? -1.649 4.180 -2.290 1.00 29.20 196 THR A N 1
ATOM 1468 C CA . THR A 1 196 ? -2.348 3.030 -1.710 1.00 29.20 196 THR A CA 1
ATOM 1469 C C . THR A 1 196 ? -1.947 3.039 -0.245 1.00 29.20 196 THR A C 1
ATOM 1471 O O . THR A 1 196 ? -0.988 2.386 0.160 1.00 29.20 196 THR A O 1
ATOM 1474 N N . VAL A 1 197 ? -2.671 3.835 0.551 1.00 27.61 197 VAL A N 1
ATOM 1475 C CA . VAL A 1 197 ? -3.027 3.433 1.913 1.00 27.61 197 VAL A CA 1
ATOM 1476 C C . VAL A 1 197 ? -3.211 1.929 1.806 1.00 27.61 197 VAL A C 1
ATOM 1478 O O . VAL A 1 197 ? -4.110 1.503 1.077 1.00 27.61 197 VAL A O 1
ATOM 1481 N N . ALA A 1 198 ? -2.330 1.124 2.406 1.00 30.36 198 ALA A N 1
ATOM 1482 C CA . ALA A 1 198 ? -2.503 -0.323 2.434 1.00 30.36 198 ALA A CA 1
ATOM 1483 C C . ALA A 1 198 ? -3.631 -0.613 3.432 1.00 30.36 198 ALA A C 1
ATOM 1485 O O . ALA A 1 198 ? -3.498 -1.216 4.496 1.00 30.36 198 ALA A O 1
ATOM 1486 N N . MET A 1 199 ? -4.795 -0.084 3.086 1.00 28.59 199 MET A N 1
ATOM 1487 C CA . MET A 1 199 ? -6.069 -0.552 3.497 1.00 28.59 199 MET A CA 1
ATOM 1488 C C . MET A 1 199 ? -6.157 -1.941 2.866 1.00 28.59 199 MET A C 1
ATOM 1490 O O . MET A 1 199 ? -6.547 -2.092 1.717 1.00 28.59 199 MET A O 1
ATOM 1494 N N . TRP A 1 200 ? -5.767 -2.929 3.673 1.00 31.66 200 TRP A N 1
ATOM 1495 C CA . TRP A 1 200 ? -6.510 -4.163 3.935 1.00 31.66 200 TRP A CA 1
ATOM 1496 C C . TRP A 1 200 ? -5.622 -5.410 3.912 1.00 31.66 200 TRP A C 1
ATOM 1498 O O . TRP A 1 200 ? -5.033 -5.781 2.905 1.00 31.66 200 TRP A O 1
ATOM 1508 N N . ILE A 1 201 ? -5.613 -6.105 5.051 1.00 29.91 201 ILE A N 1
ATOM 1509 C CA . ILE A 1 201 ? -5.198 -7.513 5.184 1.00 29.91 201 ILE A CA 1
ATOM 1510 C C . ILE A 1 201 ? -6.444 -8.421 5.292 1.00 29.91 201 ILE A C 1
ATOM 1512 O O . ILE A 1 201 ? -6.333 -9.642 5.334 1.00 29.91 201 ILE A O 1
ATOM 1516 N N . TYR A 1 202 ? -7.652 -7.843 5.277 1.00 29.02 202 TYR A N 1
ATOM 1517 C CA . TYR A 1 202 ? -8.919 -8.559 5.428 1.00 29.02 202 TYR A CA 1
ATOM 1518 C C . TYR A 1 202 ? -9.860 -8.272 4.268 1.00 29.02 202 TYR A C 1
ATOM 1520 O O . TYR A 1 202 ? -10.659 -7.354 4.375 1.00 29.02 202 TYR A O 1
ATOM 1528 N N . PRO A 1 203 ? -9.827 -9.031 3.162 1.00 29.50 203 PRO A N 1
ATOM 1529 C CA . PRO A 1 203 ? -10.948 -9.039 2.238 1.00 29.50 203 PRO A CA 1
ATOM 1530 C C . PRO A 1 203 ? -12.210 -9.463 3.004 1.00 29.50 203 PRO A C 1
ATOM 1532 O O . PRO A 1 203 ? -12.280 -10.553 3.576 1.00 29.50 203 PRO A O 1
ATOM 1535 N N . HIS A 1 204 ? -13.188 -8.562 3.038 1.00 27.98 204 HIS A N 1
ATOM 1536 C CA . HIS A 1 204 ? -14.512 -8.774 3.608 1.00 27.98 204 HIS A CA 1
ATOM 1537 C C . HIS A 1 204 ? -15.199 -9.910 2.833 1.00 27.98 204 HIS A C 1
ATOM 1539 O O . HIS A 1 204 ? -15.397 -9.792 1.622 1.00 27.98 204 HIS A O 1
ATOM 1545 N N . PRO A 1 205 ? -15.637 -11.000 3.488 1.00 27.66 205 PRO A N 1
ATOM 1546 C CA . PRO A 1 205 ? -16.610 -11.894 2.893 1.00 27.66 205 PRO A CA 1
ATOM 1547 C C . PRO A 1 205 ? -17.975 -11.228 3.049 1.00 27.66 205 PRO A C 1
ATOM 1549 O O . PRO A 1 205 ? -18.445 -11.065 4.170 1.00 27.66 205 PRO A O 1
ATOM 1552 N N . SER A 1 206 ? -18.602 -10.830 1.943 1.00 26.23 206 SER A N 1
ATOM 1553 C CA . SER A 1 206 ? -20.018 -10.430 1.816 1.00 26.23 206 SER A CA 1
ATOM 1554 C C . SER A 1 206 ? -20.438 -8.978 2.114 1.00 26.23 206 SER A C 1
ATOM 1556 O O . SER A 1 206 ? -20.888 -8.676 3.210 1.00 26.23 206 SER A O 1
ATOM 1558 N N . ARG A 1 207 ? -20.518 -8.151 1.052 1.00 24.44 207 ARG A N 1
ATOM 1559 C CA . ARG A 1 207 ? -21.713 -7.311 0.765 1.00 24.44 207 ARG A CA 1
ATOM 1560 C C . ARG A 1 207 ? -21.811 -6.651 -0.618 1.00 24.44 207 ARG A C 1
ATOM 1562 O O . ARG A 1 207 ? -22.674 -5.807 -0.818 1.00 24.44 207 ARG A O 1
ATOM 1569 N N . LEU A 1 208 ? -21.076 -7.127 -1.622 1.00 25.05 208 LEU A N 1
ATOM 1570 C CA . LEU A 1 208 ? -21.482 -6.951 -3.022 1.00 25.05 208 LEU A CA 1
ATOM 1571 C C . LEU A 1 208 ? -22.163 -8.236 -3.500 1.00 25.05 208 LEU A C 1
ATOM 1573 O O . LEU A 1 208 ? -21.584 -9.064 -4.200 1.00 25.05 208 LEU A O 1
ATOM 1577 N N . GLN A 1 209 ? -23.413 -8.431 -3.066 1.00 24.80 209 GLN A N 1
ATOM 1578 C CA . GLN A 1 209 ? -24.324 -9.298 -3.809 1.00 24.80 209 GLN A CA 1
ATOM 1579 C C . GLN A 1 209 ? -24.449 -8.697 -5.207 1.00 24.80 209 GLN A C 1
ATOM 1581 O O . GLN A 1 209 ? -24.905 -7.566 -5.317 1.00 24.80 209 GLN A O 1
ATOM 1586 N N . ARG A 1 210 ? -23.984 -9.441 -6.223 1.00 23.00 210 ARG A N 1
ATOM 1587 C CA . ARG A 1 210 ? -24.175 -9.207 -7.665 1.00 23.00 210 ARG A CA 1
ATOM 1588 C C . ARG A 1 210 ? -24.415 -7.730 -8.028 1.00 23.00 210 ARG A C 1
ATOM 1590 O O . ARG A 1 210 ? -25.567 -7.292 -7.99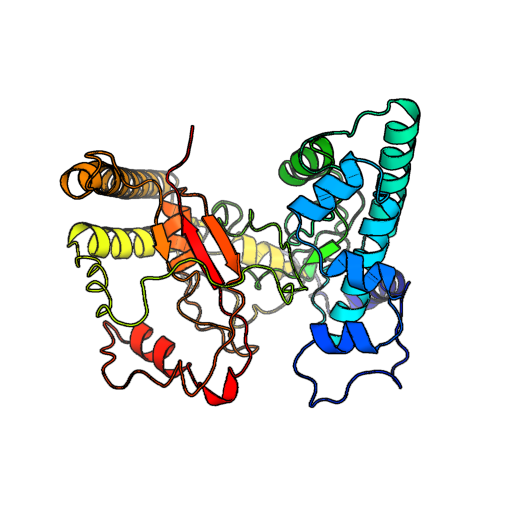7 1.00 23.00 210 ARG A O 1
ATOM 1597 N N . PRO A 1 211 ? -23.398 -6.979 -8.490 1.00 24.03 211 PRO A N 1
ATOM 1598 C CA . PRO A 1 211 ? -23.708 -5.853 -9.356 1.00 24.03 211 PRO A CA 1
ATOM 1599 C C . PRO A 1 211 ? -24.583 -6.399 -10.488 1.00 24.03 211 PRO A C 1
ATOM 1601 O O . PRO A 1 211 ? -24.330 -7.505 -10.972 1.00 24.03 211 PRO A O 1
ATOM 1604 N N . LEU A 1 212 ? -25.636 -5.662 -10.834 1.00 22.81 212 LEU A N 1
ATOM 1605 C CA . LEU A 1 212 ? -26.513 -5.893 -11.979 1.00 22.81 212 LEU A CA 1
ATOM 1606 C C . LEU A 1 212 ? -25.683 -5.938 -13.274 1.00 22.81 212 LEU A C 1
ATOM 1608 O O . LEU A 1 212 ? -25.663 -4.998 -14.057 1.00 22.81 212 LEU A O 1
ATOM 1612 N N . TRP A 1 213 ? -24.968 -7.033 -13.492 1.00 27.75 213 TRP A N 1
ATOM 1613 C CA . TRP A 1 213 ? -24.432 -7.404 -14.781 1.00 27.75 213 TRP A CA 1
ATOM 1614 C C . TRP A 1 213 ? -25.572 -8.100 -15.505 1.00 27.75 213 TRP A C 1
ATOM 1616 O O . TRP A 1 213 ? -26.151 -9.045 -14.975 1.00 27.75 213 TRP A O 1
ATOM 1626 N N . PHE A 1 214 ? -25.933 -7.499 -16.637 1.00 25.08 214 PHE A N 1
ATOM 1627 C CA . PHE A 1 214 ? -26.867 -7.899 -17.687 1.00 25.08 214 PHE A CA 1
ATOM 1628 C C . PHE A 1 214 ? -27.614 -9.236 -17.491 1.00 25.08 214 PHE A C 1
ATOM 1630 O O . PHE A 1 214 ? -26.987 -10.253 -17.194 1.00 25.08 214 PHE A O 1
ATOM 1637 N N . PRO A 1 215 ? -28.947 -9.280 -17.717 1.00 23.72 215 PRO A N 1
ATOM 1638 C CA . PRO A 1 215 ? -29.718 -10.519 -17.626 1.00 23.72 215 PRO A CA 1
ATOM 1639 C C . PRO A 1 215 ? -29.018 -11.646 -18.393 1.00 23.72 215 PRO A C 1
ATOM 1641 O O . PRO A 1 215 ? -28.553 -11.444 -19.513 1.00 23.72 215 PRO A O 1
ATOM 1644 N N . SER A 1 216 ? -28.964 -12.828 -17.772 1.00 32.84 216 SER A N 1
ATOM 1645 C CA . SER A 1 216 ? -28.168 -14.016 -18.129 1.00 32.84 216 SER A CA 1
ATOM 1646 C C . SER A 1 216 ? -28.369 -14.593 -19.541 1.00 32.84 216 SER A C 1
ATOM 1648 O O . SER A 1 216 ? -27.869 -15.675 -19.825 1.00 32.84 216 SER A O 1
ATOM 1650 N N . ASN A 1 217 ? -29.109 -13.907 -20.414 1.00 31.17 217 ASN A N 1
ATOM 1651 C CA . ASN A 1 217 ? -29.502 -14.355 -21.746 1.00 31.17 217 ASN A CA 1
ATOM 1652 C C . ASN A 1 217 ? -29.066 -13.409 -22.880 1.00 31.17 217 ASN A C 1
ATOM 1654 O O . ASN A 1 217 ? -29.397 -13.673 -24.034 1.00 31.17 217 ASN A O 1
ATOM 1658 N N . SER A 1 218 ? -28.340 -12.323 -22.604 1.00 31.50 218 SER A N 1
ATOM 1659 C CA . SER A 1 218 ? -27.721 -11.509 -23.659 1.00 31.50 218 SER A CA 1
ATOM 1660 C C . SER A 1 218 ? -26.243 -11.856 -23.785 1.00 31.50 218 SER A C 1
ATOM 1662 O O . SER A 1 218 ? -25.522 -11.816 -22.789 1.00 31.50 218 SER A O 1
ATOM 1664 N N . ALA A 1 219 ? -25.801 -12.187 -25.004 1.00 27.36 219 ALA A N 1
ATOM 1665 C CA . ALA A 1 219 ? -24.387 -12.329 -25.342 1.00 27.36 219 ALA A CA 1
ATOM 1666 C C . ALA A 1 219 ? -23.586 -11.152 -24.753 1.00 27.36 219 ALA A C 1
ATOM 1668 O O . ALA A 1 219 ? -24.104 -10.028 -24.768 1.00 27.36 219 ALA A O 1
ATOM 1669 N N . PRO A 1 220 ? -22.370 -11.384 -24.218 1.00 30.72 220 PRO A N 1
ATOM 1670 C CA . PRO A 1 220 ? -21.563 -10.301 -23.676 1.00 30.72 220 PRO A CA 1
ATOM 1671 C C . PRO A 1 220 ? -21.463 -9.198 -24.736 1.00 30.72 220 PRO A C 1
ATOM 1673 O O . PRO A 1 220 ? -21.212 -9.521 -25.906 1.00 30.72 220 PRO A O 1
ATOM 1676 N N . PRO A 1 221 ? -21.690 -7.916 -24.380 1.00 29.73 221 PRO A N 1
ATOM 1677 C CA . PRO A 1 221 ? -21.375 -6.842 -25.306 1.00 29.73 221 PRO A CA 1
ATOM 1678 C C . PRO A 1 221 ? -19.920 -7.054 -25.728 1.00 29.73 221 PRO A C 1
ATOM 1680 O O . PRO A 1 221 ? -19.115 -7.449 -24.876 1.00 29.73 221 PRO A O 1
ATOM 1683 N N . PRO A 1 222 ? -19.583 -6.887 -27.020 1.00 26.78 222 PRO A N 1
ATOM 1684 C CA . PRO A 1 222 ? -18.214 -7.074 -27.465 1.00 26.78 222 PRO A CA 1
ATOM 1685 C C . PRO A 1 222 ? -17.336 -6.274 -26.513 1.00 26.78 222 PRO A C 1
ATOM 1687 O O . PRO A 1 222 ? -17.571 -5.072 -26.353 1.00 26.78 222 PRO A O 1
ATOM 1690 N N . LEU A 1 223 ? -16.408 -6.965 -25.827 1.00 31.20 223 LEU A N 1
ATOM 1691 C CA . LEU A 1 223 ? -15.327 -6.334 -25.074 1.00 31.20 223 LEU A CA 1
ATOM 1692 C C . LEU A 1 223 ? -14.914 -5.154 -25.928 1.00 31.20 223 LEU A C 1
ATOM 1694 O O . LEU A 1 223 ? -14.576 -5.374 -27.095 1.00 31.20 223 LEU A O 1
ATOM 1698 N N . CYS A 1 224 ? -15.089 -3.934 -25.410 1.00 30.66 224 CYS A N 1
ATOM 1699 C CA . CYS A 1 224 ? -14.692 -2.738 -26.126 1.00 30.66 224 CYS A CA 1
ATOM 1700 C C . CYS A 1 224 ? -13.239 -3.003 -26.483 1.00 30.66 224 CYS A C 1
ATOM 1702 O O . CYS A 1 224 ? -12.395 -3.034 -25.588 1.00 30.66 224 CYS A O 1
ATOM 1704 N N . GLN A 1 225 ? -12.987 -3.371 -27.745 1.00 26.94 225 GLN A N 1
ATOM 1705 C CA . GLN A 1 225 ? -11.654 -3.682 -28.211 1.00 26.94 225 GLN A CA 1
ATOM 1706 C C . GLN A 1 225 ? -10.930 -2.392 -27.919 1.00 26.94 225 GLN A C 1
ATOM 1708 O O . GLN A 1 225 ? -11.267 -1.380 -28.535 1.00 26.94 225 GLN A O 1
ATOM 1713 N N . CYS A 1 226 ? -10.062 -2.393 -26.902 1.00 31.69 226 CYS A N 1
ATOM 1714 C CA . CYS A 1 226 ? -9.196 -1.264 -26.642 1.00 31.69 226 CYS A CA 1
ATOM 1715 C C . CYS A 1 226 ? -8.502 -1.077 -27.982 1.00 31.69 226 CYS A C 1
ATOM 1717 O O . CYS A 1 226 ? -7.767 -1.986 -28.390 1.00 31.69 226 CYS A O 1
ATOM 1719 N N . PRO A 1 227 ? -8.855 -0.036 -28.762 1.00 33.91 227 PRO A N 1
ATOM 1720 C CA . PRO A 1 227 ? -8.329 0.056 -30.099 1.00 33.91 227 PRO A CA 1
ATOM 1721 C C . PRO A 1 227 ? -6.828 0.084 -29.892 1.00 33.91 227 PRO A C 1
ATOM 1723 O O . PRO A 1 227 ? -6.354 0.772 -28.983 1.00 33.91 227 PRO A O 1
ATOM 1726 N N . GLN A 1 228 ? -6.086 -0.693 -30.676 1.00 39.44 228 GLN A N 1
ATOM 1727 C CA . GLN A 1 228 ? -4.658 -0.470 -30.811 1.00 39.44 228 GLN A CA 1
ATOM 1728 C C . GLN A 1 228 ? -4.510 0.940 -31.379 1.00 39.44 228 GLN A C 1
ATOM 1730 O O . GLN A 1 228 ? -4.365 1.108 -32.580 1.00 39.44 228 GLN A O 1
ATOM 1735 N N . TYR A 1 229 ? -4.650 1.967 -30.543 1.00 39.38 229 TYR A N 1
ATOM 1736 C CA . TYR A 1 229 ? -4.393 3.340 -30.896 1.00 39.38 229 TYR A CA 1
ATOM 1737 C C . TYR A 1 229 ? -2.894 3.350 -31.164 1.00 39.38 229 TYR A C 1
ATOM 1739 O O . TYR A 1 229 ? -2.114 3.172 -30.220 1.00 39.38 229 TYR A O 1
ATOM 1747 N N . PRO A 1 230 ? -2.459 3.562 -32.417 1.00 35.09 230 PRO A N 1
ATOM 1748 C CA . PRO A 1 230 ? -1.048 3.789 -32.691 1.00 35.09 230 PRO A CA 1
ATOM 1749 C C . PRO A 1 230 ? -0.453 4.885 -31.776 1.00 35.09 230 PRO A C 1
ATOM 1751 O O . PRO A 1 230 ? 0.695 4.727 -31.361 1.00 35.09 230 PRO A O 1
ATOM 1754 N N . PRO A 1 231 ? -1.219 5.924 -31.355 1.00 39.97 231 PRO A N 1
ATOM 1755 C CA . PRO A 1 231 ? -0.796 6.862 -30.316 1.00 39.97 231 PRO A CA 1
ATOM 1756 C C . PRO A 1 231 ? -0.629 6.257 -28.919 1.00 39.97 231 PRO A C 1
ATOM 1758 O O . PRO A 1 231 ? 0.336 6.609 -28.263 1.00 39.97 231 PRO A O 1
ATOM 1761 N N . VAL A 1 232 ? -1.509 5.360 -28.451 1.00 40.28 232 VAL A N 1
ATOM 1762 C CA . VAL A 1 232 ? -1.442 4.795 -27.084 1.00 40.28 232 VAL A CA 1
ATOM 1763 C C . VAL A 1 232 ? -0.300 3.798 -26.964 1.00 40.28 232 VAL A C 1
ATOM 1765 O O . VAL A 1 232 ? 0.422 3.830 -25.975 1.00 40.28 232 VAL A O 1
ATOM 1768 N N . ARG A 1 233 ? -0.067 2.961 -27.983 1.00 49.59 233 ARG A N 1
ATOM 1769 C CA . ARG A 1 233 ? 1.092 2.056 -27.996 1.00 49.59 233 ARG A CA 1
ATOM 1770 C C . ARG A 1 233 ? 2.401 2.838 -28.051 1.00 49.59 233 ARG A C 1
ATOM 1772 O O . ARG A 1 233 ? 3.264 2.618 -27.214 1.00 49.59 233 ARG A O 1
ATOM 1779 N N . ARG A 1 234 ? 2.509 3.820 -28.953 1.00 49.06 234 ARG A N 1
ATOM 1780 C CA . ARG A 1 234 ? 3.674 4.713 -29.016 1.00 49.06 234 ARG A CA 1
ATOM 1781 C C . ARG A 1 234 ? 3.853 5.512 -27.724 1.00 49.06 234 ARG A C 1
ATOM 1783 O O . ARG A 1 234 ? 4.976 5.632 -27.266 1.00 49.06 234 ARG A O 1
ATOM 1790 N N . ALA A 1 235 ? 2.779 6.025 -27.127 1.00 48.91 235 ALA A N 1
ATOM 1791 C CA . ALA A 1 235 ? 2.824 6.728 -25.848 1.00 48.91 235 ALA A CA 1
ATOM 1792 C C . ALA A 1 235 ? 3.204 5.794 -24.696 1.00 48.91 235 ALA A C 1
ATOM 1794 O O . ALA A 1 235 ? 3.894 6.235 -23.794 1.00 48.91 235 ALA A O 1
ATOM 1795 N N . THR A 1 236 ? 2.822 4.516 -24.741 1.00 56.16 236 THR A N 1
ATOM 1796 C CA . THR A 1 236 ? 3.236 3.498 -23.761 1.00 56.16 236 THR A CA 1
ATOM 1797 C C . THR A 1 236 ? 4.715 3.165 -23.928 1.00 56.16 236 THR A C 1
ATOM 1799 O O . THR A 1 236 ? 5.447 3.170 -22.947 1.00 56.16 236 THR A O 1
ATOM 1802 N N . ASP A 1 237 ? 5.187 2.958 -25.159 1.00 59.78 237 ASP A N 1
ATOM 1803 C CA . ASP A 1 237 ? 6.600 2.692 -25.452 1.00 59.78 237 ASP A CA 1
ATOM 1804 C C . ASP A 1 237 ? 7.480 3.907 -25.100 1.00 59.78 237 ASP A C 1
ATOM 1806 O O . ASP A 1 237 ? 8.537 3.758 -24.485 1.00 59.78 237 ASP A O 1
ATOM 1810 N N . MET A 1 238 ? 7.017 5.122 -25.424 1.00 59.94 238 MET A N 1
ATOM 1811 C CA . MET A 1 238 ? 7.653 6.380 -25.022 1.00 59.94 238 MET A CA 1
ATOM 1812 C C . MET A 1 238 ? 7.611 6.556 -23.508 1.00 59.94 238 MET A C 1
ATOM 1814 O O . MET A 1 238 ? 8.651 6.816 -22.924 1.00 59.94 238 MET A O 1
ATOM 1818 N N . ALA A 1 239 ? 6.469 6.336 -22.853 1.00 58.69 239 ALA A N 1
ATOM 1819 C CA . ALA A 1 239 ? 6.355 6.415 -21.402 1.00 58.69 239 ALA A CA 1
ATOM 1820 C C . ALA A 1 239 ? 7.332 5.443 -20.740 1.00 58.69 239 ALA A C 1
ATOM 1822 O O . ALA A 1 239 ? 8.122 5.870 -19.915 1.00 58.69 239 ALA A O 1
ATOM 1823 N N . VAL A 1 240 ? 7.361 4.168 -21.138 1.00 62.22 240 VAL A N 1
ATOM 1824 C CA . VAL A 1 240 ? 8.289 3.163 -20.593 1.00 62.22 240 VAL A CA 1
ATOM 1825 C C . VAL A 1 240 ? 9.749 3.550 -20.848 1.00 62.22 240 VAL A C 1
ATOM 1827 O O . VAL A 1 240 ? 10.585 3.382 -19.961 1.00 62.22 240 VAL A O 1
ATOM 1830 N N . GLY A 1 241 ? 10.072 4.092 -22.024 1.00 64.56 241 GLY A N 1
ATOM 1831 C CA . GLY A 1 241 ? 11.413 4.583 -22.348 1.00 64.56 241 GLY A CA 1
ATOM 1832 C C . GLY A 1 241 ? 11.831 5.790 -21.502 1.00 64.56 241 GLY A C 1
ATOM 1833 O O . GLY A 1 241 ? 12.889 5.765 -20.874 1.00 64.56 241 GLY A O 1
ATOM 1834 N N . THR A 1 242 ? 10.993 6.823 -21.448 1.00 63.16 242 THR A N 1
ATOM 1835 C CA . THR A 1 242 ? 11.193 8.047 -20.660 1.00 63.16 242 THR A CA 1
ATOM 1836 C C . THR A 1 242 ? 11.220 7.733 -19.165 1.00 63.16 242 THR A C 1
ATOM 1838 O O . THR A 1 242 ? 12.064 8.262 -18.460 1.00 63.16 242 THR A O 1
ATOM 1841 N N . LEU A 1 243 ? 10.390 6.806 -18.679 1.00 61.59 243 LEU A N 1
ATOM 1842 C CA . LEU A 1 243 ? 10.376 6.331 -17.291 1.00 61.59 243 LEU A CA 1
ATOM 1843 C C . LEU A 1 243 ? 11.640 5.585 -16.913 1.00 61.59 243 LEU A C 1
ATOM 1845 O O . LEU A 1 243 ? 12.140 5.787 -15.817 1.00 61.59 243 LEU A O 1
ATOM 1849 N N . LYS A 1 244 ? 12.162 4.724 -17.792 1.00 64.62 244 LYS A N 1
ATOM 1850 C CA . LYS A 1 244 ? 13.453 4.079 -17.538 1.00 64.62 244 LYS A CA 1
ATOM 1851 C C . LYS A 1 244 ? 14.542 5.138 -17.413 1.00 64.62 244 LYS A C 1
ATOM 1853 O O . LYS A 1 244 ? 15.284 5.121 -16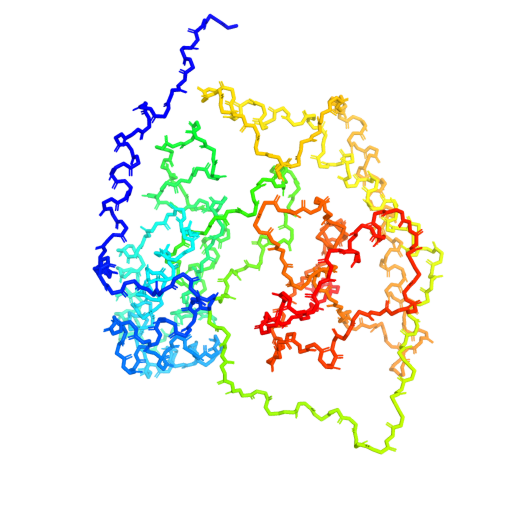.448 1.00 64.62 244 LYS A O 1
ATOM 1858 N N . LYS A 1 245 ? 14.592 6.113 -18.322 1.00 65.00 245 LYS A N 1
ATOM 1859 C CA . LYS A 1 245 ? 15.561 7.216 -18.222 1.00 65.00 245 LYS A CA 1
ATOM 1860 C C . LYS A 1 245 ? 15.361 8.049 -16.944 1.00 65.00 245 LYS A C 1
ATOM 1862 O O . LYS A 1 245 ? 16.343 8.356 -16.284 1.00 65.00 245 LYS A O 1
ATOM 1867 N N . ALA A 1 246 ? 14.111 8.348 -16.580 1.00 60.34 246 ALA A N 1
ATOM 1868 C CA . ALA A 1 246 ? 13.751 9.196 -15.438 1.00 60.34 246 ALA A CA 1
ATOM 1869 C C . ALA A 1 246 ? 13.931 8.492 -14.081 1.00 60.34 246 ALA A C 1
ATOM 1871 O O . ALA A 1 246 ? 14.298 9.094 -13.079 1.00 60.34 246 ALA A O 1
ATOM 1872 N N . GLY A 1 247 ? 13.698 7.182 -14.034 1.00 60.16 247 GLY A N 1
ATOM 1873 C CA . GLY A 1 247 ? 13.925 6.362 -12.847 1.00 60.16 247 GLY A CA 1
ATOM 1874 C C . GLY A 1 247 ? 15.407 6.114 -12.563 1.00 60.16 247 GLY A C 1
ATOM 1875 O O . GLY A 1 247 ? 15.742 5.676 -11.465 1.00 60.16 247 GLY A O 1
ATOM 1876 N N . TYR A 1 248 ? 16.282 6.399 -13.532 1.00 70.44 248 TYR A N 1
ATOM 1877 C CA . TYR A 1 248 ? 17.712 6.092 -13.502 1.00 70.44 248 TYR A CA 1
ATOM 1878 C C . TYR A 1 248 ? 18.605 7.319 -13.734 1.00 70.44 248 TYR A C 1
ATOM 1880 O O . TYR A 1 248 ? 19.771 7.172 -14.093 1.00 70.44 248 TYR A O 1
ATOM 1888 N N . GLU A 1 249 ? 18.075 8.527 -13.538 1.00 70.81 249 GLU A N 1
ATOM 1889 C CA . GLU A 1 249 ? 18.776 9.787 -13.837 1.00 70.81 249 GLU A CA 1
ATOM 1890 C C . GLU A 1 249 ? 20.090 9.944 -13.065 1.00 70.81 249 GLU A C 1
ATOM 1892 O O . GLU A 1 249 ? 21.040 10.548 -13.563 1.00 70.81 249 GLU A O 1
ATOM 1897 N N . ASP A 1 250 ? 20.144 9.381 -11.858 1.00 76.62 250 ASP A N 1
ATOM 1898 C CA . ASP A 1 250 ? 21.305 9.379 -10.974 1.00 76.62 250 ASP A CA 1
ATOM 1899 C C . ASP A 1 250 ? 22.172 8.115 -11.128 1.00 76.62 250 ASP A C 1
ATOM 1901 O O . ASP A 1 250 ? 23.099 7.913 -10.350 1.00 76.62 250 ASP A O 1
ATOM 1905 N N . GLY A 1 251 ? 21.867 7.218 -12.074 1.00 76.31 251 GLY A N 1
ATOM 1906 C CA . GLY A 1 251 ? 22.571 5.940 -12.213 1.00 76.31 251 GLY A CA 1
ATOM 1907 C C . GLY A 1 251 ? 22.528 5.085 -10.939 1.00 76.31 251 GLY A C 1
ATOM 1908 O O . GLY A 1 251 ? 23.509 4.410 -10.604 1.00 76.31 251 GLY A O 1
ATOM 1909 N N . SER A 1 252 ? 21.428 5.168 -10.173 1.00 79.06 252 SER A N 1
ATOM 1910 C CA . SER A 1 252 ? 21.277 4.508 -8.867 1.00 79.06 252 SER A CA 1
ATOM 1911 C C . SER A 1 252 ? 22.364 4.897 -7.850 1.00 79.06 252 SER A C 1
ATOM 1913 O O . SER A 1 252 ? 22.714 4.099 -6.976 1.00 79.06 252 SER A O 1
ATOM 1915 N N . GLU A 1 253 ? 22.945 6.096 -7.969 1.00 82.06 253 GLU A N 1
ATOM 1916 C CA . GLU A 1 253 ? 23.941 6.633 -7.036 1.00 82.06 253 GLU A CA 1
ATOM 1917 C C . GLU A 1 253 ? 23.392 6.702 -5.612 1.00 82.06 253 GLU A C 1
ATOM 1919 O O . GLU A 1 253 ? 24.102 6.309 -4.685 1.00 82.06 253 GLU A O 1
ATOM 1924 N N . ASP A 1 254 ? 22.139 7.119 -5.426 1.00 82.69 254 ASP A N 1
ATOM 1925 C CA . ASP A 1 254 ? 21.532 7.195 -4.096 1.00 82.69 254 ASP A CA 1
ATOM 1926 C C . ASP A 1 254 ? 21.404 5.809 -3.454 1.00 82.69 254 ASP A C 1
ATOM 1928 O O . ASP A 1 254 ? 21.765 5.630 -2.287 1.00 82.69 254 ASP A O 1
ATOM 1932 N N . LEU A 1 255 ? 21.014 4.792 -4.232 1.00 80.38 255 LEU A N 1
ATOM 1933 C CA . LEU A 1 255 ? 21.002 3.400 -3.768 1.00 80.38 255 LEU A CA 1
ATOM 1934 C C . LEU A 1 255 ? 22.415 2.920 -3.419 1.00 80.38 255 LEU A C 1
ATOM 1936 O O . LEU A 1 255 ? 22.629 2.373 -2.337 1.00 80.38 255 LEU A O 1
ATOM 1940 N N . ARG A 1 256 ? 23.410 3.183 -4.278 1.00 83.25 256 ARG A N 1
ATOM 1941 C CA . ARG A 1 256 ? 24.812 2.814 -4.011 1.00 83.25 256 ARG A CA 1
ATOM 1942 C C . ARG A 1 256 ? 25.324 3.467 -2.729 1.00 83.25 256 ARG A C 1
ATOM 1944 O O . ARG A 1 256 ? 25.972 2.801 -1.923 1.00 83.25 256 ARG A O 1
ATOM 1951 N N . ARG A 1 257 ? 25.018 4.746 -2.502 1.00 84.88 257 ARG A N 1
ATOM 1952 C CA . ARG A 1 257 ? 25.397 5.480 -1.284 1.00 84.88 257 ARG A CA 1
ATOM 1953 C C . ARG A 1 257 ? 24.695 4.961 -0.044 1.00 84.88 257 ARG A C 1
ATOM 1955 O O . ARG A 1 257 ? 25.333 4.889 1.004 1.00 84.88 257 ARG A O 1
ATOM 1962 N N . ALA A 1 258 ? 23.420 4.603 -0.157 1.00 84.44 258 ALA A N 1
ATOM 1963 C CA . ALA A 1 258 ? 22.658 4.057 0.952 1.00 84.44 258 ALA A CA 1
ATOM 1964 C C . ALA A 1 258 ? 23.169 2.662 1.349 1.00 84.44 258 ALA A C 1
ATOM 1966 O O . ALA A 1 258 ? 23.296 2.381 2.534 1.00 84.44 258 ALA A O 1
ATOM 1967 N N . PHE A 1 259 ? 23.563 1.815 0.398 1.00 84.12 259 PHE A N 1
ATOM 1968 C CA . PHE A 1 259 ? 24.007 0.439 0.669 1.00 84.12 259 PHE A CA 1
ATOM 1969 C C . PHE A 1 259 ? 25.507 0.345 1.016 1.00 84.12 259 PHE A C 1
ATOM 1971 O O . PHE A 1 259 ? 25.935 -0.543 1.753 1.00 84.12 259 PHE A O 1
ATOM 1978 N N . ALA A 1 260 ? 26.340 1.283 0.549 1.00 84.56 260 ALA A N 1
ATOM 1979 C CA . ALA A 1 260 ? 27.791 1.253 0.772 1.00 84.56 260 ALA A CA 1
ATOM 1980 C C . ALA A 1 260 ? 28.235 1.142 2.253 1.00 84.56 260 ALA A C 1
ATOM 1982 O O . ALA A 1 260 ? 29.208 0.431 2.514 1.00 84.56 260 ALA A O 1
ATOM 1983 N N . PRO A 1 261 ? 27.587 1.794 3.244 1.00 84.00 261 PRO A N 1
ATOM 1984 C CA . PRO A 1 261 ? 28.002 1.696 4.642 1.00 84.00 261 PRO A CA 1
ATOM 1985 C C . PRO A 1 261 ? 27.716 0.334 5.286 1.00 84.00 261 PRO A C 1
ATOM 1987 O O . PRO A 1 261 ? 28.421 -0.038 6.226 1.00 84.00 261 PRO A O 1
ATOM 1990 N N . SER A 1 262 ? 26.680 -0.381 4.835 1.00 82.06 262 SER A N 1
ATOM 1991 C CA . SER A 1 262 ? 26.383 -1.747 5.288 1.00 82.06 262 SER A CA 1
ATOM 1992 C C . SER A 1 262 ? 27.173 -2.785 4.492 1.00 82.06 262 SER A C 1
ATOM 1994 O O . SER A 1 262 ? 27.442 -3.863 5.004 1.00 82.06 262 SER A O 1
ATOM 1996 N N . GLY A 1 263 ? 27.564 -2.468 3.254 1.00 80.19 263 GLY A N 1
ATOM 1997 C CA . GLY A 1 263 ? 28.124 -3.446 2.321 1.00 80.19 263 GLY A CA 1
ATOM 1998 C C . GLY A 1 263 ? 27.115 -4.531 1.940 1.00 80.19 263 GLY A C 1
ATOM 1999 O O . GLY A 1 263 ? 27.513 -5.605 1.488 1.00 80.19 263 GLY A O 1
ATOM 2000 N N . GLU A 1 264 ? 25.822 -4.279 2.158 1.00 79.81 264 GLU A N 1
ATOM 2001 C CA . GLU A 1 264 ? 24.771 -5.223 1.813 1.00 79.81 264 GLU A CA 1
ATOM 2002 C C . GLU A 1 264 ? 24.619 -5.317 0.290 1.00 79.81 264 GLU A C 1
ATOM 2004 O O . GLU A 1 264 ? 24.765 -4.334 -0.440 1.00 79.81 264 GLU A O 1
ATOM 2009 N N . LEU A 1 265 ? 24.339 -6.524 -0.199 1.00 80.06 265 LEU A N 1
ATOM 2010 C CA . LEU A 1 265 ? 24.090 -6.745 -1.618 1.00 80.06 265 LEU A CA 1
ATOM 2011 C C . LEU A 1 265 ? 22.654 -6.356 -1.969 1.00 80.06 265 LEU A C 1
ATOM 2013 O O . LEU A 1 265 ? 21.725 -6.563 -1.181 1.00 80.06 265 LEU A O 1
ATOM 2017 N N . TYR A 1 266 ? 22.460 -5.870 -3.195 1.00 75.62 266 TYR A N 1
ATOM 2018 C CA . TYR A 1 266 ? 21.120 -5.706 -3.739 1.00 75.62 266 TYR A CA 1
ATOM 2019 C C . TYR A 1 266 ? 20.402 -7.049 -3.785 1.00 75.62 266 TYR A C 1
ATOM 2021 O O . TYR A 1 266 ? 20.962 -8.076 -4.174 1.00 75.62 266 TYR A O 1
ATOM 2029 N N . HIS A 1 267 ? 19.126 -7.041 -3.414 1.00 74.00 267 HIS A N 1
ATOM 2030 C CA . HIS A 1 267 ? 18.288 -8.188 -3.723 1.00 74.00 267 HIS A CA 1
ATOM 2031 C C . HIS A 1 267 ? 18.123 -8.310 -5.233 1.00 74.00 267 HIS A C 1
ATOM 2033 O O . HIS A 1 267 ? 17.944 -7.280 -5.880 1.00 74.00 267 HIS A O 1
ATOM 2039 N N . PRO A 1 268 ? 17.996 -9.527 -5.782 1.00 72.19 268 PRO A N 1
ATOM 2040 C CA . PRO A 1 268 ? 17.704 -9.717 -7.205 1.00 72.19 268 PRO A CA 1
ATOM 2041 C C . PRO A 1 268 ? 16.414 -9.035 -7.701 1.00 72.19 268 PRO A C 1
ATOM 2043 O O . PRO A 1 268 ? 16.225 -8.868 -8.907 1.00 72.19 268 PRO A O 1
ATOM 2046 N N . MET A 1 269 ? 15.514 -8.665 -6.780 1.00 71.25 269 MET A N 1
ATOM 2047 C CA . MET A 1 269 ? 14.271 -7.944 -7.089 1.00 71.25 269 MET A CA 1
ATOM 2048 C C . MET A 1 269 ? 14.407 -6.418 -7.032 1.00 71.25 269 MET A C 1
ATOM 2050 O O . MET A 1 269 ? 13.498 -5.745 -7.499 1.00 71.25 269 MET A O 1
ATOM 2054 N N . VAL A 1 270 ? 15.492 -5.863 -6.481 1.00 70.81 270 VAL A N 1
ATOM 2055 C CA . VAL A 1 270 ? 15.718 -4.412 -6.560 1.00 70.81 270 VAL A CA 1
ATOM 2056 C C . VAL A 1 270 ? 15.992 -4.070 -8.016 1.00 70.81 270 VAL A C 1
ATOM 2058 O O . VAL A 1 270 ? 16.818 -4.711 -8.667 1.00 70.81 270 VAL A O 1
ATOM 2061 N N . VAL A 1 271 ? 15.294 -3.065 -8.533 1.00 69.88 271 VAL A N 1
ATOM 2062 C CA . VAL A 1 271 ? 15.550 -2.571 -9.884 1.00 69.88 271 VAL A CA 1
ATOM 2063 C C . VAL A 1 271 ? 16.616 -1.491 -9.796 1.00 69.88 271 VAL A C 1
ATOM 2065 O O . VAL A 1 271 ? 16.362 -0.398 -9.298 1.00 69.88 271 VAL A O 1
ATOM 2068 N N . VAL A 1 272 ? 17.810 -1.823 -10.276 1.00 69.69 272 VAL A N 1
ATOM 2069 C CA . VAL A 1 272 ? 18.958 -0.919 -10.355 1.00 69.69 272 VAL A CA 1
ATOM 2070 C C . VAL A 1 272 ? 19.286 -0.604 -11.809 1.00 69.69 272 VAL A C 1
ATOM 2072 O O . VAL A 1 272 ? 19.166 -1.456 -12.691 1.00 69.69 272 VAL A O 1
ATOM 2075 N N . ALA A 1 273 ? 19.721 0.627 -12.049 1.00 68.25 273 ALA A N 1
ATOM 2076 C CA . ALA A 1 273 ? 20.300 1.033 -13.318 1.00 68.25 273 ALA A CA 1
ATOM 2077 C C . ALA A 1 273 ? 21.787 0.682 -13.323 1.00 68.25 273 ALA A C 1
ATOM 2079 O O . ALA A 1 273 ? 22.643 1.515 -13.019 1.00 68.25 273 ALA A O 1
ATOM 2080 N N . GLU A 1 274 ? 22.107 -0.570 -13.628 1.00 63.84 274 GLU A N 1
ATOM 2081 C CA . GLU A 1 274 ? 23.496 -0.924 -13.910 1.00 63.84 274 GLU A CA 1
ATOM 2082 C C . GLU A 1 274 ? 23.938 -0.171 -15.177 1.00 63.84 274 GLU A C 1
ATOM 2084 O O . GLU A 1 274 ? 23.199 -0.087 -16.159 1.00 63.84 274 GLU A O 1
ATOM 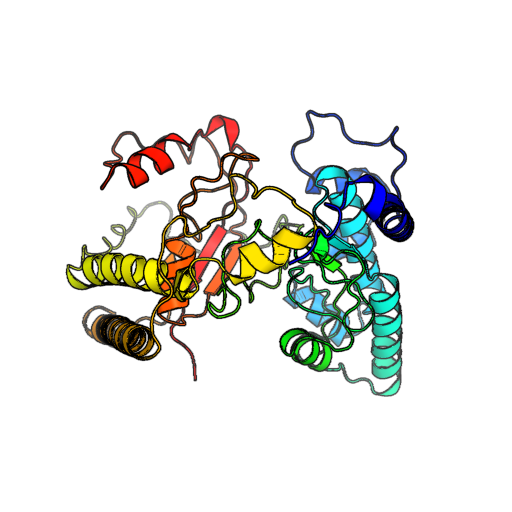2089 N N . ASP A 1 275 ? 25.109 0.463 -15.113 1.00 67.31 275 ASP A N 1
ATOM 2090 C CA . ASP A 1 275 ? 25.762 1.140 -16.240 1.00 67.31 275 ASP A CA 1
ATOM 2091 C C . ASP A 1 275 ? 25.006 2.327 -16.876 1.00 67.31 275 ASP A C 1
ATOM 2093 O O . ASP A 1 275 ? 25.311 2.734 -18.000 1.00 67.31 275 ASP A O 1
ATOM 2097 N N . THR A 1 276 ? 24.052 2.942 -16.165 1.00 70.19 276 THR A N 1
ATOM 2098 C CA . THR A 1 276 ? 23.400 4.178 -16.638 1.00 70.19 276 THR A CA 1
ATOM 2099 C C . THR A 1 276 ? 24.193 5.413 -16.186 1.00 70.19 276 THR A C 1
ATOM 2101 O O . THR A 1 276 ? 24.383 5.598 -14.982 1.00 70.19 276 THR A O 1
ATOM 2104 N N . PRO A 1 277 ? 24.682 6.266 -17.109 1.00 74.12 277 PRO A N 1
ATOM 2105 C CA . PRO A 1 277 ? 25.409 7.476 -16.740 1.00 74.12 277 PRO A CA 1
ATOM 2106 C C . PRO A 1 277 ? 24.480 8.497 -16.078 1.00 74.12 277 PRO A C 1
ATOM 2108 O O . PRO A 1 277 ? 23.292 8.560 -16.387 1.00 74.12 277 PRO A O 1
ATOM 2111 N N . HIS A 1 278 ? 25.045 9.336 -15.205 1.00 83.00 278 HIS A N 1
ATOM 2112 C CA . HIS A 1 278 ? 24.310 10.459 -14.628 1.00 83.00 278 HIS A CA 1
ATOM 2113 C C . HIS A 1 278 ? 23.872 11.411 -15.742 1.00 83.00 278 HIS A C 1
ATOM 2115 O O . HIS A 1 278 ? 24.709 11.853 -16.536 1.00 83.00 278 HIS A O 1
ATOM 2121 N N . LEU A 1 279 ? 22.590 11.764 -15.769 1.00 82.94 279 LEU A N 1
ATOM 2122 C CA . LEU A 1 279 ? 22.112 12.785 -16.691 1.00 82.94 279 LEU A CA 1
ATOM 2123 C C . LEU A 1 279 ? 22.615 14.160 -16.249 1.00 82.94 279 LEU A C 1
ATOM 2125 O O . LEU A 1 279 ? 22.572 14.524 -15.072 1.00 82.94 279 LEU A O 1
ATOM 2129 N N . SER A 1 280 ? 23.062 14.962 -17.208 1.00 86.69 280 SER A N 1
ATOM 2130 C CA . SER A 1 280 ? 23.264 16.389 -16.984 1.00 86.69 280 SER A CA 1
ATOM 2131 C C . SER A 1 280 ? 21.927 17.088 -16.723 1.00 86.69 280 SER A C 1
ATOM 2133 O O . SER A 1 280 ? 20.861 16.631 -17.139 1.00 86.69 280 SER A O 1
ATOM 2135 N N . THR A 1 281 ? 21.974 18.266 -16.097 1.00 87.06 281 THR A N 1
ATOM 2136 C CA . THR A 1 281 ? 20.782 19.107 -15.899 1.00 87.06 281 THR A CA 1
ATOM 2137 C C . THR A 1 281 ? 20.045 19.385 -17.212 1.00 87.06 281 THR A C 1
ATOM 2139 O O . THR A 1 281 ? 18.819 19.376 -17.246 1.00 87.06 281 THR A O 1
ATOM 2142 N N . TYR A 1 282 ? 20.779 19.590 -18.309 1.00 88.94 282 TYR A N 1
ATOM 2143 C CA . TYR A 1 282 ? 20.175 19.824 -19.618 1.00 88.94 282 TYR A CA 1
ATOM 2144 C C . TYR A 1 282 ? 19.456 18.581 -20.159 1.00 88.94 282 TYR A C 1
ATOM 2146 O O . TYR A 1 282 ? 18.324 18.697 -20.624 1.00 88.94 282 TYR A O 1
ATOM 2154 N N . GLU A 1 283 ? 20.072 17.398 -20.067 1.00 84.94 283 GLU A N 1
ATOM 2155 C CA . GLU A 1 283 ? 19.450 16.131 -20.484 1.00 84.94 283 GLU A CA 1
ATOM 2156 C C . GLU A 1 283 ? 18.204 15.817 -19.655 1.00 84.94 283 GLU A C 1
ATOM 2158 O O . GLU A 1 283 ? 17.184 15.418 -20.213 1.00 84.94 283 GLU A O 1
ATOM 2163 N N . ASN A 1 284 ? 18.246 16.081 -18.348 1.00 83.56 284 ASN A N 1
ATOM 2164 C CA . ASN A 1 284 ? 17.078 15.982 -17.479 1.00 83.56 284 ASN A CA 1
ATOM 2165 C C . ASN A 1 284 ? 15.946 16.928 -17.925 1.00 83.56 284 ASN A C 1
ATOM 2167 O O . ASN A 1 284 ? 14.783 16.528 -17.975 1.00 83.56 284 ASN A O 1
ATOM 2171 N N . TRP A 1 285 ? 16.258 18.167 -18.315 1.00 86.25 285 TRP A N 1
ATOM 2172 C CA . TRP A 1 285 ? 15.250 19.083 -18.861 1.00 86.25 285 TRP A CA 1
ATOM 2173 C C . TRP A 1 285 ? 14.665 18.592 -20.185 1.00 86.25 285 TRP A C 1
ATOM 2175 O O . TRP A 1 285 ? 13.452 18.676 -20.368 1.00 86.25 285 TRP A O 1
ATOM 2185 N N . GLN A 1 286 ? 15.489 18.048 -21.087 1.00 87.62 286 GLN A N 1
ATOM 2186 C CA . GLN A 1 286 ? 14.983 17.456 -22.332 1.00 87.62 286 GLN A CA 1
ATOM 2187 C C . GLN A 1 286 ? 14.054 16.271 -22.042 1.00 87.62 286 GLN A C 1
ATOM 2189 O O . GLN A 1 286 ? 12.993 16.155 -22.648 1.00 87.62 286 GLN A O 1
ATOM 2194 N N . LEU A 1 287 ? 14.394 15.445 -21.051 1.00 82.06 287 LEU A N 1
ATOM 2195 C CA . LEU A 1 287 ? 13.556 14.328 -20.631 1.00 82.06 287 LEU A CA 1
ATOM 2196 C C . LEU A 1 287 ? 12.206 14.783 -20.054 1.00 82.06 287 LEU A C 1
ATOM 2198 O O . LEU A 1 287 ? 11.172 14.179 -20.337 1.00 82.06 287 LEU A O 1
ATOM 2202 N N . ASN A 1 288 ? 12.192 15.876 -19.289 1.00 82.75 288 ASN A N 1
ATOM 2203 C CA . ASN A 1 288 ? 10.951 16.473 -18.798 1.00 82.75 288 ASN A CA 1
ATOM 2204 C C . ASN A 1 288 ? 10.074 17.001 -19.944 1.00 82.75 288 ASN A C 1
ATOM 2206 O O . ASN A 1 288 ? 8.856 16.841 -19.899 1.00 82.75 288 ASN A O 1
ATOM 2210 N N . LEU A 1 289 ? 10.668 17.583 -20.992 1.00 85.00 289 LEU A N 1
ATOM 2211 C CA . LEU A 1 289 ? 9.926 17.982 -22.193 1.00 85.00 289 LEU A CA 1
ATOM 2212 C C . LEU A 1 289 ? 9.280 16.769 -22.881 1.00 85.00 289 LEU A C 1
ATOM 2214 O O . LEU A 1 289 ? 8.089 16.817 -23.184 1.00 85.00 289 LEU A O 1
ATOM 2218 N N . GLU A 1 290 ? 10.013 15.660 -23.039 1.00 82.69 290 GLU A N 1
ATOM 2219 C CA . GLU A 1 290 ? 9.458 14.399 -23.560 1.00 82.69 290 GLU A CA 1
ATOM 2220 C C . GLU A 1 290 ? 8.289 13.889 -22.692 1.00 82.69 290 GLU A C 1
ATOM 2222 O O . GLU A 1 290 ? 7.250 13.490 -23.226 1.00 82.69 290 GLU A O 1
ATOM 2227 N N . LYS A 1 291 ? 8.411 13.949 -21.354 1.00 80.88 291 LYS A N 1
ATOM 2228 C CA . LYS A 1 291 ? 7.304 13.636 -20.429 1.00 80.88 291 LYS A CA 1
ATOM 2229 C C . LYS A 1 291 ? 6.071 14.487 -20.749 1.00 80.88 291 LYS A C 1
ATOM 2231 O O . LYS A 1 291 ? 4.979 13.939 -20.901 1.00 80.88 291 LYS A O 1
ATOM 2236 N N . TYR A 1 292 ? 6.222 15.805 -20.891 1.00 83.62 292 TYR A N 1
ATOM 2237 C CA . TYR A 1 292 ? 5.094 16.696 -21.188 1.00 83.62 292 TYR A CA 1
ATOM 2238 C C . TYR A 1 292 ? 4.427 16.400 -22.534 1.00 83.62 292 TYR A C 1
ATOM 2240 O O . TYR A 1 292 ? 3.202 16.513 -22.643 1.00 83.62 292 TYR A O 1
ATOM 2248 N N . GLU A 1 293 ? 5.186 15.991 -23.550 1.00 83.56 293 GLU A N 1
ATOM 2249 C CA . GLU A 1 293 ? 4.619 15.561 -24.831 1.00 83.56 293 GLU A CA 1
ATOM 2250 C C . GLU A 1 293 ? 3.724 14.326 -24.666 1.00 83.56 293 GLU A C 1
ATOM 2252 O O . GLU A 1 293 ? 2.611 14.297 -25.202 1.00 83.56 293 GLU A O 1
ATOM 2257 N N . VAL A 1 294 ? 4.167 13.340 -23.877 1.00 79.19 294 VAL A N 1
ATOM 2258 C CA . VAL A 1 294 ? 3.390 12.128 -23.569 1.00 79.19 294 VAL A CA 1
ATOM 2259 C C . VAL A 1 294 ? 2.117 12.474 -22.797 1.00 79.19 294 VAL A C 1
ATOM 2261 O O . VAL A 1 294 ? 1.031 12.058 -23.206 1.00 79.19 294 VAL A O 1
ATOM 2264 N N . VAL A 1 295 ? 2.222 13.279 -21.734 1.00 82.75 295 VAL A N 1
ATOM 2265 C CA . VAL A 1 295 ? 1.068 13.741 -20.936 1.00 82.75 295 VAL A CA 1
ATOM 2266 C C . VAL A 1 295 ? 0.053 14.466 -21.824 1.00 82.75 295 VAL A C 1
ATOM 2268 O O . VAL A 1 295 ? -1.140 14.166 -21.797 1.00 82.75 295 VAL A O 1
ATOM 2271 N N . THR A 1 296 ? 0.528 15.376 -22.679 1.00 84.44 296 THR A N 1
ATOM 2272 C CA . THR A 1 296 ? -0.321 16.144 -23.601 1.00 84.44 296 THR A CA 1
ATOM 2273 C C . THR A 1 296 ? -1.030 15.237 -24.604 1.00 84.44 296 THR A C 1
ATOM 2275 O O . THR A 1 296 ? -2.214 15.426 -24.893 1.00 84.44 296 THR A O 1
ATOM 2278 N N . ALA A 1 297 ? -0.321 14.254 -25.162 1.00 83.19 297 ALA A N 1
ATOM 2279 C CA . ALA A 1 297 ? -0.903 13.292 -26.090 1.00 83.19 297 ALA A CA 1
ATOM 2280 C C . ALA A 1 297 ? -1.980 12.435 -25.409 1.00 83.19 297 ALA A C 1
ATOM 2282 O O . ALA A 1 297 ? -3.036 12.204 -26.003 1.00 83.19 297 ALA A O 1
ATOM 2283 N N . TRP A 1 298 ? -1.744 12.019 -24.162 1.00 84.44 298 TRP A N 1
ATOM 2284 C CA . TRP A 1 298 ? -2.707 11.253 -23.378 1.00 84.44 298 TRP A CA 1
ATOM 2285 C C . TRP A 1 298 ? -3.969 12.062 -23.076 1.00 84.44 298 TRP A C 1
ATOM 2287 O O . TRP A 1 298 ? -5.070 11.587 -23.338 1.00 84.44 298 TRP A O 1
ATOM 2297 N N . LEU A 1 299 ? -3.822 13.315 -22.635 1.00 86.44 299 LEU A N 1
ATOM 2298 C CA . LEU A 1 299 ? -4.951 14.211 -22.369 1.00 86.44 299 LEU A CA 1
ATOM 2299 C C . LEU A 1 299 ? -5.796 14.463 -23.627 1.00 86.44 299 LEU A C 1
ATOM 2301 O O . LEU A 1 299 ? -7.024 14.434 -23.579 1.00 86.44 299 LEU A O 1
ATOM 2305 N N . LYS A 1 300 ? -5.155 14.660 -24.787 1.00 87.25 300 LYS A N 1
ATOM 2306 C CA . LYS A 1 300 ? -5.870 14.780 -26.070 1.00 87.25 300 LYS A CA 1
ATOM 2307 C C . LYS A 1 300 ? -6.661 13.515 -26.395 1.00 87.25 300 LYS A C 1
ATOM 2309 O O . LYS A 1 300 ? -7.805 13.618 -26.828 1.00 87.25 300 LYS A O 1
ATOM 2314 N N . ALA A 1 301 ? -6.068 12.339 -26.186 1.00 85.06 301 ALA A N 1
ATOM 2315 C CA . ALA A 1 301 ? -6.744 11.065 -26.410 1.00 85.06 301 ALA A CA 1
ATOM 2316 C C . ALA A 1 301 ? -7.914 10.853 -25.435 1.00 85.06 301 ALA A C 1
ATOM 2318 O O . ALA A 1 301 ? -8.971 10.396 -25.864 1.00 85.06 301 ALA A O 1
ATOM 2319 N N . TRP A 1 302 ? -7.748 11.232 -24.163 1.00 87.88 302 TRP A N 1
ATOM 2320 C CA . TRP A 1 302 ? -8.802 11.201 -23.149 1.00 87.88 302 TRP A CA 1
ATOM 2321 C C . TRP A 1 302 ? -9.983 12.083 -23.555 1.00 87.88 302 TRP A C 1
ATOM 2323 O O . TRP A 1 302 ? -11.107 11.599 -23.652 1.00 87.88 302 TRP A O 1
ATOM 2333 N N . ASN A 1 303 ? -9.732 13.342 -23.915 1.00 90.44 303 ASN A N 1
ATOM 2334 C CA . ASN A 1 303 ? -10.783 14.271 -24.333 1.00 90.44 303 ASN A CA 1
ATOM 2335 C C . ASN A 1 303 ? -11.485 13.840 -25.627 1.00 90.44 303 ASN A C 1
ATOM 2337 O O . ASN A 1 303 ? -12.704 13.960 -25.739 1.00 90.44 303 ASN A O 1
ATOM 2341 N N . ALA A 1 304 ? -10.749 13.263 -26.581 1.00 90.81 304 ALA A N 1
ATOM 2342 C CA . ALA A 1 304 ? -11.320 12.738 -27.822 1.00 90.81 304 ALA A CA 1
ATOM 2343 C C . ALA A 1 304 ? -12.282 11.556 -27.600 1.00 90.81 304 ALA A C 1
ATOM 2345 O O . ALA A 1 304 ? -13.053 11.213 -28.495 1.00 90.81 304 ALA A O 1
ATOM 2346 N N . THR A 1 305 ? -12.296 10.934 -26.414 1.00 90.88 305 THR A N 1
ATOM 2347 C CA . THR A 1 305 ? -13.295 9.898 -26.110 1.00 90.88 305 THR A CA 1
ATOM 2348 C C . THR A 1 305 ? -14.727 10.430 -26.145 1.00 90.88 305 THR A C 1
ATOM 2350 O O . THR A 1 305 ? -15.630 9.648 -26.436 1.00 90.88 305 THR A O 1
ATOM 2353 N N . ALA A 1 306 ? -14.934 11.742 -25.978 1.00 91.00 306 ALA A N 1
ATOM 2354 C CA . ALA A 1 306 ? -16.226 12.406 -26.148 1.00 91.00 306 ALA A CA 1
ATOM 2355 C C . ALA A 1 306 ? -16.893 12.116 -27.503 1.00 91.00 306 ALA A C 1
ATOM 2357 O O . ALA A 1 306 ? -18.113 12.040 -27.587 1.00 91.00 306 ALA A O 1
ATOM 2358 N N . GLU A 1 307 ? -16.106 11.886 -28.558 1.00 93.94 307 GLU A N 1
ATOM 2359 C CA . GLU A 1 307 ? -16.617 11.537 -29.891 1.00 93.94 307 GLU A CA 1
ATOM 2360 C C . GLU A 1 307 ? -17.228 10.124 -29.947 1.00 93.94 307 GLU A C 1
ATOM 2362 O O . GLU A 1 307 ? -17.918 9.772 -30.903 1.00 93.94 307 GLU A O 1
ATOM 2367 N N . ARG A 1 308 ? -16.947 9.290 -28.939 1.00 89.62 308 ARG A N 1
ATOM 2368 C CA . ARG A 1 308 ? -17.312 7.868 -28.880 1.00 89.62 308 ARG A CA 1
ATOM 2369 C C . ARG A 1 308 ? -18.278 7.539 -27.745 1.00 89.62 308 ARG A C 1
ATOM 2371 O O . ARG A 1 308 ? -18.887 6.470 -27.777 1.00 89.62 308 ARG A O 1
ATOM 2378 N N . THR A 1 309 ? -18.394 8.393 -26.731 1.00 88.38 309 THR A N 1
ATOM 2379 C CA . THR A 1 309 ? -19.325 8.175 -25.622 1.00 88.38 309 THR A CA 1
ATOM 2380 C C . THR A 1 309 ? -20.746 8.543 -26.035 1.00 88.38 309 THR A C 1
ATOM 2382 O O . THR A 1 309 ? -20.990 9.475 -26.798 1.00 88.38 309 THR A O 1
ATOM 2385 N N . SER A 1 310 ? -21.730 7.832 -25.486 1.00 91.31 310 SER A N 1
ATOM 2386 C CA . SER A 1 310 ? -23.148 8.144 -25.708 1.00 91.31 310 SER A CA 1
ATOM 2387 C C . SER A 1 310 ? -23.576 9.486 -25.103 1.00 91.31 310 SER A C 1
ATOM 2389 O O . SER A 1 310 ? -24.645 9.991 -25.432 1.00 91.31 310 SER A O 1
ATOM 2391 N N . THR A 1 311 ? -22.775 10.042 -24.192 1.00 93.19 311 THR A N 1
ATOM 2392 C CA . THR A 1 311 ? -23.021 11.319 -23.511 1.00 93.19 311 THR A CA 1
ATOM 2393 C C . THR A 1 311 ? -22.422 12.513 -24.253 1.00 93.19 311 THR A C 1
ATOM 2395 O O . THR A 1 311 ? -22.735 13.650 -23.906 1.00 93.19 311 THR A O 1
ATOM 2398 N N . GLY A 1 312 ? -21.552 12.284 -25.245 1.00 92.44 312 GLY A N 1
ATOM 2399 C CA . GLY A 1 312 ? -20.775 13.349 -25.879 1.00 92.44 312 GLY A CA 1
ATOM 2400 C C . GLY A 1 312 ? -19.757 14.009 -24.940 1.00 92.44 312 GLY A C 1
ATOM 2401 O O . GLY A 1 312 ? -19.283 15.101 -25.237 1.00 92.44 312 GLY A O 1
ATOM 2402 N N . GLN A 1 313 ? -19.459 13.388 -23.793 1.00 92.75 313 GLN A N 1
ATOM 2403 C CA . GLN A 1 313 ? -18.475 13.850 -22.808 1.00 92.75 313 GLN A CA 1
ATOM 2404 C C . GLN A 1 313 ? -17.273 12.901 -22.774 1.00 92.75 313 GLN A C 1
ATOM 2406 O O . GLN A 1 313 ? -17.451 11.711 -23.054 1.00 92.75 313 GLN A O 1
ATOM 2411 N N . PRO A 1 314 ? -16.063 13.373 -22.428 1.00 91.19 314 PRO A N 1
ATOM 2412 C CA . PRO A 1 314 ? -14.941 12.480 -22.164 1.00 91.19 314 PRO A CA 1
ATOM 2413 C C . PRO A 1 314 ? -15.305 11.408 -21.126 1.00 91.19 314 PRO A C 1
ATOM 2415 O O . PRO A 1 314 ? -16.203 11.605 -20.309 1.00 91.19 314 PRO A O 1
ATOM 2418 N N . ILE A 1 315 ? -14.627 10.263 -21.167 1.00 88.12 315 ILE A N 1
ATOM 2419 C CA . ILE A 1 315 ? -14.790 9.224 -20.144 1.00 88.12 315 ILE A CA 1
ATOM 2420 C C . ILE A 1 315 ? -14.410 9.761 -18.756 1.00 88.12 315 ILE A C 1
ATOM 2422 O O . ILE A 1 315 ? -13.451 10.514 -18.619 1.00 88.12 315 ILE A O 1
ATOM 2426 N N . ASP A 1 316 ? -15.122 9.321 -17.719 1.00 85.75 316 ASP A N 1
ATOM 2427 C CA . ASP A 1 316 ? -14.822 9.702 -16.329 1.00 85.75 316 ASP A CA 1
ATOM 2428 C C . ASP A 1 316 ? -13.655 8.894 -15.735 1.00 85.75 316 ASP A C 1
ATOM 2430 O O . ASP A 1 316 ? -13.006 9.303 -14.774 1.00 85.75 316 ASP A O 1
ATOM 2434 N N . GLY A 1 317 ? -13.382 7.713 -16.294 1.00 88.12 317 GLY A N 1
ATOM 2435 C CA . GLY A 1 317 ? -12.373 6.807 -15.768 1.00 88.12 317 GLY A CA 1
ATOM 2436 C C . GLY A 1 317 ? -12.101 5.603 -16.661 1.00 88.12 317 GLY A C 1
ATOM 2437 O O . GLY A 1 317 ? -12.891 5.251 -17.540 1.00 88.12 317 GLY A O 1
ATOM 2438 N N . ILE A 1 318 ? -10.980 4.937 -16.395 1.00 86.12 318 ILE A N 1
ATOM 2439 C CA . ILE A 1 318 ? -10.608 3.654 -16.993 1.00 86.12 318 ILE A CA 1
ATOM 2440 C C . ILE A 1 318 ? -10.671 2.587 -15.904 1.00 86.12 318 ILE A C 1
ATOM 2442 O O . ILE A 1 318 ? -10.014 2.711 -14.871 1.00 86.12 318 ILE A O 1
ATOM 2446 N N . LEU A 1 319 ? -11.436 1.525 -16.159 1.00 83.31 319 LEU A N 1
ATOM 2447 C CA . LEU A 1 319 ? -11.430 0.300 -15.365 1.00 83.31 319 LEU A CA 1
ATOM 2448 C C . LEU A 1 319 ? -10.511 -0.722 -16.039 1.00 83.31 319 LEU A C 1
ATOM 2450 O O . LEU A 1 319 ? -10.724 -1.077 -17.198 1.00 83.31 319 LEU A O 1
ATOM 2454 N N . LEU A 1 320 ? -9.492 -1.191 -15.326 1.00 82.69 320 LEU A N 1
ATOM 2455 C CA . LEU A 1 320 ? -8.478 -2.096 -15.862 1.00 82.69 320 LEU A CA 1
ATOM 2456 C C . LEU A 1 320 ? -7.888 -3.001 -14.768 1.00 82.69 320 LEU A C 1
ATOM 2458 O O . LEU A 1 320 ? -8.068 -2.722 -13.584 1.00 82.69 320 LEU A O 1
ATOM 2462 N N . PRO A 1 321 ? -7.161 -4.074 -15.118 1.00 79.00 321 PRO A N 1
ATOM 2463 C CA . PRO A 1 321 ? -6.379 -4.825 -14.140 1.00 79.00 321 PRO A CA 1
ATOM 2464 C C . PRO A 1 321 ? -5.294 -3.945 -13.490 1.00 79.00 321 PRO A C 1
ATOM 2466 O O . PRO A 1 321 ? -4.709 -3.106 -14.175 1.00 79.00 321 PRO A O 1
ATOM 2469 N N . PRO A 1 322 ? -4.982 -4.132 -12.196 1.00 74.31 322 PRO A N 1
ATOM 2470 C CA . PRO A 1 322 ? -3.915 -3.387 -11.520 1.00 74.31 322 PRO A CA 1
ATOM 2471 C C . PRO A 1 322 ? -2.503 -3.867 -11.864 1.00 74.31 322 PRO A C 1
ATOM 2473 O O . PRO A 1 322 ? -1.523 -3.176 -11.607 1.00 74.31 322 PRO A O 1
ATOM 2476 N N . SER A 1 323 ? -2.401 -5.081 -12.392 1.00 76.94 323 SER A N 1
ATOM 2477 C CA . SER A 1 323 ? -1.163 -5.783 -12.689 1.00 76.94 323 SER A CA 1
ATOM 2478 C C . SER A 1 323 ? -1.441 -6.788 -13.801 1.00 76.94 323 SER A C 1
ATOM 2480 O O . SER A 1 323 ? -2.578 -7.228 -13.979 1.00 76.94 323 SER A O 1
ATOM 2482 N N . ALA A 1 324 ? -0.392 -7.186 -14.516 1.00 75.31 324 ALA A N 1
ATOM 2483 C CA . ALA A 1 324 ? -0.457 -8.283 -15.477 1.00 75.31 324 ALA A CA 1
ATOM 2484 C C . ALA A 1 324 ? -0.553 -9.671 -14.800 1.00 75.31 324 ALA A C 1
ATOM 2486 O O . ALA A 1 324 ? -0.752 -10.672 -15.478 1.00 75.31 324 ALA A O 1
ATOM 2487 N N . ASN A 1 325 ? -0.409 -9.746 -13.470 1.00 74.19 325 ASN A N 1
ATOM 2488 C CA . ASN A 1 325 ? -0.452 -10.984 -12.688 1.00 74.19 325 ASN A CA 1
ATOM 2489 C C . ASN A 1 325 ? -1.387 -10.841 -11.475 1.00 74.19 325 ASN A C 1
ATOM 2491 O O . ASN A 1 325 ? -1.440 -9.777 -10.859 1.00 74.19 325 ASN A O 1
ATOM 2495 N N . VAL A 1 326 ? -2.061 -11.934 -11.098 1.00 71.44 326 VAL A N 1
ATOM 2496 C CA . VAL A 1 326 ? -2.983 -12.005 -9.943 1.00 71.44 326 VAL A CA 1
ATOM 2497 C C . VAL A 1 326 ? -2.258 -11.951 -8.594 1.00 71.44 326 VAL A C 1
ATOM 2499 O O . VAL A 1 326 ? -2.625 -11.187 -7.709 1.00 71.44 326 VAL A O 1
ATOM 2502 N N . ALA A 1 327 ? -1.191 -12.729 -8.455 1.00 71.38 327 ALA A N 1
ATOM 2503 C CA . ALA A 1 327 ? -0.239 -12.697 -7.357 1.00 71.38 327 ALA A CA 1
ATOM 2504 C C . ALA A 1 327 ? 1.082 -13.247 -7.878 1.00 71.38 327 ALA A C 1
ATOM 2506 O O . ALA A 1 327 ? 1.123 -13.921 -8.908 1.00 71.38 327 ALA A O 1
ATOM 2507 N N . GLN A 1 328 ? 2.165 -12.958 -7.175 1.00 69.38 328 GLN A N 1
ATOM 2508 C CA . GLN A 1 328 ? 3.473 -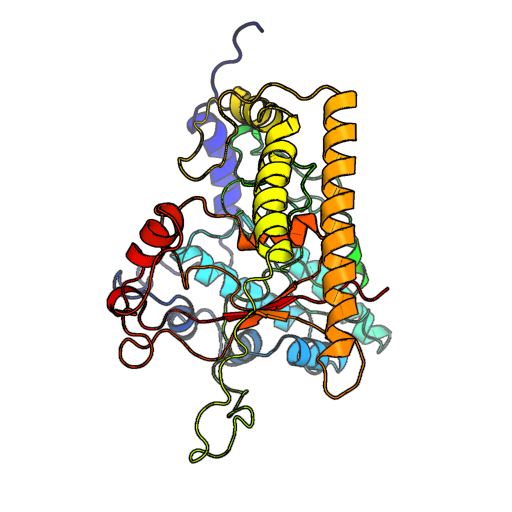13.437 -7.574 1.00 69.38 328 GLN A CA 1
ATOM 2509 C C . GLN A 1 328 ? 4.058 -14.362 -6.530 1.00 69.38 328 GLN A C 1
ATOM 2511 O O . GLN A 1 328 ? 3.878 -14.163 -5.327 1.00 69.38 328 GLN A O 1
ATOM 2516 N N . LYS A 1 329 ? 4.774 -15.373 -7.016 1.00 70.38 329 LYS A N 1
ATOM 2517 C CA . LYS A 1 329 ? 5.524 -16.281 -6.162 1.00 70.38 329 LYS A CA 1
ATOM 2518 C C . LYS A 1 329 ? 6.661 -15.523 -5.494 1.00 70.38 329 LYS A C 1
ATOM 2520 O O . LYS A 1 329 ? 7.253 -14.598 -6.057 1.00 70.38 329 LYS A O 1
ATOM 2525 N N . HIS A 1 330 ? 6.952 -15.916 -4.262 1.00 71.12 330 HIS A N 1
ATOM 2526 C CA . HIS A 1 330 ? 7.987 -15.268 -3.478 1.00 71.12 330 HIS A CA 1
ATOM 2527 C C . HIS A 1 330 ? 9.344 -15.388 -4.185 1.00 71.12 330 HIS A C 1
ATOM 2529 O O . HIS A 1 330 ? 9.788 -16.489 -4.491 1.00 71.12 330 HIS A O 1
ATOM 2535 N N . GLY A 1 331 ? 9.996 -14.254 -4.446 1.00 70.00 331 GLY A N 1
ATOM 2536 C CA . GLY A 1 331 ? 11.295 -14.214 -5.124 1.00 70.00 331 GLY A CA 1
ATOM 2537 C C . GLY A 1 331 ? 11.248 -14.319 -6.653 1.00 70.00 331 GLY A C 1
ATOM 2538 O O . GLY A 1 331 ? 12.291 -14.164 -7.281 1.00 70.00 331 GLY A O 1
ATOM 2539 N N . GLU A 1 332 ? 10.075 -14.508 -7.263 1.00 75.06 332 GLU A N 1
ATOM 2540 C CA . GLU A 1 332 ? 9.919 -14.694 -8.716 1.00 75.06 332 GLU A CA 1
ATOM 2541 C C . GLU A 1 332 ? 9.322 -13.456 -9.415 1.00 75.06 332 GLU A C 1
ATOM 2543 O O . GLU A 1 332 ? 8.681 -13.568 -10.459 1.00 75.06 332 GLU A O 1
ATOM 2548 N N . TRP A 1 333 ? 9.509 -12.252 -8.854 1.00 74.69 333 TRP A N 1
ATOM 2549 C CA . TRP A 1 333 ? 8.954 -11.037 -9.460 1.00 74.69 333 TRP A CA 1
ATOM 2550 C C . TRP A 1 333 ? 9.622 -10.741 -10.815 1.00 74.69 333 TRP A C 1
ATOM 2552 O O . TRP A 1 333 ? 10.841 -10.550 -10.868 1.00 74.69 333 TRP A O 1
ATOM 2562 N N . PRO A 1 334 ? 8.861 -10.636 -11.927 1.00 70.38 334 PRO A N 1
ATOM 2563 C CA . PRO A 1 334 ? 9.403 -10.542 -13.286 1.00 70.38 334 PRO A CA 1
ATOM 2564 C C . PRO A 1 334 ? 10.026 -9.177 -13.605 1.00 70.38 334 PRO A C 1
ATOM 2566 O O . PRO A 1 334 ? 10.382 -8.930 -14.761 1.00 70.38 334 PRO A O 1
ATOM 2569 N N . ARG A 1 335 ? 10.118 -8.270 -12.622 1.00 70.50 335 ARG A N 1
ATOM 2570 C CA . ARG A 1 335 ? 10.565 -6.877 -12.781 1.00 70.50 335 ARG A CA 1
ATOM 2571 C C . ARG A 1 335 ? 9.789 -6.113 -13.857 1.00 70.50 335 ARG A C 1
ATOM 2573 O O . ARG A 1 335 ? 10.348 -5.278 -14.567 1.00 70.50 335 ARG A O 1
ATOM 2580 N N . ASN A 1 336 ? 8.496 -6.414 -14.003 1.00 71.69 336 ASN A N 1
ATOM 2581 C CA . ASN A 1 336 ? 7.612 -5.662 -14.885 1.00 71.69 336 ASN A CA 1
ATOM 2582 C C . ASN A 1 336 ? 6.855 -4.592 -14.091 1.00 71.69 336 ASN A C 1
ATOM 2584 O O . ASN A 1 336 ? 5.959 -4.915 -13.317 1.00 71.69 336 ASN A O 1
ATOM 2588 N N . ILE A 1 337 ? 7.207 -3.329 -14.324 1.00 69.44 337 ILE A N 1
ATOM 2589 C CA . ILE A 1 337 ? 6.614 -2.163 -13.657 1.00 69.44 337 ILE A CA 1
ATOM 2590 C C . ILE A 1 337 ? 5.671 -1.362 -14.561 1.00 69.44 337 ILE A C 1
ATOM 2592 O O . ILE A 1 337 ? 5.194 -0.319 -14.140 1.00 69.44 337 ILE A O 1
ATOM 2596 N N . ILE A 1 338 ? 5.376 -1.818 -15.786 1.00 69.56 338 ILE A N 1
ATOM 2597 C CA . ILE A 1 338 ? 4.664 -1.009 -16.797 1.00 69.56 338 ILE A CA 1
ATOM 2598 C C . ILE A 1 338 ? 3.336 -0.439 -16.273 1.00 69.56 338 ILE A C 1
ATOM 2600 O O . ILE A 1 338 ? 3.080 0.752 -16.454 1.00 69.56 338 ILE A O 1
ATOM 2604 N N . TYR A 1 339 ? 2.524 -1.259 -15.593 1.00 66.62 339 TYR A N 1
ATOM 2605 C CA . TYR A 1 339 ? 1.236 -0.833 -15.024 1.00 66.62 339 TYR A CA 1
ATOM 2606 C C . TYR A 1 339 ? 1.401 0.280 -13.986 1.00 66.62 339 TYR A C 1
ATOM 2608 O O . TYR A 1 339 ? 0.621 1.226 -13.967 1.00 66.62 339 TYR A O 1
ATOM 2616 N N . THR A 1 340 ? 2.435 0.204 -13.155 1.00 67.38 340 THR A N 1
ATOM 2617 C CA . THR A 1 340 ? 2.736 1.228 -12.152 1.00 67.38 340 THR A CA 1
ATOM 2618 C C . THR A 1 340 ? 3.331 2.469 -12.806 1.00 67.38 340 THR A C 1
ATOM 2620 O O . THR A 1 340 ? 2.925 3.589 -12.512 1.00 67.38 340 THR A O 1
ATOM 2623 N N . SER A 1 341 ? 4.274 2.289 -13.729 1.00 70.44 341 SER A N 1
ATOM 2624 C CA . SER A 1 341 ? 5.016 3.390 -14.324 1.00 70.44 341 SER A CA 1
ATOM 2625 C C . SER A 1 341 ? 4.124 4.270 -15.199 1.00 70.44 341 SER A C 1
ATOM 2627 O O . SER A 1 341 ? 4.178 5.487 -15.051 1.00 70.44 341 SER A O 1
ATOM 2629 N N . LEU A 1 342 ? 3.282 3.695 -16.069 1.00 74.44 342 LEU A N 1
ATOM 2630 C CA . LEU A 1 342 ? 2.463 4.468 -17.012 1.00 74.44 342 LEU A CA 1
ATOM 2631 C C . LEU A 1 342 ? 1.636 5.550 -16.306 1.00 74.44 342 LEU A C 1
ATOM 2633 O O . LEU A 1 342 ? 1.712 6.716 -16.684 1.00 74.44 342 LEU A O 1
ATOM 2637 N N . PHE A 1 343 ? 0.893 5.179 -15.261 1.00 75.75 343 PHE A N 1
ATOM 2638 C CA . PHE A 1 343 ? 0.023 6.118 -14.548 1.00 75.75 343 PHE A CA 1
ATOM 2639 C C . PHE A 1 343 ? 0.790 7.096 -13.653 1.00 75.75 343 PHE A C 1
ATOM 2641 O O . PHE A 1 343 ? 0.302 8.202 -13.438 1.00 75.75 343 PHE A O 1
ATOM 2648 N N . ASN A 1 344 ? 2.005 6.746 -13.212 1.00 72.88 344 ASN A N 1
ATOM 2649 C CA . ASN A 1 344 ? 2.914 7.697 -12.561 1.00 72.88 344 ASN A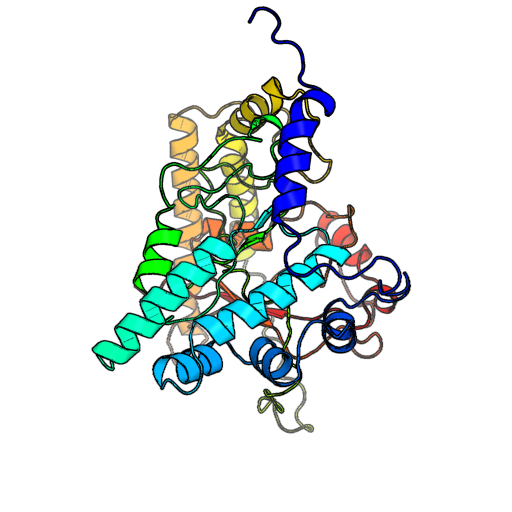 CA 1
ATOM 2650 C C . ASN A 1 344 ? 3.452 8.730 -13.559 1.00 72.88 344 ASN A C 1
ATOM 2652 O O . ASN A 1 344 ? 3.656 9.881 -13.205 1.00 72.88 344 ASN A O 1
ATOM 2656 N N . MET A 1 345 ? 3.688 8.332 -14.813 1.00 74.31 345 MET A N 1
ATOM 2657 C CA . MET A 1 345 ? 4.185 9.240 -15.851 1.00 74.31 345 MET A CA 1
ATOM 2658 C C . MET A 1 345 ? 3.140 10.287 -16.241 1.00 74.31 345 MET A C 1
ATOM 2660 O O . MET A 1 345 ? 3.495 11.423 -16.535 1.00 74.31 345 MET A O 1
ATOM 2664 N N . ILE A 1 346 ? 1.861 9.913 -16.250 1.00 79.44 346 ILE A N 1
ATOM 2665 C CA . ILE A 1 346 ? 0.768 10.829 -16.605 1.00 79.44 346 ILE A CA 1
ATOM 2666 C C . ILE A 1 346 ? 0.074 11.466 -15.400 1.00 79.44 346 ILE A C 1
ATOM 2668 O O . ILE A 1 346 ? -0.875 12.217 -15.589 1.00 79.44 346 ILE A O 1
ATOM 2672 N N . ASP A 1 347 ? 0.553 11.183 -14.185 1.00 77.44 347 ASP A N 1
ATOM 2673 C CA . ASP A 1 347 ? 0.035 11.729 -12.929 1.00 77.44 347 ASP A CA 1
ATOM 2674 C C . ASP A 1 347 ? -1.474 11.456 -12.724 1.00 77.44 347 ASP A C 1
ATOM 2676 O O . ASP A 1 347 ? -2.213 12.308 -12.233 1.00 77.44 347 ASP A O 1
ATOM 2680 N N . TYR A 1 348 ? -1.949 10.261 -13.113 1.00 80.25 348 TYR A N 1
ATOM 2681 C CA . TYR A 1 348 ? -3.360 9.863 -12.980 1.00 80.25 348 TYR A CA 1
ATOM 2682 C C . TYR A 1 348 ? -3.591 9.042 -11.703 1.00 80.25 348 TYR A C 1
ATOM 2684 O O . TYR A 1 348 ? -3.065 7.920 -11.581 1.00 80.25 348 TYR A O 1
ATOM 2692 N N . PRO A 1 349 ? -4.402 9.542 -10.752 1.00 77.69 349 PRO A N 1
ATOM 2693 C CA . PRO A 1 349 ? -4.686 8.832 -9.518 1.00 77.69 349 PRO A CA 1
ATOM 2694 C C . PRO A 1 349 ? -5.412 7.520 -9.809 1.00 77.69 349 PRO A C 1
ATOM 2696 O O . PRO A 1 349 ? -6.141 7.365 -10.793 1.00 77.69 349 PRO A O 1
ATOM 2699 N N . GLY A 1 350 ? -5.172 6.539 -8.942 1.00 75.88 350 GLY A N 1
ATOM 2700 C CA . GLY A 1 350 ? -5.753 5.215 -9.072 1.00 75.88 350 GLY A CA 1
ATOM 2701 C C . GLY A 1 350 ? -6.216 4.648 -7.748 1.00 75.88 350 GLY A C 1
ATOM 2702 O O . GLY A 1 350 ? -5.607 4.894 -6.711 1.00 75.88 350 GLY A O 1
ATOM 2703 N N . MET A 1 351 ? -7.273 3.847 -7.807 1.00 74.12 351 MET A N 1
ATOM 2704 C CA . MET A 1 351 ? -7.794 3.100 -6.671 1.00 74.12 351 MET A CA 1
ATOM 2705 C C . MET A 1 351 ? -7.886 1.623 -7.030 1.00 74.12 351 MET A C 1
ATOM 2707 O O . MET A 1 351 ? -8.410 1.268 -8.087 1.00 74.12 351 MET A O 1
ATOM 2711 N N . ILE A 1 352 ? -7.385 0.769 -6.140 1.00 71.56 352 ILE A N 1
ATOM 2712 C CA . ILE A 1 352 ? -7.574 -0.677 -6.219 1.00 71.56 352 ILE A CA 1
ATOM 2713 C C . ILE A 1 352 ? -8.893 -1.027 -5.544 1.00 71.56 352 ILE A C 1
ATOM 2715 O O . ILE A 1 352 ? -9.123 -0.668 -4.393 1.00 71.56 352 ILE A O 1
ATOM 2719 N N . ILE A 1 353 ? -9.744 -1.745 -6.264 1.00 70.94 353 ILE A N 1
ATOM 2720 C CA . ILE A 1 353 ? -11.023 -2.239 -5.781 1.00 70.94 353 ILE A CA 1
ATOM 2721 C C . ILE A 1 353 ? -10.921 -3.765 -5.740 1.00 70.94 353 ILE A C 1
ATOM 2723 O O . ILE A 1 353 ? -10.880 -4.403 -6.799 1.00 70.94 353 ILE A O 1
ATOM 2727 N N . PRO A 1 354 ? -10.871 -4.374 -4.543 1.00 67.56 354 PRO A N 1
ATOM 2728 C CA . PRO A 1 354 ? -11.029 -5.812 -4.412 1.00 67.56 354 PRO A CA 1
ATOM 2729 C C . PRO A 1 354 ? -12.372 -6.212 -5.016 1.00 67.56 354 PRO A C 1
ATOM 2731 O O . PRO A 1 354 ? -13.423 -5.703 -4.620 1.00 67.56 354 PRO A O 1
ATOM 2734 N N . VAL A 1 355 ? -12.350 -7.126 -5.979 1.00 67.06 355 VAL A N 1
ATOM 2735 C CA . VAL A 1 355 ? -13.582 -7.780 -6.409 1.00 67.06 355 VAL A CA 1
ATOM 2736 C C . VAL A 1 355 ? -13.750 -8.976 -5.485 1.00 67.06 355 VAL A C 1
ATOM 2738 O O . VAL A 1 355 ? -12.779 -9.672 -5.213 1.00 67.06 355 VAL A O 1
ATOM 2741 N N . ASN A 1 356 ? -14.941 -9.189 -4.921 1.00 69.19 356 ASN A N 1
ATOM 2742 C CA . ASN A 1 356 ? -15.217 -10.305 -4.002 1.00 69.19 356 ASN A CA 1
ATOM 2743 C C . ASN A 1 356 ? -15.235 -11.647 -4.765 1.00 69.19 356 ASN A C 1
ATOM 2745 O O . ASN A 1 356 ? -16.262 -12.313 -4.875 1.00 69.19 356 ASN A O 1
ATOM 2749 N N . SER A 1 357 ? -14.095 -11.972 -5.359 1.00 78.12 357 SER A N 1
ATOM 2750 C CA . SER A 1 357 ? -13.809 -13.080 -6.244 1.00 78.12 357 SER A CA 1
ATOM 2751 C C . SER A 1 357 ? -12.360 -13.492 -6.029 1.00 78.12 357 SER A C 1
ATOM 2753 O O . SER A 1 357 ? -11.514 -12.715 -5.576 1.00 78.12 357 SER A O 1
ATOM 2755 N N . ALA A 1 358 ? -12.082 -14.732 -6.377 1.00 82.62 358 ALA A N 1
ATOM 2756 C CA . ALA A 1 358 ? -10.756 -15.297 -6.340 1.00 82.62 358 ALA A CA 1
ATOM 2757 C C . ALA A 1 358 ? -10.552 -16.153 -7.585 1.00 82.62 358 ALA A C 1
ATOM 2759 O O . ALA A 1 358 ? -11.531 -16.507 -8.239 1.00 82.62 358 ALA A O 1
ATOM 2760 N N . VAL A 1 359 ? -9.298 -16.474 -7.886 1.00 83.31 359 VAL A N 1
ATOM 2761 C CA . VAL A 1 359 ? -8.962 -17.356 -9.005 1.00 83.31 359 VAL A CA 1
ATOM 2762 C C . VAL A 1 359 ? -9.667 -18.700 -8.836 1.00 83.31 359 VAL A C 1
ATOM 2764 O O . VAL A 1 359 ? -9.493 -19.382 -7.818 1.00 83.31 359 VAL A O 1
ATOM 2767 N N . ASP A 1 360 ? -10.427 -19.077 -9.856 1.00 89.75 360 ASP A N 1
ATOM 2768 C CA . ASP A 1 360 ? -11.099 -20.362 -9.992 1.00 89.75 360 ASP A CA 1
ATOM 2769 C C . ASP A 1 360 ? -10.580 -21.039 -11.270 1.00 89.75 360 ASP A C 1
ATOM 2771 O O . ASP A 1 360 ? -10.860 -20.551 -12.359 1.00 89.75 360 ASP A O 1
ATOM 2775 N N . PRO A 1 361 ? -9.866 -22.178 -11.199 1.00 92.56 361 PRO A N 1
ATOM 2776 C CA . PRO A 1 361 ? -9.310 -22.847 -12.380 1.00 92.56 361 PRO A CA 1
ATOM 2777 C C . PRO A 1 361 ? -10.310 -23.205 -13.479 1.00 92.56 361 PRO A C 1
ATOM 2779 O O . PRO A 1 361 ? -9.906 -23.433 -14.619 1.00 92.56 361 PRO A O 1
ATOM 2782 N N . VAL A 1 362 ? -11.593 -23.335 -13.131 1.00 93.81 362 VAL A N 1
ATOM 2783 C CA . VAL A 1 362 ? -12.662 -23.638 -14.085 1.00 93.81 362 VAL A CA 1
ATOM 2784 C C . VAL A 1 362 ? -13.072 -22.380 -14.847 1.00 93.81 362 VAL A C 1
ATOM 2786 O O . VAL A 1 362 ? -13.346 -22.463 -16.043 1.00 93.81 362 VAL A O 1
ATOM 2789 N N . LEU A 1 363 ? -13.116 -21.231 -14.168 1.00 91.50 363 LEU A N 1
ATOM 2790 C CA . LEU A 1 363 ? -13.497 -19.944 -14.760 1.00 91.50 363 LEU A CA 1
ATOM 2791 C C . LEU A 1 363 ? -12.308 -19.208 -15.388 1.00 91.50 363 LEU A C 1
ATOM 2793 O O . LEU A 1 363 ? -12.485 -18.516 -16.388 1.00 91.50 363 LEU A O 1
ATOM 2797 N N . ASP A 1 364 ? -11.114 -19.421 -14.842 1.00 90.50 364 ASP A N 1
ATOM 2798 C CA . ASP A 1 364 ? -9.857 -18.769 -15.198 1.00 90.50 364 ASP A CA 1
ATOM 2799 C C . ASP A 1 364 ? -8.831 -19.795 -15.740 1.00 90.50 364 ASP A C 1
ATOM 2801 O O . ASP A 1 364 ? -7.735 -19.947 -15.191 1.00 90.50 364 ASP A O 1
ATOM 2805 N N . PRO A 1 365 ? -9.147 -20.578 -16.792 1.00 92.75 365 PRO A N 1
ATOM 2806 C CA . PRO A 1 365 ? -8.175 -21.495 -17.371 1.00 92.75 365 PRO A CA 1
ATOM 2807 C C . PRO A 1 365 ? -7.055 -20.725 -18.083 1.00 92.75 365 PRO A C 1
ATOM 2809 O O . PRO A 1 365 ? -7.192 -19.555 -18.436 1.00 92.75 365 PRO A O 1
ATOM 2812 N N . ILE A 1 366 ? -5.950 -21.416 -18.376 1.00 91.12 366 ILE A N 1
ATOM 2813 C CA . ILE A 1 366 ? -4.915 -20.875 -19.267 1.00 91.12 366 ILE A CA 1
ATOM 2814 C C . ILE A 1 366 ? -5.560 -20.518 -20.612 1.00 91.12 366 ILE A C 1
ATOM 2816 O O . ILE A 1 366 ? -6.133 -21.388 -21.277 1.00 91.12 366 ILE A O 1
ATOM 2820 N N . ASP A 1 367 ? -5.423 -19.255 -21.016 1.00 88.69 367 ASP A N 1
ATOM 2821 C CA . ASP A 1 367 ? -5.847 -18.787 -22.331 1.00 88.69 367 ASP A CA 1
ATOM 2822 C C . ASP A 1 367 ? -4.951 -19.403 -23.416 1.00 88.69 367 ASP A C 1
ATOM 2824 O O . ASP A 1 367 ? -3.778 -19.053 -23.562 1.00 88.69 367 ASP A O 1
ATOM 2828 N N . LYS A 1 368 ? -5.511 -20.360 -24.162 1.00 89.31 368 LYS A N 1
ATOM 2829 C CA . LYS A 1 368 ? -4.819 -21.074 -25.246 1.00 89.31 368 LYS A CA 1
ATOM 2830 C C . LYS A 1 368 ? -4.730 -20.257 -26.532 1.00 89.31 368 LYS A C 1
ATOM 2832 O O . LYS A 1 368 ? -3.915 -20.588 -27.390 1.00 89.31 368 LYS A O 1
ATOM 2837 N N . ASP A 1 369 ? -5.558 -19.225 -26.659 1.00 90.88 369 ASP A N 1
ATOM 2838 C CA . ASP A 1 369 ? -5.607 -18.352 -27.828 1.00 90.88 369 ASP A CA 1
ATOM 2839 C C . ASP A 1 369 ? -4.754 -17.088 -27.632 1.00 90.88 369 ASP A C 1
ATOM 2841 O O . ASP A 1 369 ? -4.610 -16.288 -28.564 1.00 90.88 369 ASP A O 1
ATOM 2845 N N . PHE A 1 370 ? -4.146 -16.927 -26.448 1.00 87.06 370 PHE A N 1
ATOM 2846 C CA . PHE A 1 370 ? -3.249 -15.825 -26.133 1.00 87.06 370 PHE A CA 1
ATOM 2847 C C . PHE A 1 370 ? -2.087 -15.744 -27.129 1.00 87.06 370 PHE A C 1
ATOM 2849 O O . PHE A 1 370 ? -1.353 -16.707 -27.370 1.00 87.06 370 PHE A O 1
ATOM 2856 N N . LYS A 1 371 ? -1.884 -14.547 -27.682 1.00 88.12 371 LYS A N 1
ATOM 2857 C CA . LYS A 1 371 ? -0.773 -14.236 -28.584 1.00 88.12 371 LYS A CA 1
ATOM 2858 C C . LYS A 1 371 ? 0.073 -13.143 -27.966 1.00 88.12 371 LYS A C 1
ATOM 2860 O O . LYS A 1 371 ? -0.310 -11.975 -27.998 1.00 88.12 371 LYS A O 1
ATOM 2865 N N . ALA A 1 372 ? 1.233 -13.539 -27.453 1.00 84.19 372 ALA A N 1
ATOM 2866 C CA . ALA A 1 372 ? 2.195 -12.609 -26.894 1.00 84.19 372 ALA A CA 1
ATOM 2867 C C . ALA A 1 372 ? 2.598 -11.550 -27.927 1.00 84.19 372 ALA A C 1
ATOM 2869 O O . ALA A 1 372 ? 2.916 -11.855 -29.080 1.00 84.19 372 ALA A O 1
ATOM 2870 N N . THR A 1 373 ? 2.606 -10.296 -27.497 1.00 80.94 373 THR A N 1
ATOM 2871 C CA . THR A 1 373 ? 3.003 -9.155 -28.329 1.00 80.94 373 THR A CA 1
ATOM 2872 C C . THR A 1 373 ? 4.520 -8.965 -28.390 1.00 80.94 373 THR A C 1
ATOM 2874 O O . THR A 1 373 ? 5.023 -8.317 -29.310 1.00 80.94 373 THR A O 1
ATOM 2877 N N . ASN A 1 374 ? 5.247 -9.512 -27.414 1.00 80.06 374 ASN A N 1
ATOM 2878 C CA . ASN A 1 374 ? 6.705 -9.530 -27.318 1.00 80.06 374 ASN A CA 1
ATOM 2879 C C . ASN A 1 374 ? 7.167 -10.643 -26.351 1.00 80.06 374 ASN A C 1
ATOM 2881 O O . ASN A 1 374 ? 6.345 -11.301 -25.714 1.00 80.06 374 ASN A O 1
ATOM 2885 N N . GLU A 1 375 ? 8.481 -10.848 -26.228 1.00 86.12 375 GLU A N 1
ATOM 2886 C CA . GLU A 1 375 ? 9.066 -11.875 -25.348 1.00 86.12 375 GLU A CA 1
ATOM 2887 C C . GLU A 1 375 ? 8.678 -11.683 -23.877 1.00 86.12 375 GLU A C 1
ATOM 2889 O O . GLU A 1 375 ? 8.333 -12.648 -23.201 1.00 86.12 375 GLU A O 1
ATOM 2894 N N . LYS A 1 376 ? 8.650 -10.436 -23.390 1.00 79.88 376 LYS A N 1
ATOM 2895 C CA . LYS A 1 376 ? 8.311 -10.145 -21.994 1.00 79.88 376 LYS A CA 1
ATOM 2896 C C . LYS A 1 376 ? 6.857 -10.481 -21.667 1.00 79.88 376 LYS A C 1
ATOM 2898 O O . LYS A 1 376 ? 6.564 -10.980 -20.587 1.00 79.88 376 LYS A O 1
ATOM 2903 N N . ASP A 1 377 ? 5.961 -10.216 -22.606 1.00 81.75 377 ASP A N 1
ATOM 2904 C CA . ASP A 1 377 ? 4.542 -10.564 -22.538 1.00 81.75 377 ASP A CA 1
ATOM 2905 C C . ASP A 1 377 ? 4.349 -12.094 -22.497 1.00 81.75 377 ASP A C 1
ATOM 2907 O O . ASP A 1 377 ? 3.586 -12.612 -21.684 1.00 81.75 377 ASP A O 1
ATOM 2911 N N . ALA A 1 378 ? 5.134 -12.836 -23.292 1.00 85.69 378 ALA A N 1
ATOM 2912 C CA . ALA A 1 378 ? 5.156 -14.300 -23.255 1.00 85.69 378 ALA A CA 1
ATOM 2913 C C . ALA A 1 378 ? 5.668 -14.845 -21.911 1.00 85.69 378 ALA A C 1
ATOM 2915 O O . ALA A 1 378 ? 5.055 -15.753 -21.351 1.00 85.69 378 ALA A O 1
ATOM 2916 N N . GLU A 1 379 ? 6.759 -14.280 -21.376 1.00 86.56 379 GLU A N 1
ATOM 2917 C CA . GLU A 1 379 ? 7.288 -14.634 -20.051 1.00 86.56 379 GLU A CA 1
ATOM 2918 C C . GLU A 1 379 ? 6.232 -14.436 -18.965 1.00 86.56 379 GLU A C 1
ATOM 2920 O O . GLU A 1 379 ? 6.024 -15.317 -18.135 1.00 86.56 379 GLU A O 1
ATOM 2925 N N . ILE A 1 380 ? 5.552 -13.285 -18.975 1.00 83.00 380 ILE A N 1
ATOM 2926 C CA . ILE A 1 380 ? 4.566 -12.942 -17.952 1.00 83.00 380 ILE A CA 1
ATOM 2927 C C . ILE A 1 380 ? 3.382 -13.900 -17.981 1.00 83.00 380 ILE A C 1
ATOM 2929 O O . ILE A 1 380 ? 2.968 -14.377 -16.922 1.00 83.00 380 ILE A O 1
ATOM 2933 N N . GLN A 1 381 ? 2.874 -14.207 -19.175 1.00 86.31 381 GLN A N 1
ATOM 2934 C CA . GLN A 1 381 ? 1.775 -15.151 -19.335 1.00 86.31 381 GLN A CA 1
ATOM 2935 C C . GLN A 1 381 ? 2.171 -16.563 -18.888 1.00 86.31 381 GLN A C 1
ATOM 2937 O O . GLN A 1 381 ? 1.381 -17.248 -18.240 1.00 86.31 381 GLN A O 1
ATOM 2942 N N . ALA A 1 382 ? 3.402 -16.995 -19.179 1.00 88.31 382 ALA A N 1
ATOM 2943 C CA . ALA A 1 382 ? 3.897 -18.317 -18.800 1.00 88.31 382 ALA A CA 1
ATOM 2944 C C . ALA A 1 382 ? 3.996 -18.526 -17.277 1.00 88.31 382 ALA A C 1
ATOM 2946 O O . ALA A 1 382 ? 4.017 -19.669 -16.823 1.00 88.31 382 ALA A O 1
ATOM 2947 N N . MET A 1 383 ? 4.025 -17.451 -16.479 1.00 84.12 383 MET A N 1
ATOM 2948 C CA . MET A 1 383 ? 4.012 -17.552 -15.014 1.00 84.12 383 MET A CA 1
ATOM 2949 C C . MET A 1 383 ? 2.643 -17.948 -14.445 1.00 84.12 383 MET A C 1
ATOM 2951 O O . MET A 1 383 ? 2.566 -18.334 -13.279 1.00 84.12 383 MET A O 1
ATOM 2955 N N . TYR A 1 384 ? 1.554 -17.828 -15.212 1.00 87.19 384 TYR A N 1
ATOM 2956 C CA . TYR A 1 384 ? 0.216 -18.125 -14.709 1.00 87.19 384 TYR A CA 1
ATOM 2957 C C . TYR A 1 384 ? -0.070 -19.631 -14.700 1.00 87.19 384 TYR A C 1
ATOM 2959 O O . TYR A 1 384 ? -0.100 -20.289 -15.740 1.00 87.19 384 TYR A O 1
ATOM 2967 N N . ASN A 1 385 ? -0.347 -20.170 -13.511 1.00 89.19 385 ASN A N 1
ATOM 2968 C CA . ASN A 1 385 ? -0.812 -21.538 -13.318 1.00 89.19 385 ASN A CA 1
ATOM 2969 C C . ASN A 1 385 ? -2.096 -21.538 -12.470 1.00 89.19 385 ASN A C 1
ATOM 2971 O O . ASN A 1 385 ? -2.023 -21.314 -11.259 1.00 89.19 385 ASN A O 1
ATOM 2975 N N . PRO A 1 386 ? -3.271 -21.826 -13.054 1.00 88.31 386 PRO A N 1
ATOM 2976 C CA . PRO A 1 386 ? -4.535 -21.711 -12.332 1.00 88.31 386 PRO A CA 1
ATOM 2977 C C . PRO A 1 386 ? -4.595 -22.605 -11.086 1.00 88.31 386 PRO A C 1
ATOM 2979 O O . PRO A 1 386 ? -5.147 -22.196 -10.070 1.00 88.31 386 PRO A O 1
ATOM 2982 N N . GLY A 1 387 ? -3.977 -23.791 -11.124 1.00 89.38 387 GLY A N 1
ATOM 2983 C CA . GLY A 1 387 ? -3.946 -24.723 -9.993 1.00 89.38 387 GLY A CA 1
ATOM 2984 C C . GLY A 1 387 ? -3.086 -24.251 -8.817 1.00 89.38 387 GLY A C 1
ATOM 2985 O O . GLY A 1 387 ? -3.341 -24.641 -7.683 1.00 89.38 387 GLY A O 1
ATOM 2986 N N . GLU A 1 388 ? -2.096 -23.395 -9.063 1.00 84.94 388 GLU A N 1
ATOM 2987 C CA . GLU A 1 388 ? -1.257 -22.811 -8.009 1.00 84.94 388 GLU A CA 1
ATOM 2988 C C . GLU A 1 388 ? -1.863 -21.530 -7.426 1.00 84.94 388 GLU A C 1
ATOM 2990 O O . GLU A 1 388 ? -1.630 -21.213 -6.262 1.00 84.94 388 GLU A O 1
ATOM 2995 N N . PHE A 1 389 ? -2.653 -20.801 -8.219 1.00 81.88 389 PHE A N 1
ATOM 2996 C CA . PHE A 1 389 ? -3.263 -19.535 -7.808 1.00 81.88 389 PHE A CA 1
ATOM 2997 C C . PHE A 1 389 ? -4.686 -19.683 -7.254 1.00 81.88 389 PHE A C 1
ATOM 2999 O O . PHE A 1 389 ? -5.300 -18.670 -6.937 1.00 81.88 389 PHE A O 1
ATOM 3006 N N . VAL A 1 390 ? -5.217 -20.901 -7.095 1.00 86.31 390 VAL A N 1
ATOM 3007 C CA . VAL A 1 390 ? -6.579 -21.141 -6.577 1.00 86.31 390 VAL A CA 1
ATOM 3008 C C . VAL A 1 390 ? -6.850 -20.343 -5.306 1.00 86.31 390 VAL A C 1
ATOM 3010 O O . VAL A 1 390 ? -6.118 -20.433 -4.321 1.00 86.31 390 VAL A O 1
ATOM 3013 N N . GLY A 1 391 ? -7.943 -19.582 -5.305 1.00 77.06 391 GLY A N 1
ATOM 3014 C CA . GLY A 1 391 ? -8.368 -18.834 -4.125 1.00 77.06 391 GLY A CA 1
ATOM 3015 C C . GLY A 1 391 ? -7.575 -17.549 -3.857 1.00 77.06 391 GLY A C 1
ATOM 3016 O O . GLY A 1 391 ? -7.888 -16.859 -2.882 1.00 77.06 391 GLY A O 1
ATOM 3017 N N . VAL A 1 392 ? -6.609 -17.189 -4.712 1.00 78.44 392 VAL A N 1
ATOM 3018 C CA . VAL A 1 392 ? -5.942 -15.881 -4.676 1.00 78.44 392 VAL A CA 1
ATOM 3019 C C . VAL A 1 392 ? -6.950 -14.781 -5.031 1.00 78.44 392 VAL A C 1
ATOM 3021 O O . VAL A 1 392 ? -7.641 -14.914 -6.043 1.00 78.44 392 VAL A O 1
ATOM 3024 N N . PRO A 1 393 ? -7.058 -13.703 -4.229 1.00 76.00 393 PRO A N 1
ATOM 3025 C CA . PRO A 1 393 ? -7.992 -12.613 -4.495 1.00 76.00 393 PRO A CA 1
ATOM 3026 C C . PRO A 1 393 ? -7.731 -11.929 -5.835 1.00 76.00 393 PRO A C 1
ATOM 3028 O O . PRO A 1 393 ? -6.583 -11.701 -6.215 1.00 76.00 393 PRO A O 1
ATOM 3031 N N . ILE A 1 394 ? -8.807 -11.541 -6.513 1.00 76.00 394 ILE A N 1
ATOM 3032 C CA . ILE A 1 394 ? -8.741 -10.738 -7.734 1.00 76.00 394 ILE A CA 1
ATOM 3033 C C . ILE A 1 394 ? -9.107 -9.293 -7.381 1.00 76.00 394 ILE A C 1
ATOM 3035 O O . ILE A 1 394 ? -9.946 -9.030 -6.517 1.00 76.00 394 ILE A O 1
ATOM 3039 N N . ALA A 1 395 ? -8.483 -8.334 -8.057 1.00 77.44 395 ALA A N 1
ATOM 3040 C CA . ALA A 1 395 ? -8.806 -6.923 -7.918 1.00 77.44 395 ALA A CA 1
ATOM 3041 C C . ALA A 1 395 ? -8.845 -6.239 -9.282 1.00 77.44 395 ALA A C 1
ATOM 3043 O O . ALA A 1 395 ? -8.210 -6.678 -10.242 1.00 77.44 395 ALA A O 1
ATOM 3044 N N . VAL A 1 396 ? -9.578 -5.136 -9.341 1.00 76.81 396 VAL A N 1
ATOM 3045 C CA . VAL A 1 396 ? -9.576 -4.209 -10.472 1.00 76.81 396 VAL A CA 1
ATOM 3046 C C . VAL A 1 396 ? -9.030 -2.867 -10.016 1.00 76.81 396 VAL A C 1
ATOM 3048 O O . VAL A 1 396 ? -9.039 -2.544 -8.831 1.00 76.81 396 VAL A O 1
ATOM 3051 N N . GLN A 1 397 ? -8.543 -2.078 -10.956 1.00 79.38 397 GLN A N 1
ATOM 3052 C CA . GLN A 1 397 ? -8.095 -0.719 -10.733 1.00 79.38 397 GLN A CA 1
ATOM 3053 C C . GLN A 1 397 ? -8.976 0.244 -11.511 1.00 79.38 397 GLN A C 1
ATOM 3055 O O . GLN A 1 397 ? -9.265 0.024 -12.687 1.00 79.38 397 GLN A O 1
ATOM 3060 N N . VAL A 1 398 ? -9.363 1.333 -10.857 1.00 81.44 398 VAL A N 1
ATOM 3061 C CA . VAL A 1 398 ? -9.931 2.502 -11.525 1.00 81.44 398 VAL A CA 1
ATOM 3062 C C . VAL A 1 398 ? -8.860 3.576 -11.586 1.00 81.44 398 VAL A C 1
ATOM 3064 O O . VAL A 1 398 ? -8.209 3.849 -10.578 1.00 81.44 398 VAL A O 1
ATOM 3067 N N . ARG A 1 399 ? -8.675 4.171 -12.762 1.00 81.25 399 ARG A N 1
ATOM 3068 C CA . ARG A 1 399 ? -7.838 5.353 -12.994 1.00 81.25 399 ARG A CA 1
ATOM 3069 C C . ARG A 1 399 ? -8.725 6.484 -13.470 1.00 81.25 399 ARG A C 1
ATOM 3071 O O . ARG A 1 399 ? -9.528 6.269 -14.376 1.00 81.25 399 ARG A O 1
ATOM 3078 N N . ILE A 1 400 ? -8.572 7.657 -12.880 1.00 83.50 400 ILE A N 1
ATOM 3079 C CA . ILE A 1 400 ? -9.324 8.849 -13.274 1.00 83.50 400 ILE A CA 1
ATOM 3080 C C . ILE A 1 400 ? -8.346 9.932 -13.709 1.00 83.50 400 ILE A C 1
ATOM 3082 O O . ILE A 1 400 ? -7.210 9.977 -13.233 1.00 83.50 400 ILE A O 1
ATOM 3086 N N . GLU A 1 401 ? -8.781 10.782 -14.629 1.00 82.19 401 GLU A N 1
ATOM 3087 C CA . GLU A 1 401 ? -8.097 12.046 -14.863 1.00 82.19 401 GLU A CA 1
ATOM 3088 C C . GLU A 1 401 ? -8.208 12.899 -13.587 1.00 82.19 401 GLU A C 1
ATOM 3090 O O . GLU A 1 401 ? -9.196 12.794 -12.854 1.00 82.19 401 GLU A O 1
ATOM 3095 N N . ASN A 1 402 ? -7.178 13.690 -13.274 1.00 63.69 402 ASN A N 1
ATOM 3096 C CA . ASN A 1 402 ? -7.171 14.540 -12.087 1.00 63.69 402 ASN A CA 1
ATOM 3097 C C . ASN A 1 402 ? -8.423 15.426 -12.048 1.00 63.69 402 ASN A C 1
ATOM 3099 O O . ASN A 1 402 ? -8.536 16.374 -12.820 1.00 63.69 402 ASN A O 1
ATOM 3103 N N . MET A 1 403 ? -9.327 15.148 -11.104 1.00 42.88 403 MET A N 1
ATOM 3104 C CA . MET A 1 403 ? -10.335 16.114 -10.684 1.00 42.88 403 MET A CA 1
ATOM 3105 C C . MET A 1 403 ? -9.610 17.243 -9.952 1.00 42.88 403 MET A C 1
ATOM 3107 O O . MET A 1 403 ? -9.241 17.083 -8.787 1.00 42.88 403 MET A O 1
ATOM 3111 N N . ILE A 1 404 ? -9.372 18.354 -10.646 1.00 30.89 404 ILE A N 1
ATOM 3112 C CA . ILE A 1 404 ? -9.124 19.651 -10.010 1.00 30.89 404 ILE A CA 1
ATOM 3113 C C . ILE A 1 404 ? -10.378 20.495 -10.178 1.00 30.89 404 ILE A C 1
ATOM 3115 O O . ILE A 1 404 ? -10.834 20.630 -11.337 1.00 30.89 404 ILE A O 1
#

Secondary structure (DSSP, 8-state):
---PPPPPHHHHHHHHHHHHHHT-TTPPPGGGPPPTT---HHHHHHHSSSS-HHHHHHHTS-HHHHHHHHHTTSS-HHHHHHHHHHHHHHHHHHH--EEEE-HHHHHHHHHHHHHHHHHHS---STTTT-EEEEETTS--TTSB--TT-GGGTT-B-SS--HHHHHHHHTT-EEEEEE--STT---TTS--TTTT-----S---SS---------TTS-PPP-------HHHHHHHHHHHHHHHHHHTTTTTHHHHHHHTTTTPPPPTTS---TTPPPPPHHHHHHHHHHHHHHHHHHHHHHHHGGGTSTTSS--S-EEE-SSSSS---TT------HHHHHHHHTT--EEEEEEEEE--TTTS---TT---SSHHHHHHHHT--TTTSTTPEEEEEEE-----

Organism: NCBI:txid354080

Radius of gyration: 23.44 Å; chains: 1; bounding box: 70×46×58 Å

pLDDT: mean 73.71, std 20.09, range [22.81, 96.25]

Foldseek 3Di:
DPDDDQADPVNCVVLVVVQVVVLPPQDQPPVLDDPPPPPALQVSLVVSPSDDPVLNVLQQDDQVVNLVCCQQVVDALLSNLVSVSNSCSSSCVVPVWFPHFDQVVLNVLSVVQRVCCVVPVGAQADNASAEFEAALCWADAQIQRCLPQSLRRVPGGNDGHPVRVVCVNRRYGYGTHTHDLRADADPQQPQLCRPPRVPDPHDRDDDPPDDPDDDPPDDPDPPPPPPVPVLVVVLLVLLVVLLVCVRCQVQCVVVCVSRVNNVDDDQPSHDGNDPDDHDDPVSVVVSVVSLVVSLVSVVVVQQCCLVVDPVSGGDFKDKFFQDLDLDDDVSGPLNDCSSRRSCSSNVWRKDKAFDSDFQDCVVDPLDPVDDQPDPSSVVSSVRDDSVVRGRRTGIMMITGDDDD

InterPro domains:
  IPR023631 Amidase signature domain [PF01425] (80-190)
  IPR036928 Amidase signature (AS) superfamily [G3DSA:3.90.1300.10] (52-203)
  IPR036928 Amidase signature (AS) superfamily [G3DSA:3.90.1300.10] (223-402)
  IPR036928 Amidase signature (AS) superfamily [SSF75304] (29-398)

Sequence (404 aa):
MPGKAIKTAADFAPAIKKKNAQQLAWNIAAAHMPPETQTRVIEFTSQCGILNKEELEIITKDAGDLVNLTTTGKLSCLAVTTAFCKAAAVAHRHTNFLTEIFFTQARERTKELDASFKETGKPAEALFGLPISLKDQFEIKGTECDMGIASWIGHISENNSVLVEVLQNVGAITNISQTLMRLTANPSSGGGEGATVAMWIYPHPSRLQRPLWFPSNSAPPPLCQCPQYPPVRRATDMAVGTLKKAGYEDGSEDLRRAFAPSGELYHPMVVVAEDTPHLSTYENWQLNLEKYEVVTAWLKAWNATAERTSTGQPIDGILLPPSANVAQKHGEWPRNIIYTSLFNMIDYPGMIIPVNSAVDPVLDPIDKDFKATNEKDAEIQAMYNPGEFVGVPIAVQVRIENMI